Protein 7C23 (pdb70)

Sequence (388 aa):
DAVMPTGPAIDVLAFGDSLFAGYRLDRDESYPARLQAALRERGLNVNVTNAGVSGDTTAAGLQRIDFVLDSMAGEPDLVLLELGANDMLRGLPAEEARRNLDTILQRLDQRDIPVMVYGMRAAPNLGGDYGRSFDSIFPDLADKYDAELVPFFIEPLIFDRSLVQQDQLHPTAQGVDAMVEQTVEQVEDRIDDLDAVMPTGPAIDVLAFGDSLFAGYRLDRDESYPARLQAALRERGLNVNVTNAGVSGDTTAAGLQRIDFVLDSMAGEPDLVLLELGANDMLRGLPAEEARRNLDTILQRLDQRDIPVMVYGMRAAPNLGGDYGRSFDSIFPDLADKYDAELVPFFIEPLIFDRSLVQQDQLHPTAQGVDAMVEQTVEQVEDRIDDL

Organism: NCBI:txid450378

Radius of gyration: 24.41 Å; Cα contacts (8 Å, |Δi|>4): 716; chains: 2; bounding box: 60×37×78 Å

Foldseek 3Di:
DFAAADDDEAEEEEAEECQQVVVVHDPCVHPQNVVCVVVRSNHHRYDYDRNYYHLDALVNSLVCVVVVQVPDPHGGQEYEYYHDQNCQVVVHQLVVSLVSVLVVLVVCVVVVRAYEYEFDAHDPVNDDVRRVSNRVSRVVSCVVSVHHYDYDVCVVCVPDVVVPDDPDDDDDPVRVVVVCVVCVVVVVVVVVVD/DFAAADDDEAEEEEAEECQQCVVPHDNCPHPQNVVCVVVRSNHHRYDYDRNYHHLDALVNSLVCVVVVQVPDPHGGQEYEYYHHANCLVVVHQL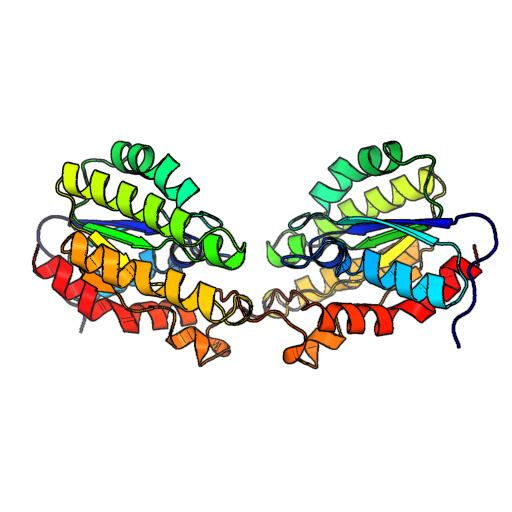VVSLVSVLVSLVVCVVVVHAYEYEFDAHDCVSDDVSRVSNRVSQVVSCVVSVHHYRDNPCVVCVVDVVVPDPPDDDDDPVRVVVVCVVCVVVVVVVVVVD

Secondary structure (DSSP, 8-state):
--B---SS-EEEEEEESHHHHTTTS-GGGSHHHHHHHHHHHBT--EEEEEEE-TT--HHHHHHHHHHHHHTSSS--SEEEEE--HHHHHTT--HHHHHHHHHHHHHHHHHTT--EEEE-----GGG-HHHHHHHHTHHHHHHHHHTPEEE--TTHHHHH-GGGB--S---B-HHHHHHHHHHHHHHHHHHHHT-/--EEEEEEEEEEEEEESHHHHTTTS-GGGSHHHHHHHHHHHEEEEEEEEEEE-TT--HHHHHHHHHHHHHTSSS--SEEEEE--HHHHHTT--HHHHHHHHHHHHHHHHHTT--EEEEP----GGG-HHHHHHHHTHHHHHHHHTT-EEE--S-HHHHH-GGGB--S---B-HHHHHHHHHHHHHHHHHHHHT-

Nearest PDB structures (foldseek):
  7c23-assembly1_B  TM=9.994E-01  e=8.644E-39  Croceicoccus marinus
  7c29-assembly1_A  TM=8.740E-01  e=2.187E-36  Croceicoccus marinus
  7c85-assembly1_A  TM=9.699E-01  e=1.965E-25  Altericroceibacterium indicum
  7c82-assembly1_A  TM=9.712E-01  e=8.633E-25  Altericroceibacterium indicum
  7c84-assembly1_A  TM=9.691E-01  e=4.599E-24  Altericroceibacterium indicum

InterPro domains:
  IPR013830 SGNH hydrolase-type esterase domain [PF13472] (25-187)
  IPR036514 SGNH hydrolase superfamily [G3DSA:3.40.50.1110] (22-204)
  IPR051532 Diverse Ester Hydrolysis Enzymes [PTHR30383] (22-201)

B-factor: mean 29.03, std 10.02, range [11.28, 86.32]

Structure (mmCIF, N/CA/C/O backbone):
data_7C23
#
_entry.id   7C23
#
_cell.length_a   116.655
_cell.length_b   37.019
_cell.length_c   99.747
_cell.angle_alpha   90.000
_cell.angle_beta   99.055
_cell.angle_gamma   90.000
#
_symmetry.space_group_name_H-M   'C 1 2 1'
#
loop_
_entity.id
_entity.type
_entity.pdbx_description
1 polymer Carboxylesterase
2 non-polymer 'CALCIUM ION'
3 non-polymer 'ACETATE ION'
4 non-polymer IMIDAZOLE
5 non-polymer 1,2-ETHANEDIOL
6 water water
#
loop_
_atom_site.group_PDB
_atom_site.id
_atom_site.type_symbol
_atom_site.label_atom_id
_atom_site.label_alt_id
_atom_site.label_comp_id
_atom_site.label_asym_id
_atom_site.label_entity_id
_atom_site.label_seq_id
_atom_site.pdbx_PDB_ins_code
_atom_site.Cartn_x
_atom_site.Cartn_y
_atom_site.Cartn_z
_atom_site.occupancy
_atom_site.B_iso_or_equiv
_atom_site.auth_seq_id
_atom_site.auth_comp_id
_atom_site.auth_asym_id
_atom_site.auth_atom_id
_atom_site.pdbx_PDB_model_num
ATOM 1 N N . ASP A 1 12 ? -6.99700 -21.18800 -11.95400 1.000 62.59574 12 ASP A N 1
ATOM 2 C CA . ASP A 1 12 ? -8.08200 -21.11400 -10.97600 1.000 48.12499 12 ASP A CA 1
ATOM 3 C C . ASP A 1 12 ? -8.53000 -19.65500 -10.75500 1.000 46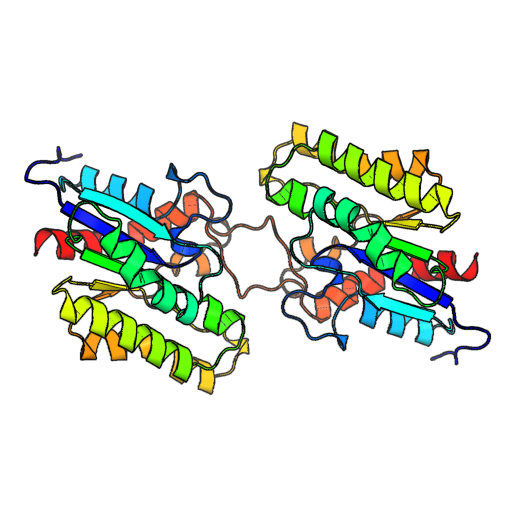.36605 12 ASP A C 1
ATOM 4 O O . ASP A 1 12 ? -9.72700 -19.37300 -10.62100 1.000 42.79657 12 ASP A O 1
ATOM 7 N N . ALA A 1 13 ? -7.58400 -18.72000 -10.74100 1.000 45.55579 13 ALA A N 1
ATOM 8 C CA . ALA A 1 13 ? -7.83400 -17.28300 -10.49100 1.000 40.31659 13 ALA A CA 1
ATOM 9 C C . ALA A 1 13 ? -8.66900 -16.67100 -11.61900 1.000 46.73578 13 ALA A C 1
ATOM 10 O O . ALA A 1 13 ? -8.53500 -17.12500 -12.74300 1.000 43.52432 13 ALA A O 1
ATOM 17 N N . VAL A 1 14 ? -9.53900 -15.71700 -11.32000 1.000 31.93406 14 VAL A N 1
ATOM 18 C CA . VAL A 1 14 ? -10.31700 -15.01600 -12.36800 1.000 33.87546 14 VAL A CA 1
ATOM 19 C C . VAL A 1 14 ? -9.80800 -13.57200 -12.37300 1.000 35.07658 14 VAL A C 1
ATOM 20 O O . VAL A 1 14 ? -9.77200 -12.99100 -11.30200 1.000 30.88459 14 VAL A O 1
ATOM 33 N N . MET A 1 15 ? -9.42000 -13.02800 -13.52300 1.000 26.79622 15 MET A N 1
ATOM 34 C CA . MET A 1 15 ? -8.90500 -11.65900 -13.65400 1.000 28.30659 15 MET A CA 1
ATOM 35 C C . MET A 1 15 ? -10.02300 -10.67300 -13.32000 1.000 29.29689 15 MET A C 1
ATOM 36 O O . MET A 1 15 ? -11.04800 -10.77900 -13.95000 1.000 30.33365 15 MET A O 1
ATOM 40 N N . PRO A 1 16 ? -9.87300 -9.72100 -12.37700 1.000 31.14537 16 PRO A N 1
ATOM 41 C CA . PRO A 1 16 ? -10.91100 -8.75000 -12.14300 1.000 34.22447 16 PRO A CA 1
ATOM 42 C C . PRO A 1 16 ? -11.14500 -7.85900 -13.37500 1.000 35.53726 16 PRO A C 1
ATOM 43 O O . PRO A 1 16 ? -10.20100 -7.54100 -14.02500 1.000 33.93536 16 PRO A O 1
ATOM 54 N N . THR A 1 17 ? -12.39100 -7.46000 -13.62400 1.000 32.58468 17 THR A N 1
ATOM 55 C CA . THR A 1 17 ? -12.80500 -6.62300 -14.74400 1.000 34.57401 17 THR A CA 1
ATOM 56 C C . THR A 1 17 ? -13.79400 -5.58000 -14.24400 1.000 43.80616 17 THR A C 1
ATOM 57 O O . THR A 1 17 ? -14.40700 -5.73700 -13.18300 1.000 36.72432 17 THR A O 1
ATOM 68 N N . GLY A 1 18 ? -13.94800 -4.50600 -15.02600 1.000 39.49711 18 GLY A N 1
ATOM 69 C CA . GLY A 1 18 ? -14.91900 -3.47700 -14.72300 1.000 44.65648 18 GLY A CA 1
ATOM 70 C C . GLY A 1 18 ? -14.41700 -2.42700 -13.75500 1.000 33.39628 18 GLY A C 1
ATOM 71 O O . GLY A 1 18 ? -13.25600 -2.44200 -13.34100 1.000 36.45695 18 GLY A O 1
ATOM 75 N N . PRO A 1 19 ? -15.29800 -1.50600 -13.34900 1.000 36.94558 19 PRO A N 1
ATOM 76 C CA . PRO A 1 19 ? -14.86100 -0.41100 -12.46900 1.000 40.13666 19 PRO A CA 1
ATOM 77 C C . PRO A 1 19 ? -14.55200 -0.90300 -11.06400 1.000 31.58601 19 PRO A C 1
ATOM 78 O O . PRO A 1 19 ? -15.07900 -1.91600 -10.60000 1.000 33.12536 19 PRO A O 1
ATOM 89 N N . ALA A 1 20 ? -13.68800 -0.16100 -10.38000 1.000 36.56539 20 ALA A N 1
ATOM 90 C CA . ALA A 1 20 ? -13.30000 -0.52400 -9.03100 1.000 34.78588 20 ALA A CA 1
ATOM 91 C C . ALA A 1 20 ? -14.49500 -0.39600 -8.08900 1.000 34.17347 20 ALA A C 1
ATOM 92 O O . ALA A 1 20 ? -15.34300 0.49100 -8.23900 1.000 28.08115 20 ALA A O 1
ATOM 99 N N . ILE A 1 21 ? -14.56900 -1.32200 -7.14100 1.000 27.45322 21 ILE A N 1
ATOM 100 C CA . ILE A 1 21 ? -15.55500 -1.31600 -6.06800 1.000 22.83360 21 ILE A CA 1
ATOM 101 C C . ILE A 1 21 ? -14.81000 -1.01600 -4.77300 1.000 29.19500 21 ILE A C 1
ATOM 102 O O . ILE A 1 21 ? -13.91700 -1.77600 -4.38300 1.000 24.50599 21 ILE A O 1
ATOM 118 N N . ASP A 1 22 ? -15.15600 0.09600 -4.12800 1.000 24.69211 22 ASP A N 1
ATOM 119 C CA . ASP A 1 22 ? -14.48400 0.56100 -2.93100 1.000 20.31466 22 ASP A CA 1
ATOM 120 C C . ASP A 1 22 ? -15.21600 -0.00300 -1.72300 1.000 26.98354 22 ASP A C 1
ATOM 121 O O . ASP A 1 22 ? -16.42000 0.23300 -1.55300 1.000 19.73596 22 ASP A O 1
ATOM 130 N N . VAL A 1 23 ? -14.50100 -0.75100 -0.89700 1.000 21.24887 23 VAL A N 1
ATOM 131 C CA . VAL A 1 23 ? -15.06800 -1.31000 0.32800 1.000 19.02475 23 VAL A CA 1
ATOM 132 C C . VAL A 1 23 ? -14.31000 -0.73900 1.51600 1.000 22.67479 23 VAL A C 1
ATOM 133 O O . VAL A 1 23 ? -13.07700 -0.82800 1.57300 1.000 21.11215 23 VAL A O 1
ATOM 146 N N . LEU A 1 24 ? -15.03500 -0.20700 2.49000 1.000 17.74614 24 LEU A N 1
ATOM 147 C CA . LEU A 1 24 ? -14.38900 0.34700 3.67900 1.000 18.91196 24 LEU A CA 1
ATOM 148 C C . LEU A 1 24 ? -14.49500 -0.63100 4.84200 1.000 20.81833 24 LEU A C 1
ATOM 149 O O . LEU A 1 24 ? -15.60500 -0.96200 5.27200 1.000 17.83110 24 LEU A O 1
ATOM 165 N N . ALA A 1 25 ? -13.34300 -1.05900 5.39200 1.000 18.68825 25 ALA A N 1
ATOM 166 C CA . ALA A 1 25 ? -13.34500 -1.95400 6.54800 1.000 18.39470 25 ALA A CA 1
ATOM 167 C C . ALA A 1 25 ? -13.16000 -1.09200 7.79300 1.000 19.03709 25 ALA A C 1
ATOM 168 O O . ALA A 1 25 ? -12.04600 -0.65100 8.11400 1.000 18.61486 25 ALA A O 1
ATOM 175 N N . PHE A 1 26 ? -14.26600 -0.81200 8.47400 1.000 16.65090 26 PHE A N 1
ATOM 176 C CA . PHE A 1 26 ? -14.31200 0.10300 9.60900 1.000 18.51156 26 PHE A CA 1
ATOM 177 C C . PHE A 1 26 ? -14.44000 -0.71500 10.88800 1.000 17.30068 26 PHE A C 1
ATOM 178 O O . PHE A 1 26 ? -15.50600 -1.26600 11.17400 1.000 15.57846 26 PHE A O 1
ATOM 195 N N . GLY A 1 27 ? -13.36200 -0.80400 11.65400 1.000 16.76329 27 GLY A N 1
ATOM 196 C CA . GLY A 1 27 ? -13.39400 -1.69200 12.78800 1.000 14.04910 27 GLY A CA 1
ATOM 197 C C . GLY A 1 27 ? -12.27800 -1.45700 13.78000 1.000 16.89842 27 GLY A C 1
ATOM 198 O O . GLY A 1 27 ? -11.69200 -0.37500 13.83700 1.000 20.37573 27 GLY A O 1
ATOM 202 N N . ASP A 1 28 ? -12.02000 -2.49200 14.58300 1.000 17.55815 28 ASP A N 1
ATOM 203 C CA . ASP A 1 28 ? -11.02200 -2.41000 15.65400 1.000 15.99368 28 ASP A CA 1
ATOM 204 C C . ASP A 1 28 ? -9.91700 -3.41000 15.34300 1.000 19.14954 28 ASP A C 1
ATOM 205 O O . ASP A 1 28 ? -9.66700 -3.70800 14.18100 1.000 22.82768 28 ASP A O 1
ATOM 214 N N . SER A 1 29 ? -9.19800 -3.89900 16.35500 1.000 16.11027 29 SER A N 1
ATOM 215 C CA . SER A 1 29 ? -7.96800 -4.62900 16.08300 1.000 20.16297 29 SER A CA 1
ATOM 216 C C . SER A 1 29 ? -8.19000 -5.81700 15.16400 1.000 20.82555 29 SER A C 1
ATOM 217 O O . SER A 1 29 ? -7.24300 -6.24200 14.51000 1.000 21.23372 29 SER A O 1
ATOM 225 N N . LEU A 1 30 ? -9.40500 -6.37800 15.11400 1.000 17.60793 30 LEU A N 1
ATOM 226 C CA . LEU A 1 30 ? -9.65100 -7.48900 14.20700 1.000 17.16369 30 LEU A CA 1
ATOM 227 C C . LEU A 1 30 ? -9.62600 -7.06500 12.74700 1.000 15.90417 30 LEU A C 1
ATOM 228 O O . LEU A 1 30 ? -9.49200 -7.92600 11.86700 1.000 18.20736 30 LEU A O 1
ATOM 244 N N . PHE A 1 31 ? -9.75100 -5.76800 12.45900 1.000 16.46413 31 PHE A N 1
ATOM 245 C CA . PHE A 1 31 ? -9.53000 -5.25500 11.10900 1.000 16.30421 31 PHE A CA 1
ATOM 246 C C . PHE A 1 31 ? -8.15300 -4.60400 10.94500 1.000 17.54959 31 PHE A C 1
ATOM 247 O O . PHE A 1 31 ? -7.54200 -4.66800 9.86200 1.000 19.10489 31 PHE A O 1
ATOM 264 N N . ALA A 1 32 ? -7.65600 -3.96000 11.99900 1.000 17.00582 32 ALA A N 1
ATOM 265 C CA . ALA A 1 32 ? -6.39700 -3.22100 11.90400 1.000 23.04416 32 ALA A CA 1
ATOM 266 C C . ALA A 1 32 ? -5.20500 -4.14700 11.69800 1.000 21.67436 32 ALA A C 1
ATOM 267 O O . ALA A 1 32 ? -4.19500 -3.74100 11.10400 1.000 24.78682 32 ALA A O 1
ATOM 274 N N . GLY A 1 33 ? -5.30100 -5.38200 12.16800 1.000 20.18647 33 GLY A N 1
ATOM 275 C CA . GLY A 1 33 ? -4.18100 -6.30000 12.05800 1.000 25.51535 33 GLY A CA 1
ATOM 276 C C . GLY A 1 33 ? -3.18300 -6.13500 13.19300 1.000 24.59626 33 GLY A C 1
ATOM 277 O O . GLY A 1 33 ? -1.99800 -5.87000 12.97200 1.000 26.69410 33 GLY A O 1
ATOM 281 N N . TYR A 1 34 ? -3.66200 -6.31300 14.41100 1.000 23.95399 34 TYR A N 1
ATOM 282 C CA . TYR A 1 34 ? -2.85800 -6.12300 15.60500 1.000 24.90350 34 TYR A CA 1
ATOM 283 C C . TYR A 1 34 ? -1.64600 -7.05300 15.57700 1.000 23.50388 34 TYR A C 1
ATOM 284 O O . TYR A 1 34 ? -1.79700 -8.27100 15.46200 1.000 20.50803 34 TYR A O 1
ATOM 302 N N . ARG A 1 35 ? -0.44800 -6.44300 15.62600 1.000 26.67532 35 ARG A N 1
ATOM 303 C CA . ARG A 1 35 ? 0.85300 -7.12400 15.65400 1.000 25.46475 35 ARG A CA 1
ATOM 304 C C . ARG A 1 35 ? 1.05500 -7.98700 14.42100 1.000 24.16158 35 ARG A C 1
ATOM 305 O O . ARG A 1 35 ? 1.79100 -8.96300 14.44800 1.000 24.47660 35 ARG A O 1
ATOM 326 N N . LEU A 1 36 ? 0.42300 -7.59500 13.32100 1.000 21.55575 36 LEU A N 1
ATOM 327 C CA . LEU A 1 36 ? 0.60100 -8.20800 12.01800 1.000 22.13507 36 LEU A CA 1
ATOM 328 C C . LEU A 1 36 ? 1.07800 -7.14700 11.02800 1.000 21.16449 36 LEU A C 1
ATOM 329 O O . LEU A 1 36 ? 0.86800 -5.95000 11.22700 1.000 26.23492 36 LEU A O 1
ATOM 345 N N . ASP A 1 37 ? 1.66700 -7.60300 9.93100 1.000 24.86397 37 ASP A N 1
ATOM 346 C CA . ASP A 1 37 ? 1.98300 -6.71400 8.82200 1.000 26.62428 37 ASP A CA 1
ATOM 347 C C . ASP A 1 37 ? 0.70700 -6.31700 8.06900 1.000 29.26605 37 ASP A C 1
ATOM 348 O O . ASP A 1 37 ? -0.31700 -7.01400 8.10700 1.000 23.41188 37 ASP A O 1
ATOM 357 N N . ARG A 1 38 ? 0.79600 -5.20400 7.33900 1.000 32.43411 38 ARG A N 1
ATOM 358 C CA . ARG A 1 38 ? -0.36400 -4.68300 6.61300 1.000 36.20517 38 ARG A CA 1
ATOM 359 C C . ARG A 1 38 ? -0.95900 -5.72800 5.67500 1.000 32.67581 38 ARG A C 1
ATOM 360 O O . ARG A 1 38 ? -2.18300 -5.92400 5.65500 1.000 32.18696 38 ARG A O 1
ATOM 364 N N . ASP A 1 39 ? -0.11500 -6.40200 4.87900 1.000 27.23136 39 ASP A N 1
ATOM 365 C CA . ASP A 1 39 ? -0.62900 -7.38900 3.93800 1.000 27.32598 39 ASP A CA 1
ATOM 366 C C . ASP A 1 39 ? -1.17700 -8.61800 4.63700 1.000 22.77371 39 ASP A C 1
ATOM 367 O O . ASP A 1 39 ? -1.84300 -9.43800 3.98500 1.000 23.87483 39 ASP A O 1
ATOM 376 N N . GLU A 1 40 ? -0.98600 -8.74700 5.95400 1.000 20.58515 40 GLU A N 1
ATOM 377 C CA . GLU A 1 40 ? -1.51800 -9.91600 6.62300 1.000 20.69539 40 GLU A CA 1
ATOM 378 C C . GLU A 1 40 ? -2.85100 -9.66800 7.31300 1.000 20.94517 40 GLU A C 1
ATOM 379 O O . GLU A 1 40 ? -3.44700 -10.63400 7.81800 1.000 22.04276 40 GLU A O 1
ATOM 391 N N . SER A 1 41 ? -3.32400 -8.42000 7.34300 1.000 22.80369 41 SER A N 1
ATOM 392 C CA . SER A 1 41 ? -4.54900 -8.08100 8.06600 1.000 19.86280 41 SER A CA 1
ATOM 393 C C . SER A 1 41 ? -5.78500 -8.58400 7.32500 1.000 19.64689 41 SER A C 1
ATOM 394 O O . SER A 1 41 ? -5.76100 -8.81800 6.12000 1.000 20.93646 41 SER A O 1
ATOM 402 N N . TYR A 1 42 ? -6.88200 -8.74000 8.06300 1.000 19.64143 42 TYR A N 1
ATOM 403 C CA . TYR A 1 42 ? -8.11800 -9.21700 7.44600 1.000 14.93274 42 TYR A CA 1
ATOM 404 C C . TYR A 1 42 ? -8.52900 -8.38200 6.23900 1.000 16.59358 42 TYR A C 1
ATOM 405 O O . TYR A 1 42 ? -8.84500 -8.97100 5.19000 1.000 16.88292 42 TYR A O 1
ATOM 423 N N . PRO A 1 43 ? -8.53400 -7.04500 6.29000 1.000 15.79136 43 PRO A N 1
ATOM 424 C CA . PRO A 1 43 ? -8.91800 -6.29800 5.07200 1.000 18.68285 43 PRO A CA 1
ATOM 425 C C . PRO A 1 43 ? -8.04800 -6.61800 3.86900 1.000 22.68399 43 PRO A C 1
ATOM 426 O O . PRO A 1 43 ? -8.57400 -6.78200 2.75800 1.000 18.04552 43 PRO A O 1
ATOM 437 N N . ALA A 1 44 ? -6.73200 -6.74000 4.05500 1.000 20.39411 44 ALA A N 1
ATOM 438 C CA . ALA A 1 44 ? -5.85800 -7.03800 2.92400 1.000 20.12567 44 ALA A CA 1
ATOM 439 C C . ALA A 1 44 ? -6.07000 -8.45200 2.39900 1.000 20.13266 44 ALA A C 1
ATOM 440 O O . ALA A 1 44 ? -6.11900 -8.67500 1.17900 1.000 19.78865 44 ALA A O 1
ATOM 447 N N . ARG A 1 45 ? -6.17600 -9.42600 3.29000 1.000 19.09336 45 ARG A N 1
ATOM 448 C CA . ARG A 1 45 ? -6.39700 -10.79300 2.85400 1.000 15.92563 45 ARG A CA 1
ATOM 449 C C . ARG A 1 45 ? -7.78500 -10.97300 2.25400 1.000 22.16476 45 ARG A C 1
ATOM 450 O O . ARG A 1 45 ? -7.95900 -11.77500 1.32700 1.000 18.63634 45 ARG A O 1
ATOM 471 N N . LEU A 1 46 ? -8.78400 -10.25600 2.77700 1.000 19.71176 46 LEU A N 1
ATOM 472 C CA . LEU A 1 46 ? -10.10500 -10.28800 2.15300 1.000 15.61051 46 LEU A CA 1
ATOM 473 C C . LEU A 1 46 ? -10.05000 -9.74100 0.74500 1.000 18.20436 46 LEU A C 1
ATOM 474 O O . LEU A 1 46 ? -10.63200 -10.32200 -0.17600 1.000 17.21636 46 LEU A O 1
ATOM 490 N N . GLN A 1 47 ? -9.36600 -8.60400 0.55900 1.000 21.31719 47 GLN A N 1
ATOM 491 C CA . GLN A 1 47 ? -9.23800 -8.04600 -0.77900 1.000 16.34563 47 GLN A CA 1
ATOM 492 C C . GLN A 1 47 ? -8.62800 -9.06800 -1.74100 1.000 21.51208 47 GLN A C 1
ATOM 493 O O . GLN A 1 47 ? -9.15000 -9.29200 -2.84300 1.000 20.92695 47 GLN A O 1
ATOM 507 N N . ALA A 1 48 ? -7.52100 -9.70900 -1.32800 1.000 23.15711 48 ALA A N 1
ATOM 508 C CA . ALA A 1 48 ? -6.86700 -10.68800 -2.19600 1.000 23.62333 48 ALA A CA 1
ATOM 509 C C . ALA A 1 48 ? -7.80100 -11.83100 -2.55000 1.000 26.34562 48 ALA A C 1
ATOM 510 O O . ALA A 1 48 ? -7.81800 -12.30100 -3.70000 1.000 23.31749 48 ALA A O 1
ATOM 517 N N . ALA A 1 49 ? -8.57800 -12.30200 -1.57500 1.000 20.78352 49 ALA A N 1
ATOM 518 C CA . ALA A 1 49 ? -9.48100 -13.41700 -1.83500 1.000 20.47380 49 ALA A CA 1
ATOM 519 C C . ALA A 1 49 ? -10.58000 -13.01300 -2.80500 1.000 21.10486 49 ALA A C 1
ATOM 520 O O . ALA A 1 49 ? -10.98400 -13.82000 -3.65000 1.000 22.19556 49 ALA A O 1
ATOM 527 N N . LEU A 1 50 ? -11.10400 -11.78800 -2.67700 1.000 18.17355 50 LEU A N 1
ATOM 528 C CA . LEU A 1 50 ? -12.16700 -11.33200 -3.56800 1.000 22.31281 50 LEU A CA 1
ATOM 529 C C . LEU A 1 50 ? -11.65800 -11.11800 -4.99400 1.000 23.31539 50 LEU A C 1
ATOM 530 O O . LEU A 1 50 ? -12.36100 -11.42000 -5.97400 1.000 23.88087 50 LEU A O 1
ATOM 546 N N . ARG A 1 51 ? -10.45200 -10.57400 -5.13000 1.000 24.86418 51 ARG A N 1
ATOM 547 C CA . ARG A 1 51 ? -9.89100 -10.33700 -6.45500 1.000 24.92677 51 ARG A CA 1
ATOM 548 C C . ARG A 1 51 ? -9.56000 -11.65300 -7.15600 1.000 26.77542 51 ARG A C 1
ATOM 549 O O . ARG A 1 51 ? -9.75500 -11.77600 -8.37200 1.000 25.07535 51 ARG A O 1
ATOM 570 N N . GLU A 1 52 ? -9.08800 -12.65700 -6.40100 1.000 26.29348 52 GLU A N 1
ATOM 571 C CA . GLU A 1 52 ? -8.87000 -13.99700 -6.96300 1.000 27.45352 52 GLU A CA 1
ATOM 572 C C . GLU A 1 52 ? -10.15600 -14.57300 -7.54300 1.000 30.08473 52 GLU A C 1
ATOM 573 O O . GLU A 1 52 ? -10.12300 -15.39600 -8.47600 1.000 28.96452 52 GLU A O 1
ATOM 577 N N . ARG A 1 53 ? -11.30100 -14.17600 -7.00400 1.000 27.54344 53 ARG A N 1
ATOM 578 C CA . ARG A 1 53 ? -12.58200 -14.63200 -7.51700 1.000 25.95643 53 ARG A CA 1
ATOM 579 C C . ARG A 1 53 ? -13.12700 -13.73700 -8.61800 1.000 28.83669 53 ARG A C 1
ATOM 580 O O . ARG A 1 53 ? -14.23600 -13.98000 -9.11500 1.000 27.93382 53 ARG A O 1
ATOM 601 N N . GLY A 1 54 ? -12.38900 -12.70700 -9.01100 1.000 27.03366 54 GLY A N 1
ATOM 602 C CA . GLY A 1 54 ? -12.76600 -11.91500 -10.15600 1.000 26.99671 54 GLY A CA 1
ATOM 603 C C . GLY A 1 54 ? -13.43200 -10.60200 -9.84800 1.000 36.77630 54 GLY A C 1
ATOM 604 O O . GLY A 1 54 ? -13.87100 -9.92600 -10.77700 1.000 27.00643 54 GLY A O 1
ATOM 608 N N . LEU A 1 55 ? -13.52900 -10.21300 -8.58200 1.000 23.48603 55 LEU A N 1
ATOM 609 C CA . LEU A 1 55 ? -14.12300 -8.93200 -8.23900 1.000 25.43635 55 LEU A CA 1
ATOM 610 C C . LEU A 1 55 ? -13.04400 -7.85800 -8.19700 1.000 24.30505 55 LEU A C 1
ATOM 611 O O . LEU A 1 55 ? -11.96300 -8.06700 -7.64300 1.000 25.12230 55 LEU A O 1
ATOM 627 N N . ASN A 1 56 ? -13.34300 -6.70300 -8.78300 1.000 22.24484 56 ASN A N 1
ATOM 628 C CA . ASN A 1 56 ? -12.38400 -5.60600 -8.85300 1.000 23.76503 56 ASN A CA 1
ATOM 629 C C . ASN A 1 56 ? -12.56100 -4.70300 -7.62900 1.000 25.19305 56 ASN A C 1
ATOM 630 O O . ASN A 1 56 ? -13.03200 -3.56900 -7.70300 1.000 24.18348 56 ASN A O 1
ATOM 641 N N . VAL A 1 57 ? -12.14300 -5.22800 -6.48200 1.000 25.23558 57 VAL A N 1
ATOM 642 C CA . VAL A 1 57 ? -12.38800 -4.58100 -5.19500 1.000 23.37314 57 VAL A CA 1
ATOM 643 C C . VAL A 1 57 ? -11.11200 -3.95400 -4.64900 1.000 23.83555 57 VAL A C 1
ATOM 644 O O . VAL A 1 57 ? -10.02100 -4.54000 -4.73100 1.000 21.36997 57 VAL A O 1
ATOM 657 N N . ASN A 1 58 ? -11.28200 -2.79700 -4.01700 1.000 20.24033 58 ASN A N 1
ATOM 658 C CA . ASN A 1 58 ? -10.27200 -2.10500 -3.22100 1.000 25.48503 58 ASN A CA 1
ATOM 659 C C . ASN A 1 58 ? -10.81200 -2.04500 -1.80100 1.000 23.68401 58 ASN A C 1
ATOM 660 O O . ASN A 1 58 ? -11.79100 -1.33900 -1.55800 1.000 24.27270 58 ASN A O 1
ATOM 671 N N . VAL A 1 59 ? -10.18000 -2.73700 -0.85800 1.000 19.82440 59 VAL A N 1
ATOM 672 C CA . VAL A 1 59 ? -10.60200 -2.65400 0.54800 1.000 20.41409 59 VAL A CA 1
ATOM 673 C C . VAL A 1 59 ? -9.69400 -1.68900 1.27700 1.000 25.21643 59 VAL A C 1
ATOM 674 O O . VAL A 1 59 ? -8.48600 -1.93500 1.38700 1.000 25.86048 59 VAL A O 1
ATOM 687 N N . THR A 1 60 ? -10.27500 -0.61500 1.80700 1.000 19.00823 60 THR A N 1
ATOM 688 C CA . THR A 1 60 ? -9.56100 0.33200 2.64600 1.000 22.00019 60 THR A CA 1
ATOM 689 C C . THR A 1 60 ? -9.60300 -0.14700 4.09600 1.000 24.63022 60 THR A C 1
ATOM 690 O O . THR A 1 60 ? -10.68100 -0.37700 4.65200 1.000 20.67146 60 THR A O 1
ATOM 701 N N . ASN A 1 61 ? -8.42900 -0.31200 4.70400 1.000 22.02115 61 ASN A N 1
ATOM 702 C CA . ASN A 1 61 ? -8.34400 -0.73800 6.10400 1.000 19.12928 61 ASN A CA 1
ATOM 703 C C . ASN A 1 61 ? -8.46200 0.48200 7.00000 1.000 23.47475 61 ASN A C 1
ATOM 704 O O . ASN A 1 61 ? -7.48800 1.21500 7.21300 1.000 23.55130 61 ASN A O 1
ATOM 715 N N . ALA A 1 62 ? -9.66400 0.71400 7.52600 1.000 18.02996 62 ALA A N 1
ATOM 716 C CA . ALA A 1 62 ? -9.90100 1.70300 8.56400 1.000 19.75487 62 ALA A CA 1
ATOM 717 C C . ALA A 1 62 ? -10.05600 1.05600 9.93500 1.000 22.55514 62 ALA A C 1
ATOM 718 O O . ALA A 1 62 ? -10.83000 1.53600 10.76800 1.000 21.96884 62 ALA A O 1
ATOM 725 N N . GLY A 1 63 ? -9.36900 -0.05500 10.17300 1.000 21.07212 63 GLY A N 1
ATOM 726 C CA . GLY A 1 63 ? -9.34700 -0.61500 11.50300 1.000 20.21158 63 GLY A CA 1
ATOM 727 C C . GLY A 1 63 ? -8.38000 0.15300 12.39400 1.000 23.51662 63 GLY A C 1
ATOM 728 O O . GLY A 1 63 ? -7.32100 0.60500 11.95500 1.000 21.40088 63 GLY A O 1
ATOM 732 N N . VAL A 1 64 ? -8.77300 0.31700 13.65500 1.000 17.97282 64 VAL A N 1
ATOM 733 C CA . VAL A 1 64 ? -7.95200 0.98500 14.67900 1.000 22.34361 64 VAL A CA 1
ATOM 734 C C . VAL A 1 64 ? -7.99800 0.12500 15.93800 1.000 21.48536 64 VAL A C 1
ATOM 735 O O . VAL A 1 64 ? -9.05900 -0.04300 16.55300 1.000 21.57952 64 VAL A O 1
ATOM 748 N N . SER A 1 65 ? -6.86900 -0.45600 16.30200 1.000 22.58129 65 SER A N 1
ATOM 749 C CA . SER A 1 65 ? -6.83500 -1.28200 17.49900 1.000 18.13112 65 SER A CA 1
ATOM 750 C C . SER A 1 65 ? -7.24000 -0.44700 18.70700 1.000 23.92375 65 SER A C 1
ATOM 751 O O . SER A 1 65 ? -6.83500 0.71100 18.86200 1.000 26.45158 65 SER A O 1
ATOM 759 N N . GLY A 1 66 ? -8.05700 -1.02600 19.55400 1.000 23.53708 66 GLY A N 1
ATOM 760 C CA . GLY A 1 66 ? -8.51100 -0.32100 20.73500 1.000 26.93490 66 GLY A CA 1
ATOM 761 C C . GLY A 1 66 ? -9.81100 0.42900 20.56700 1.000 25.08515 66 GLY A C 1
ATOM 762 O O . GLY A 1 66 ? -10.40400 0.83800 21.56800 1.000 21.30011 66 GLY A O 1
ATOM 766 N N . ASP A 1 67 ? -10.29100 0.61700 19.33900 1.000 22.92655 67 ASP A N 1
ATOM 767 C CA . ASP A 1 67 ? -11.48600 1.41400 19.14100 1.000 21.56192 67 ASP A CA 1
ATOM 768 C C . ASP A 1 67 ? -12.69000 0.75600 19.79700 1.000 22.94657 67 ASP A C 1
ATOM 769 O O . ASP A 1 67 ? -12.99600 -0.40500 19.52300 1.000 20.79697 67 ASP A O 1
ATOM 778 N N . THR A 1 68 ? -13.39400 1.52600 20.62300 1.000 20.10884 68 THR A N 1
ATOM 779 C CA . THR A 1 68 ? -14.73000 1.21300 21.10800 1.000 18.98452 68 THR A CA 1
ATOM 780 C C . THR A 1 68 ? -15.78100 1.68200 20.09100 1.000 18.61441 68 THR A C 1
ATOM 781 O O . THR A 1 68 ? -15.47200 2.41300 19.14200 1.000 20.07445 68 THR A O 1
ATOM 792 N N . THR A 1 69 ? -17.05100 1.33200 20.34800 1.000 17.60279 69 THR A N 1
ATOM 793 C CA . THR A 1 69 ? -18.13900 1.85600 19.51200 1.000 21.03076 69 THR A CA 1
ATOM 794 C C . THR A 1 69 ? -18.18400 3.37800 19.58800 1.000 23.90466 69 THR A C 1
ATOM 795 O O . THR A 1 69 ? -18.46500 4.04900 18.58900 1.000 21.57546 69 THR A O 1
ATOM 806 N N . ALA A 1 70 ? -17.87900 3.94600 20.75900 1.000 20.07137 70 ALA A N 1
ATOM 807 C CA . ALA A 1 70 ? -17.89700 5.40100 20.89000 1.000 22.50557 70 ALA A CA 1
ATOM 808 C C . ALA A 1 70 ? -16.79400 6.02800 20.06500 1.000 24.07525 70 ALA A C 1
ATOM 809 O O . ALA A 1 70 ? -17.01200 7.04600 19.40300 1.000 23.68558 70 ALA A O 1
ATOM 816 N N . ALA A 1 71 ? -15.60400 5.42800 20.08500 1.000 23.76341 71 ALA A N 1
ATOM 817 C CA . ALA A 1 71 ? -14.49300 5.92100 19.27400 1.000 25.92510 71 ALA A CA 1
ATOM 818 C C . ALA A 1 71 ? -14.81600 5.82200 17.78500 1.000 26.16511 71 ALA A C 1
ATOM 819 O O . ALA A 1 71 ? -14.57100 6.76000 17.00900 1.000 25.37716 71 ALA A O 1
ATOM 826 N N . GLY A 1 72 ? -15.37400 4.69100 17.36100 1.000 24.10358 72 GLY A N 1
ATOM 827 C CA . GLY A 1 72 ? -15.77300 4.56500 15.97100 1.000 22.90274 72 GLY A CA 1
ATOM 828 C C . GLY A 1 72 ? -16.77600 5.62400 15.55500 1.000 22.19559 72 GLY A C 1
ATOM 829 O O . GLY A 1 72 ? -16.65900 6.22700 14.48400 1.000 25.61234 72 GLY A O 1
ATOM 833 N N . LEU A 1 73 ? -17.78500 5.85700 16.39200 1.000 22.39303 73 LEU A N 1
ATOM 834 C CA . LEU A 1 73 ? -18.78800 6.85900 16.05700 1.000 20.48436 73 LEU A CA 1
ATOM 835 C C . LEU A 1 73 ? -18.13800 8.22200 15.89300 1.000 26.78476 73 LEU A C 1
ATOM 836 O O . LEU A 1 73 ? -18.53800 9.02500 15.03500 1.000 31.33396 73 LEU A O 1
ATOM 852 N N . GLN A 1 74 ? -17.15400 8.50800 16.73600 1.000 25.43501 74 GLN A N 1
ATOM 853 C CA . GLN A 1 74 ? -16.47900 9.79600 16.69400 1.000 35.41650 74 GLN A CA 1
ATOM 854 C C . GLN A 1 74 ? -15.73700 10.01600 15.38600 1.000 35.70510 74 GLN A C 1
ATOM 855 O O . GLN A 1 74 ? -15.62600 11.16200 14.93500 1.000 42.87545 74 GLN A O 1
ATOM 869 N N . ARG A 1 75 ? -15.22500 8.95800 14.75200 1.000 24.75506 75 ARG A N 1
ATOM 870 C CA . ARG A 1 75 ? -14.39300 9.14800 13.56500 1.000 28.23346 75 ARG A CA 1
ATOM 871 C C . ARG A 1 75 ? -15.04100 8.70900 12.25200 1.000 30.22611 75 ARG A C 1
ATOM 872 O O . ARG A 1 75 ? -14.45100 8.92000 11.19000 1.000 28.06533 75 ARG A O 1
ATOM 893 N N . ILE A 1 76 ? -16.23600 8.12700 12.27600 1.000 25.06509 76 ILE A N 1
ATOM 894 C CA . ILE A 1 76 ? -16.80500 7.60200 11.03400 1.000 23.35437 76 ILE A CA 1
ATOM 895 C C . ILE A 1 76 ? -16.94300 8.71500 9.99600 1.000 29.84508 76 ILE A C 1
ATOM 896 O O . ILE A 1 76 ? -16.58000 8.53700 8.83300 1.000 28.63489 76 ILE A O 1
ATOM 912 N N . ASP A 1 77 ? -17.44800 9.88500 10.39400 1.000 33.34507 77 ASP A N 1
ATOM 913 C CA . ASP A 1 77 ? -17.65100 10.94800 9.40300 1.000 39.33691 77 ASP A CA 1
ATOM 914 C C . ASP A 1 77 ? -16.31300 11.41900 8.82800 1.000 32.93718 77 ASP A C 1
ATOM 915 O O . ASP A 1 77 ? -16.16300 11.56700 7.61000 1.000 37.64509 77 ASP A O 1
ATOM 924 N N . PHE A 1 78 ? -15.32300 11.64500 9.70200 1.000 35.63326 78 PHE A N 1
ATOM 925 C CA . PHE A 1 78 ? -13.98900 12.04200 9.25800 1.000 39.79491 78 PHE A CA 1
ATOM 926 C C . PHE A 1 78 ? -13.40900 11.01300 8.29400 1.000 38.81612 78 PHE A C 1
ATOM 927 O O . PHE A 1 78 ? -12.82700 11.37100 7.26300 1.000 37.66614 78 PHE A O 1
ATOM 944 N N . VAL A 1 79 ? -13.58100 9.72500 8.60100 1.000 31.23409 79 VAL A N 1
ATOM 945 C CA . VAL A 1 79 ? -13.01900 8.68100 7.74600 1.000 28.08484 79 VAL A CA 1
ATOM 946 C C . VAL A 1 79 ? -13.70900 8.68900 6.39100 1.000 34.91747 79 VAL A C 1
ATOM 947 O O . VAL A 1 79 ? -13.05400 8.64300 5.33900 1.000 33.06430 79 VAL A O 1
ATOM 960 N N . LEU A 1 80 ? -15.04300 8.75000 6.39200 1.000 34.39537 80 LEU A N 1
ATOM 961 C CA . LEU A 1 80 ? -15.77200 8.82000 5.13100 1.000 33.16386 80 LEU A CA 1
ATOM 962 C C . LEU A 1 80 ? -15.40300 10.07400 4.34400 1.000 35.01525 80 LEU A C 1
ATOM 963 O O . LEU A 1 80 ? -15.13000 10.00400 3.14200 1.000 36.00549 80 LEU A O 1
ATOM 979 N N . ASP A 1 81 ? -15.40800 11.23600 5.00400 1.000 39.12574 81 ASP A N 1
ATOM 980 C CA . ASP A 1 81 ? -15.11700 12.48900 4.31000 1.000 34.55468 81 ASP A CA 1
ATOM 981 C C . ASP A 1 81 ? -13.68400 12.55200 3.79000 1.000 47.76595 81 ASP A C 1
ATOM 982 O O . ASP A 1 81 ? -13.32700 13.51700 3.09500 1.000 40.32680 81 ASP A O 1
ATOM 991 N N . SER A 1 82 ? -12.83800 11.59500 4.16400 1.000 42.85468 82 SER A N 1
ATOM 992 C CA . SER A 1 82 ? -11.45400 11.55300 3.71400 1.000 40.63516 82 SER A CA 1
ATOM 993 C C . SER A 1 82 ? -11.24800 10.58900 2.55700 1.000 45.40815 82 SER A C 1
ATOM 994 O O . SER A 1 82 ? -10.14100 10.51700 2.01600 1.000 46.15479 82 SER A O 1
ATOM 1002 N N . MET A 1 83 ? -12.27500 9.84300 2.16500 1.000 42.61513 83 MET A N 1
ATOM 1003 C CA . MET A 1 83 ? -12.17300 8.98000 0.99900 1.000 45.96655 83 MET A CA 1
ATOM 1004 C C . MET A 1 83 ? -12.42000 9.78600 -0.27700 1.000 45.59660 83 MET A C 1
ATOM 1005 O O . MET A 1 83 ? -13.07000 10.83800 -0.25900 1.000 47.30560 83 MET A O 1
ATOM 1019 N N . ALA A 1 84 ? -11.85900 9.29400 -1.38500 1.000 46.03574 84 ALA A N 1
ATOM 1020 C CA . ALA A 1 84 ? -12.11100 9.84200 -2.72200 1.000 40.53634 84 ALA A CA 1
ATOM 1021 C C . ALA A 1 84 ? -13.45600 9.30800 -3.19800 1.000 45.79586 84 ALA A C 1
ATOM 1022 O O . ALA A 1 84 ? -13.55700 8.31800 -3.93100 1.000 55.41633 84 ALA A O 1
ATOM 1029 N N . GLY A 1 85 ? -14.51300 9.97700 -2.76700 1.000 47.94377 85 GLY A N 1
ATOM 1030 C CA . GLY A 1 85 ? -15.84500 9.47200 -2.99500 1.000 42.49355 85 GLY A CA 1
ATOM 1031 C C . GLY A 1 85 ? -16.27100 8.46400 -1.93700 1.000 38.14539 85 GLY A C 1
ATOM 1032 O O . GLY A 1 85 ? -15.46300 7.83400 -1.25500 1.000 36.28450 85 GLY A O 1
ATOM 1036 N N . GLU A 1 86 ? -17.57700 8.30700 -1.81400 1.000 34.89456 86 GLU A N 1
ATOM 1037 C CA . GLU A 1 86 ? -18.11000 7.44800 -0.78400 1.000 32.91613 86 GLU A CA 1
ATOM 1038 C C . GLU A 1 86 ? -17.91300 5.98600 -1.15300 1.000 31.01496 86 GLU A C 1
ATOM 1039 O O . GLU A 1 86 ? -17.99400 5.61300 -2.32900 1.000 26.90558 86 GLU A O 1
ATOM 1051 N N . PRO A 1 87 ? -17.67800 5.13200 -0.16300 1.000 24.35377 87 PRO A N 1
ATOM 1052 C CA . PRO A 1 87 ? -17.50100 3.71800 -0.46600 1.000 24.03452 87 PRO A CA 1
ATOM 1053 C C . PRO A 1 87 ? -18.78600 3.10000 -0.98100 1.000 19.80563 87 PRO A C 1
ATOM 1054 O O . PRO A 1 87 ? -19.89800 3.57300 -0.72400 1.000 22.96111 87 PRO A O 1
ATOM 1065 N N . ASP A 1 88 ? -18.60700 2.02700 -1.73400 1.000 20.17936 88 ASP A N 1
ATOM 1066 C CA . ASP A 1 88 ? -19.73100 1.26300 -2.22700 1.000 21.61173 88 ASP A CA 1
ATOM 1067 C C . ASP A 1 88 ? -20.30700 0.32600 -1.18300 1.000 20.25715 88 ASP A C 1
ATOM 1068 O O . ASP A 1 88 ? -21.44800 -0.10600 -1.34300 1.000 18.74184 88 ASP A O 1
ATOM 1077 N N . LEU A 1 89 ? -19.53300 0.01400 -0.14000 1.000 22.16240 89 LEU A N 1
ATOM 1078 C CA . LEU A 1 89 ? -19.90200 -0.94000 0.89300 1.000 20.13376 89 LEU A CA 1
ATOM 1079 C C . LEU A 1 89 ? -19.04200 -0.65000 2.10300 1.000 19.67671 89 LEU A C 1
ATOM 1080 O O . LEU A 1 89 ? -17.84800 -0.35000 1.97100 1.000 16.57159 89 LEU A O 1
ATOM 1096 N N . VAL A 1 90 ? -19.64000 -0.76300 3.27100 1.000 17.66101 90 VAL A N 1
ATOM 1097 C CA . VAL A 1 90 ? -18.91300 -0.65700 4.52200 1.000 16.56392 90 VAL A CA 1
ATOM 1098 C C . VAL A 1 90 ? -19.02300 -1.98900 5.26300 1.000 17.74528 90 VAL A C 1
ATOM 1099 O O . VAL A 1 90 ? -20.11000 -2.57600 5.35600 1.000 16.20078 90 VAL A O 1
ATOM 1112 N N . LEU A 1 91 ? -17.89800 -2.45900 5.77700 1.000 15.21814 91 LEU A N 1
ATOM 1113 C CA . LEU A 1 91 ? -17.86600 -3.56600 6.72600 1.000 14.86030 91 LEU A CA 1
ATOM 1114 C C . LEU A 1 91 ? -17.71700 -2.96200 8.11500 1.000 18.05394 91 LEU A C 1
ATOM 1115 O O . LEU A 1 91 ? -16.70300 -2.31900 8.39200 1.000 17.68375 91 LEU A O 1
ATOM 1131 N N . LEU A 1 92 ? -18.73500 -3.12200 8.96900 1.000 15.87565 92 LEU A N 1
ATOM 1132 C CA . LEU A 1 92 ? -18.76700 -2.50300 10.29600 1.000 14.81046 92 LEU A CA 1
ATOM 1133 C C . LEU A 1 92 ? -18.47700 -3.54600 11.37200 1.000 20.84724 92 LEU A C 1
ATOM 1134 O O . LEU A 1 92 ? -19.25200 -4.49100 11.54700 1.000 17.05643 92 LEU A O 1
ATOM 1150 N N . GLU A 1 93 ? -17.36500 -3.35000 12.13100 1.000 15.87359 93 GLU A N 1
ATOM 1151 C CA . GLU A 1 93 ? -16.87800 -4.35500 13.08300 1.000 14.58865 93 GLU A CA 1
ATOM 1152 C C . GLU A 1 93 ? -16.40200 -3.68400 14.37700 1.000 18.68792 93 GLU A C 1
ATOM 1153 O O . GLU A 1 93 ? -15.21000 -3.40800 14.57800 1.000 17.30814 93 GLU A O 1
ATOM 1165 N N . LEU A 1 94 ? -17.34700 -3.42200 15.27800 1.000 15.26908 94 LEU A N 1
ATOM 1166 C CA . LEU A 1 94 ? -17.03300 -2.78900 16.54600 1.000 16.18664 94 LEU A CA 1
ATOM 1167 C C . LEU A 1 94 ? -17.86000 -3.41000 17.65800 1.000 16.79960 94 LEU A C 1
ATOM 1168 O O . LEU A 1 94 ? -18.87800 -4.05300 17.40900 1.000 19.48047 94 LEU A O 1
ATOM 1184 N N . GLY A 1 95 ? -17.41300 -3.18700 18.90000 1.000 18.42378 95 GLY A N 1
ATOM 1185 C CA . GLY A 1 95 ? -18.09100 -3.72600 20.05900 1.000 16.60234 95 GLY A CA 1
ATOM 1186 C C . GLY A 1 95 ? -17.20500 -4.55000 20.97000 1.000 16.68729 95 GLY A C 1
ATOM 1187 O O . GLY A 1 95 ? -17.40600 -4.56500 22.18700 1.000 15.70228 95 GLY A O 1
ATOM 1191 N N . ALA A 1 96 ? -16.22100 -5.24200 20.39800 1.000 17.06611 96 ALA A N 1
ATOM 1192 C CA . ALA A 1 96 ? -15.34200 -6.08000 21.20400 1.000 20.42477 96 ALA A CA 1
ATOM 1193 C C . ALA A 1 96 ? -14.66700 -5.29300 22.33100 1.000 17.98549 96 ALA A C 1
ATOM 1194 O O . ALA A 1 96 ? -14.48400 -5.81500 23.44100 1.000 18.49785 96 ALA A O 1
ATOM 1201 N N . ASN A 1 97 ? -14.19700 -4.07700 22.05600 1.000 16.60058 97 ASN A N 1
ATOM 1202 C CA . ASN A 1 97 ? -13.47900 -3.35500 23.11200 1.000 18.63266 97 ASN A CA 1
ATOM 1203 C C . ASN A 1 97 ? -14.41600 -2.83600 24.20100 1.000 18.44503 97 ASN A C 1
ATOM 1204 O O . ASN A 1 97 ? -14.02900 -2.77900 25.38600 1.000 21.56511 97 ASN A O 1
ATOM 1215 N N . ASP A 1 98 ? -15.63400 -2.43900 23.83500 1.000 18.01270 98 ASP A N 1
ATOM 1216 C CA . ASP A 1 98 ? -16.64100 -2.09600 24.83600 1.000 19.14338 98 ASP A CA 1
ATOM 1217 C C . ASP A 1 98 ? -16.81000 -3.25100 25.81800 1.000 21.07463 98 ASP A C 1
ATOM 1218 O O . ASP A 1 98 ? -16.80500 -3.07900 27.04500 1.000 21.19918 98 ASP A O 1
ATOM 1227 N N . MET A 1 99 ? -17.00600 -4.43900 25.25100 1.000 20.56488 99 MET A N 1
ATOM 1228 C CA . MET A 1 99 ? -17.22500 -5.67200 25.99700 1.000 23.06436 99 MET A CA 1
ATOM 1229 C C . MET A 1 99 ? -16.03000 -5.99500 26.86600 1.000 24.99665 99 MET A C 1
ATOM 1230 O O . MET A 1 99 ? -16.17000 -6.25400 28.08200 1.000 22.90953 99 MET A O 1
ATOM 1244 N N . LEU A 1 100 ? -14.83800 -5.97800 26.26800 1.000 19.19869 100 LEU A N 1
ATOM 1245 C CA . LEU A 1 100 ? -13.64000 -6.34700 27.01400 1.000 22.95627 100 LEU A CA 1
ATOM 1246 C C . LEU A 1 100 ? -13.38300 -5.42100 28.20100 1.000 28.92427 100 LEU A C 1
ATOM 1247 O O . LEU A 1 100 ? -12.70600 -5.81900 29.16500 1.000 25.37436 100 LEU A O 1
ATOM 1263 N N . ARG A 1 101 ? -13.85300 -4.17700 28.11900 1.000 24.69449 101 ARG A N 1
ATOM 1264 C CA . ARG A 1 101 ? -13.69200 -3.16200 29.15400 1.000 27.72427 101 ARG A CA 1
ATOM 1265 C C . ARG A 1 101 ? -14.90300 -3.06900 30.06200 1.000 25.94330 101 ARG A C 1
ATOM 1266 O O . ARG A 1 101 ? -14.94700 -2.22200 30.95900 1.000 25.98868 101 ARG A O 1
ATOM 1287 N N . GLY A 1 102 ? -15.87500 -3.94200 29.87500 1.000 19.91199 102 GLY A N 1
ATOM 1288 C CA . GLY A 1 102 ? -17.06600 -3.92000 30.70700 1.000 27.39618 102 GLY A CA 1
ATOM 1289 C C . GLY A 1 102 ? -17.87800 -2.65300 30.57500 1.000 28.73526 102 GLY A C 1
ATOM 1290 O O . GLY A 1 102 ? -18.56500 -2.26200 31.51900 1.000 25.19323 102 GLY A O 1
ATOM 1294 N N . LEU A 1 103 ? -17.80800 -1.98900 29.43500 1.000 23.71371 103 LEU A N 1
ATOM 1295 C CA . LEU A 1 103 ? -18.62600 -0.81200 29.18500 1.000 25.25461 103 LEU A CA 1
ATOM 1296 C C . LEU A 1 103 ? -20.06400 -1.24400 28.93600 1.000 23.94342 103 LEU A C 1
ATOM 1297 O O . LEU A 1 103 ? -20.31900 -2.40500 28.62800 1.000 24.26337 103 LEU A O 1
ATOM 1313 N N . PRO A 1 104 ? -21.03400 -0.35300 29.15100 1.000 25.23282 104 PRO A N 1
ATOM 1314 C CA . PRO A 1 104 ? -22.44700 -0.77200 29.09100 1.000 25.96479 104 PRO A CA 1
ATOM 1315 C C . PRO A 1 104 ? -22.84900 -1.26700 27.70300 1.000 23.83360 104 PRO A C 1
ATOM 1316 O O . PRO A 1 104 ? -22.55900 -0.62900 26.68800 1.000 24.32340 104 PRO A O 1
ATOM 1327 N N . ALA A 1 105 ? -23.54200 -2.41000 27.67100 1.000 22.94355 105 ALA A N 1
ATOM 1328 C CA . ALA A 1 105 ? -24.00400 -2.95800 26.40200 1.000 27.23541 105 ALA A CA 1
ATOM 1329 C C . ALA A 1 105 ? -24.98400 -2.00300 25.72600 1.000 28.39595 105 ALA A C 1
ATOM 1330 O O . ALA A 1 105 ? -24.99100 -1.87400 24.49300 1.000 26.95177 105 ALA A O 1
ATOM 1337 N N . GLU A 1 106 ? -25.83100 -1.33200 26.52300 1.000 24.52558 106 GLU A N 1
ATOM 1338 C CA . GLU A 1 106 ? -26.79900 -0.41100 25.94800 1.000 23.63390 106 GLU A CA 1
ATOM 1339 C C . GLU A 1 106 ? -26.11000 0.75600 25.26000 1.000 20.63402 106 GLU A C 1
ATOM 1340 O O . GLU A 1 106 ? -26.62300 1.27500 24.25800 1.000 24.86314 106 GLU A O 1
ATOM 1344 N N . GLU A 1 107 ? -24.94800 1.18100 25.76300 1.000 22.13199 107 GLU A N 1
ATOM 1345 C CA . GLU A 1 107 ? -24.23400 2.27400 25.11200 1.000 25.59676 107 GLU A CA 1
ATOM 1346 C C . GLU A 1 107 ? -23.57500 1.79400 23.81000 1.000 27.21623 107 GLU A C 1
ATOM 1347 O O . GLU A 1 107 ? -23.52000 2.53600 22.82100 1.000 23.09923 107 GLU A O 1
ATOM 1359 N N . ALA A 1 108 ? -23.06100 0.56100 23.79300 1.000 27.17249 108 ALA A N 1
ATOM 1360 C CA . ALA A 1 108 ? -22.55300 -0.00200 22.54200 1.000 22.60610 108 ALA A CA 1
ATOM 1361 C C . ALA A 1 108 ? -23.65800 -0.08800 21.49500 1.000 16.78456 108 ALA A C 1
ATOM 1362 O O . ALA A 1 108 ? -23.45200 0.27600 20.32900 1.000 18.65598 108 ALA A O 1
ATOM 1369 N N . ARG A 1 109 ? -24.84600 -0.52600 21.91300 1.000 20.71962 109 ARG A N 1
ATOM 1370 C CA . ARG A 1 109 ? -26.00700 -0.60000 21.03500 1.000 21.49827 109 ARG A CA 1
ATOM 1371 C C . ARG A 1 109 ? -26.36200 0.77300 20.48000 1.000 22.49395 109 ARG A C 1
ATOM 1372 O O . ARG A 1 109 ? -26.60100 0.92200 19.27200 1.000 21.12649 109 ARG A O 1
ATOM 1393 N N . ARG A 1 110 ? -26.40200 1.78900 21.35200 1.000 21.89225 110 ARG A N 1
ATOM 1394 C CA . ARG A 1 110 ? -26.76700 3.13600 20.92900 1.000 22.49506 110 ARG A CA 1
ATOM 1395 C C . ARG A 1 110 ? -25.75200 3.69300 19.94200 1.000 24.60426 110 ARG A C 1
ATOM 1396 O O . ARG A 1 110 ? -26.12400 4.30600 18.93700 1.000 22.66688 110 ARG A O 1
ATOM 1400 N N . ASN A 1 111 ? -24.46600 3.49100 20.20500 1.000 21.90244 111 ASN A N 1
ATOM 1401 C CA . ASN A 1 111 ? -23.45000 4.00900 19.30000 1.000 18.48678 111 ASN A CA 1
ATOM 1402 C C . ASN A 1 111 ? -23.47700 3.29600 17.95500 1.000 16.80165 111 ASN A C 1
ATOM 1403 O O . ASN A 1 111 ? -23.31100 3.93800 16.92100 1.000 19.35622 111 ASN A O 1
ATOM 1414 N N . LEU A 1 112 ? -23.64000 1.97000 17.94600 1.000 18.71786 112 LEU A N 1
ATOM 1415 C CA . LEU A 1 112 ? -23.73700 1.26700 16.66900 1.000 19.49223 112 LEU A CA 1
ATOM 1416 C C . LEU A 1 112 ? -24.98200 1.70600 15.90900 1.000 18.86557 112 LEU A C 1
ATOM 1417 O O . LEU A 1 112 ? -24.94800 1.88000 14.69000 1.000 20.14522 112 LEU A O 1
ATOM 1433 N N . ASP A 1 113 ? -26.09200 1.88500 16.61700 1.000 21.64196 113 ASP A N 1
ATOM 1434 C CA . ASP A 1 113 ? -27.30100 2.39900 15.98200 1.000 20.14170 113 ASP A CA 1
ATOM 1435 C C . ASP A 1 113 ? -27.02800 3.73000 15.28000 1.000 19.78253 113 ASP A C 1
ATOM 1436 O O . ASP A 1 113 ? -27.41100 3.92600 14.11600 1.000 21.13582 113 ASP A O 1
ATOM 1445 N N . THR A 1 114 ? -26.34500 4.64400 15.95500 1.000 18.72244 114 THR A N 1
ATOM 1446 C CA . THR A 1 114 ? -26.10200 5.95300 15.37600 1.000 23.81448 114 THR A CA 1
ATOM 1447 C C . THR A 1 114 ? -25.20700 5.84600 14.15500 1.000 23.46405 114 THR A C 1
ATOM 1448 O O . THR A 1 114 ? -25.43300 6.52600 13.14700 1.000 22.56562 114 THR A O 1
ATOM 1459 N N . ILE A 1 115 ? -24.18300 4.99700 14.22300 1.000 21.12882 115 ILE A N 1
ATOM 1460 C CA . ILE A 1 115 ? -23.34600 4.75200 13.04800 1.000 18.35698 115 ILE A CA 1
ATOM 1461 C C . ILE A 1 115 ? -24.19800 4.27000 11.87700 1.000 16.45214 115 ILE A C 1
ATOM 1462 O O . ILE A 1 115 ? -24.05500 4.74500 10.74600 1.000 19.57896 115 ILE A O 1
ATOM 1478 N N . LEU A 1 116 ? -25.05800 3.27400 12.11900 1.000 17.47773 116 LEU A N 1
ATOM 1479 C CA . LEU A 1 116 ? -25.84800 2.72100 11.02700 1.000 18.01674 116 LEU A CA 1
ATOM 1480 C C . LEU A 1 116 ? -26.80400 3.76500 10.48200 1.000 21.79562 116 LEU A C 1
ATOM 1481 O O . LEU A 1 116 ? -27.09700 3.77700 9.27700 1.000 19.81404 116 LEU A O 1
ATOM 1497 N N . GLN A 1 117 ? -27.29800 4.64200 11.35500 1.000 21.33154 117 GLN A N 1
ATOM 1498 C CA . GLN A 1 117 ? -28.16700 5.74500 10.94500 1.000 21.27432 117 GLN A CA 1
ATOM 1499 C C . GLN A 1 117 ? -27.44400 6.70300 10.00400 1.000 22.23378 117 GLN A C 1
ATOM 1500 O O . GLN A 1 117 ? -27.99500 7.10700 8.96400 1.000 20.60755 117 GLN A O 1
ATOM 1514 N N . ARG A 1 118 ? -26.20300 7.06000 10.33100 1.000 22.20711 118 ARG A N 1
ATOM 1515 C CA . ARG A 1 118 ? -25.43500 7.94300 9.45400 1.000 25.28779 118 ARG A CA 1
ATOM 1516 C C . ARG A 1 118 ? -25.11700 7.27600 8.11500 1.000 24.81412 118 ARG A C 1
ATOM 1517 O O . ARG A 1 118 ? -25.12200 7.94900 7.07400 1.000 23.52105 118 ARG A O 1
ATOM 1538 N N . LEU A 1 119 ? -24.86800 5.96200 8.12100 1.000 21.47407 119 LEU A N 1
ATOM 1539 C CA . LEU A 1 119 ? -24.64100 5.24200 6.87400 1.000 20.34498 119 LEU A CA 1
ATOM 1540 C C . LEU A 1 119 ? -25.92800 5.11600 6.06000 1.000 23.43581 119 LEU A C 1
ATOM 1541 O O . LEU A 1 119 ? -25.89900 5.20500 4.82400 1.000 20.87385 119 LEU A O 1
ATOM 1557 N N . ASP A 1 120 ? -27.06300 4.90900 6.73100 1.000 20.88172 120 ASP A N 1
ATOM 1558 C CA . ASP A 1 120 ? -28.35800 4.93100 6.05900 1.000 21.77575 120 ASP A CA 1
ATOM 1559 C C . ASP A 1 120 ? -28.58100 6.27800 5.36600 1.000 19.91388 120 ASP A C 1
ATOM 1560 O O . ASP A 1 120 ? -28.96800 6.34800 4.19100 1.000 21.23475 120 ASP A O 1
ATOM 1569 N N . GLN A 1 121 ? -28.29100 7.35800 6.07800 1.000 21.19441 121 GLN A N 1
ATOM 1570 C CA . GLN A 1 121 ? -28.48200 8.69400 5.53100 1.000 24.22312 121 GLN A CA 1
ATOM 1571 C C . GLN A 1 121 ? -27.61500 8.96800 4.30800 1.000 33.65709 121 GLN A C 1
ATOM 1572 O O . GLN A 1 121 ? -28.02600 9.73000 3.41000 1.000 28.84285 121 GLN A O 1
ATOM 1586 N N . ARG A 1 122 ? -26.44300 8.35300 4.22800 1.000 20.94837 122 ARG A N 1
ATOM 1587 C CA . ARG A 1 122 ? -25.58300 8.48900 3.06200 1.000 24.49752 122 ARG A CA 1
ATOM 1588 C C . ARG A 1 122 ? -25.84500 7.42700 2.01000 1.000 25.06546 122 ARG A C 1
ATOM 1589 O O . ARG A 1 122 ? -25.12400 7.37900 1.00500 1.000 26.08408 122 ARG A O 1
ATOM 1610 N N . ASP A 1 123 ? -26.84000 6.57100 2.23700 1.000 19.76844 123 ASP A N 1
ATOM 1611 C CA . ASP A 1 123 ? -27.19200 5.46300 1.35700 1.000 20.36447 123 ASP A CA 1
ATOM 1612 C C . ASP A 1 123 ? -25.99700 4.55500 1.07100 1.000 28.29521 123 ASP A C 1
ATOM 1613 O O . ASP A 1 123 ? -25.80800 4.09900 -0.05300 1.000 23.23459 123 ASP A O 1
ATOM 1622 N N . ILE A 1 124 ? -25.18700 4.26800 2.08000 1.000 19.11122 124 ILE A N 1
ATOM 1623 C CA . ILE A 1 124 ? -24.05200 3.35900 1.93000 1.000 20.53607 124 ILE A CA 1
ATOM 1624 C C . ILE A 1 124 ? -24.44000 2.00200 2.51300 1.000 22.77456 124 ILE A C 1
ATOM 1625 O O . ILE A 1 124 ? -24.69300 1.91500 3.72800 1.000 22.31451 124 ILE A O 1
ATOM 1641 N N . PRO A 1 125 ? -24.49900 0.94000 1.71100 1.000 21.82327 125 PRO A N 1
ATOM 1642 C CA . PRO A 1 125 ? -24.79000 -0.39000 2.27400 1.000 21.51295 125 PRO A CA 1
ATOM 1643 C C . PRO A 1 125 ? -23.74900 -0.81400 3.30200 1.000 17.87624 125 PRO A C 1
ATOM 1644 O O . PRO A 1 125 ? -22.56900 -0.44900 3.20900 1.000 17.27245 125 PRO A O 1
ATOM 1655 N N . VAL A 1 126 ? -24.18300 -1.67100 4.22500 1.000 16.42274 126 VAL A N 1
ATOM 1656 C CA . VAL A 1 126 ? -23.35400 -2.07800 5.36500 1.000 21.08340 126 VAL A CA 1
ATOM 1657 C C . VAL A 1 126 ? -23.51800 -3.56500 5.63200 1.000 21.55823 126 VAL A C 1
ATOM 1658 O O . VAL A 1 126 ? -24.62100 -4.11400 5.52500 1.000 18.40742 126 VAL A O 1
ATOM 1671 N N . MET A 1 127 ? -22.42400 -4.21100 6.01200 1.000 16.00167 127 MET A N 1
ATOM 1672 C CA . MET A 1 127 ? -22.44600 -5.53900 6.60800 1.000 17.37209 127 MET A CA 1
ATOM 1673 C C . MET A 1 127 ? -22.02600 -5.39800 8.06000 1.000 16.57836 127 MET A C 1
ATOM 1674 O O . MET A 1 127 ? -20.95600 -4.85500 8.34400 1.000 15.95893 127 MET A O 1
ATOM 1688 N N . VAL A 1 128 ? -22.86500 -5.87300 8.96700 1.000 15.50174 128 VAL A N 1
ATOM 1689 C CA . VAL A 1 128 ? -22.59000 -5.79100 10.40200 1.000 13.97831 128 VAL A CA 1
ATOM 1690 C C . VAL A 1 128 ? -21.88100 -7.07000 10.83800 1.000 16.86317 128 VAL A C 1
ATOM 1691 O O . VAL A 1 128 ? -22.44200 -8.16500 10.73400 1.000 17.19071 128 VAL A O 1
ATOM 1704 N N . TYR A 1 129 ? -20.63200 -6.94300 11.29400 1.000 17.81094 129 TYR A N 1
ATOM 1705 C CA . TYR A 1 129 ? -19.86300 -8.08400 11.80300 1.000 16.17162 129 TYR A CA 1
ATOM 1706 C C . TYR A 1 129 ? -20.26400 -8.29700 13.25800 1.000 19.72492 129 TYR A C 1
ATOM 1707 O O . TYR A 1 129 ? -20.00700 -7.43400 14.11900 1.000 17.36751 129 TYR A O 1
ATOM 1725 N N . GLY A 1 130 ? -20.91800 -9.42100 13.53500 1.000 16.12042 130 GLY A N 1
ATOM 1726 C CA . GLY A 1 130 ? -21.36300 -9.69100 14.89800 1.000 21.76619 130 GLY A CA 1
ATOM 1727 C C . GLY A 1 130 ? -20.20600 -10.03100 15.82500 1.000 22.33339 130 GLY A C 1
ATOM 1728 O O . GLY A 1 130 ? -19.15800 -10.49900 15.40700 1.000 17.58673 130 GLY A O 1
ATOM 1732 N N . MET A 1 131 ? -20.39300 -9.76500 17.11300 1.000 20.18700 131 MET A N 1
ATOM 1733 C CA . MET A 1 131 ? -19.39000 -10.03000 18.13300 1.000 19.83336 131 MET A CA 1
ATOM 1734 C C . MET A 1 131 ? -20.11600 -10.69200 19.29400 1.000 20.77692 131 MET A C 1
ATOM 1735 O O . MET A 1 131 ? -21.33200 -10.54100 19.45300 1.000 20.98544 131 MET A O 1
ATOM 1749 N N . ARG A 1 132 ? -19.38100 -11.49200 20.04800 1.000 20.41028 132 ARG A N 1
ATOM 1750 C CA . ARG A 1 132 ? -19.96800 -12.22800 21.16600 1.000 19.99313 132 ARG A CA 1
ATOM 1751 C C . ARG A 1 132 ? -19.21900 -11.85100 22.42800 1.000 21.81492 132 ARG A C 1
ATOM 1752 O O . ARG A 1 132 ? -17.99800 -11.68300 22.39700 1.000 18.59216 132 ARG A O 1
ATOM 1773 N N . ALA A 1 133 ? -19.95500 -11.73600 23.53900 1.000 18.09676 133 ALA A N 1
ATOM 1774 C CA . ALA A 1 133 ? -19.34500 -11.35300 24.80400 1.000 18.93935 133 ALA A CA 1
ATOM 1775 C C . ALA A 1 133 ? -18.53800 -12.51300 25.36800 1.000 23.40517 133 ALA A C 1
ATOM 1776 O O . ALA A 1 133 ? -18.94600 -13.67100 25.27600 1.000 23.39061 133 ALA A O 1
ATOM 1783 N N . ALA A 1 134 ? -17.37900 -12.18700 25.94300 1.000 20.73183 134 ALA A N 1
ATOM 1784 C CA . ALA A 1 134 ? -16.54500 -13.18700 26.58200 1.000 26.97432 134 ALA A CA 1
ATOM 1785 C C . ALA A 1 134 ? -17.24400 -13.74500 27.82000 1.000 25.86435 134 ALA A C 1
ATOM 1786 O O . ALA A 1 134 ? -18.08900 -13.07200 28.42400 1.000 23.90411 134 ALA A O 1
ATOM 1793 N N . PRO A 1 135 ? -16.92400 -14.98700 28.19900 1.000 31.22464 135 PRO A N 1
ATOM 1794 C CA . PRO A 1 135 ? -17.55200 -15.57000 29.40500 1.000 41.33649 135 PRO A CA 1
ATOM 1795 C C . PRO A 1 135 ? -17.29000 -14.79100 30.70000 1.000 28.66463 135 PRO A C 1
ATOM 1796 O O . PRO A 1 135 ? -18.18300 -14.75100 31.55600 1.000 33.35577 135 PRO A O 1
ATOM 1807 N N . ASN A 1 136 ? -16.11500 -14.16000 30.85300 1.000 29.53520 136 ASN A N 1
ATOM 1808 C CA . ASN A 1 136 ? -15.81400 -13.30300 32.01100 1.000 34.07542 136 ASN A CA 1
ATOM 1809 C C . ASN A 1 136 ? -16.89700 -12.25700 32.26500 1.000 36.68579 136 ASN A C 1
ATOM 1810 O O . ASN A 1 136 ? -16.95400 -11.70200 33.36000 1.000 29.06482 136 ASN A O 1
ATOM 1821 N N . LEU A 1 137 ? -17.78400 -11.99200 31.29800 1.000 29.24462 137 LEU A N 1
ATOM 1822 C CA . LEU A 1 137 ? -18.75800 -10.91800 31.45500 1.000 30.45549 137 LEU A CA 1
ATOM 1823 C C . LEU A 1 137 ? -20.06600 -11.35800 32.09500 1.000 27.57545 137 LEU A C 1
ATOM 1824 O O . LEU A 1 137 ? -20.84900 -10.49500 32.53800 1.000 31.56491 137 LEU A O 1
ATOM 1840 N N . GLY A 1 138 ? -20.35100 -12.65500 32.12700 1.000 26.90575 138 GLY A N 1
ATOM 1841 C CA . GLY A 1 138 ? -21.56300 -13.11600 32.76100 1.000 31.23504 138 GLY A CA 1
ATOM 1842 C C . GLY A 1 138 ? -22.73600 -13.19200 31.80200 1.000 41.53559 138 GLY A C 1
ATOM 1843 O O . GLY A 1 138 ? -22.76600 -12.55400 30.75000 1.000 31.57453 138 GLY A O 1
ATOM 1847 N N . GLY A 1 139 ? -23.73700 -13.97800 32.20800 1.000 35.68465 139 GLY A N 1
ATOM 1848 C CA . GLY A 1 139 ? -24.81000 -14.33800 31.29300 1.000 37.12550 139 GLY A CA 1
ATOM 1849 C C . GLY A 1 139 ? -25.69900 -13.17400 30.90800 1.000 38.59495 139 GLY A C 1
ATOM 1850 O O . GLY A 1 139 ? -26.11400 -13.06000 29.74800 1.000 38.38602 139 GLY A O 1
ATOM 1854 N N . ASP A 1 140 ? -26.02100 -12.30700 31.87100 1.000 31.56377 140 ASP A N 1
ATOM 1855 C CA . ASP A 1 140 ? -26.91500 -11.18700 31.59700 1.000 34.27479 140 ASP A CA 1
ATOM 1856 C C . ASP A 1 140 ? -26.29800 -10.23000 30.58300 1.000 32.18759 140 ASP A C 1
ATOM 1857 O O . ASP A 1 140 ? -26.95200 -9.82400 29.61100 1.000 31.80511 140 ASP A O 1
ATOM 1866 N N . TYR A 1 141 ? -25.03800 -9.84600 30.80400 1.000 32.65492 141 TYR A N 1
ATOM 1867 C CA . TYR A 1 141 ? -24.35400 -8.97000 29.86000 1.000 33.04519 141 TYR A CA 1
ATOM 1868 C C . TYR A 1 141 ? -24.31500 -9.60900 28.48600 1.000 30.19433 141 TYR A C 1
ATOM 1869 O O . TYR A 1 141 ? -24.64500 -8.97000 27.47800 1.000 27.01468 141 TYR A O 1
ATOM 1887 N N . GLY A 1 142 ? -23.93100 -10.88400 28.43200 1.000 27.57251 142 GLY A N 1
ATOM 1888 C CA . GLY A 1 142 ? -23.84100 -11.56500 27.15300 1.000 35.01755 142 GLY A CA 1
ATOM 1889 C C . GLY A 1 142 ? -25.12800 -11.51200 26.36600 1.000 34.57575 142 GLY A C 1
ATOM 1890 O O . GLY A 1 142 ? -25.11800 -11.29200 25.15300 1.000 27.27407 142 GLY A O 1
ATOM 1894 N N . ARG A 1 143 ? -26.25700 -11.70900 27.03400 1.000 26.80273 143 ARG A N 1
ATOM 1895 C CA . ARG A 1 143 ? -27.51700 -11.72300 26.29500 1.000 27.99650 143 ARG A CA 1
ATOM 1896 C C . ARG A 1 143 ? -27.86400 -10.33500 25.77600 1.000 27.38482 143 ARG A C 1
ATOM 1897 O O . ARG A 1 143 ? -28.38100 -10.19600 24.66300 1.000 27.26682 143 ARG A O 1
ATOM 1918 N N . SER A 1 144 ? -27.54900 -9.29600 26.55100 1.000 27.72464 144 SER A N 1
ATOM 1919 C CA . SER A 1 144 ? -27.81000 -7.93500 26.10300 1.000 27.85452 144 SER A CA 1
ATOM 1920 C C . SER A 1 144 ? -26.82500 -7.47300 25.03000 1.000 30.12344 144 SER A C 1
ATOM 1921 O O . SER A 1 144 ? -27.18600 -6.66100 24.17200 1.000 26.89215 144 SER A O 1
ATOM 1929 N N . PHE A 1 145 ? -25.57900 -7.93900 25.09000 1.000 24.79545 145 PHE A N 1
ATOM 1930 C CA . PHE A 1 145 ? -24.56600 -7.54100 24.12300 1.000 23.60515 145 PHE A CA 1
ATOM 1931 C C . PHE A 1 145 ? -24.71500 -8.33100 22.82500 1.000 22.07610 145 PHE A C 1
ATOM 1932 O O . PHE A 1 145 ? -24.69600 -7.75400 21.73300 1.000 22.24608 145 PHE A O 1
ATOM 1949 N N . ASP A 1 146 ? -24.85900 -9.65600 22.93300 1.000 23.43431 146 ASP A N 1
ATOM 1950 C CA . ASP A 1 146 ? -24.81200 -10.50400 21.74500 1.000 24.70400 146 ASP A CA 1
ATOM 1951 C C . ASP A 1 146 ? -25.97800 -10.20500 20.80700 1.000 25.47637 146 ASP A C 1
ATOM 1952 O O . ASP A 1 146 ? -25.87200 -10.42100 19.59000 1.000 24.54795 146 ASP A O 1
ATOM 1961 N N . SER A 1 147 ? -27.11100 -9.75200 21.35900 1.000 24.59330 147 SER A N 1
ATOM 1962 C CA . SER A 1 147 ? -28.27500 -9.47200 20.52600 1.000 27.33399 147 SER A CA 1
ATOM 1963 C C . SER A 1 147 ? -28.17400 -8.14500 19.78600 1.000 24.17486 147 SER A C 1
ATOM 1964 O O . SER A 1 147 ? -28.93200 -7.95300 18.83500 1.000 21.55127 147 SER A O 1
ATOM 1972 N N . ILE A 1 148 ? -27.22500 -7.27400 20.15800 1.000 22.34258 148 ILE A N 1
ATOM 1973 C CA . ILE A 1 148 ? -27.07800 -5.97300 19.50500 1.000 19.61128 148 ILE A CA 1
ATOM 1974 C C . ILE A 1 148 ? -27.00600 -6.15300 17.99200 1.000 18.29771 148 ILE A C 1
ATOM 1975 O O . ILE A 1 148 ? -27.68900 -5.46600 17.21900 1.000 21.29830 148 ILE A O 1
ATOM 1991 N N . PHE A 1 149 ? -26.16900 -7.09000 17.56000 1.000 17.86081 149 PHE A N 1
ATOM 1992 C CA . PHE A 1 149 ? -25.81900 -7.19400 16.14300 1.000 20.42326 149 PHE A CA 1
ATOM 1993 C C . PHE A 1 149 ? -26.95500 -7.72500 15.29100 1.000 19.95513 149 PHE A C 1
ATOM 1994 O O . PHE A 1 149 ? -27.31400 -7.05400 14.30200 1.000 20.27572 149 PHE A O 1
ATOM 2011 N N . PRO A 1 150 ? -27.58400 -8.86600 15.59500 1.000 23.50410 150 PRO A N 1
ATOM 2012 C CA . PRO A 1 150 ? -28.77300 -9.24200 14.79500 1.000 20.63426 150 PRO A CA 1
ATOM 2013 C C . PRO A 1 150 ? -29.91800 -8.24400 14.91500 1.000 20.70434 150 PRO A C 1
ATOM 2014 O O . PRO A 1 150 ? -30.64500 -8.00900 13.92200 1.000 22.41041 150 PRO A O 1
ATOM 2025 N N . ASP A 1 151 ? -30.11400 -7.65100 16.10800 1.000 23.45256 151 ASP A N 1
ATOM 2026 C CA . ASP A 1 151 ? -31.17100 -6.66100 16.25200 1.000 22.80757 151 ASP A CA 1
ATOM 2027 C C . ASP A 1 151 ? -30.93200 -5.47700 15.32100 1.000 23.03467 151 ASP A C 1
ATOM 2028 O O . ASP A 1 151 ? -31.84700 -5.03000 14.62100 1.000 20.49446 151 ASP A O 1
ATOM 2037 N N . LEU A 1 152 ? -29.71600 -4.91400 15.33400 1.000 19.91879 152 LEU A N 1
ATOM 2038 C CA . LEU A 1 152 ? -29.43700 -3.73700 14.51800 1.000 21.37620 152 LEU A CA 1
ATOM 2039 C C . LEU A 1 152 ? -29.36700 -4.09200 13.03300 1.000 20.10422 152 LEU A C 1
ATOM 2040 O O . LEU A 1 152 ? -29.85000 -3.33300 12.18000 1.000 21.96505 152 LEU A O 1
ATOM 2056 N N . ALA A 1 153 ? -28.81000 -5.25800 12.69600 1.000 20.12723 153 ALA A N 1
ATOM 2057 C CA . ALA A 1 153 ? -28.84900 -5.68800 11.29900 1.000 19.66403 153 ALA A CA 1
ATOM 2058 C C . ALA A 1 153 ? -30.28800 -5.77100 10.78500 1.000 26.54575 153 ALA A C 1
ATOM 2059 O O . ALA A 1 153 ? -30.58800 -5.34000 9.65600 1.000 23.46827 153 ALA A O 1
ATOM 2066 N N . ASP A 1 154 ? -31.19500 -6.35000 11.57200 1.000 22.07011 154 ASP A N 1
ATOM 2067 C CA . ASP A 1 154 ? -32.59400 -6.40900 11.12600 1.000 24.89368 154 ASP A CA 1
ATOM 2068 C C . ASP A 1 154 ? -33.21900 -5.01500 11.03400 1.000 22.67560 154 ASP A C 1
ATOM 2069 O O . ASP A 1 154 ? -33.88100 -4.67400 10.03700 1.000 25.13398 154 ASP A O 1
ATOM 2078 N N . LYS A 1 155 ? -32.99600 -4.17900 12.03700 1.000 20.64668 155 LYS A N 1
ATOM 2079 C CA . LYS A 1 155 ? -33.58000 -2.84200 12.03100 1.000 24.50520 155 LYS A CA 1
ATOM 2080 C C . LYS A 1 155 ? -33.16000 -2.06600 10.78700 1.000 33.55702 155 LYS A C 1
ATOM 2081 O O . LYS A 1 155 ? -33.98600 -1.38200 10.17000 1.000 24.78301 155 LYS A O 1
ATOM 2100 N N . TYR A 1 156 ? -31.88500 -2.14800 10.40300 1.000 19.20353 156 TYR A N 1
ATOM 2101 C CA . TYR A 1 156 ? -31.37700 -1.33500 9.30800 1.000 21.58282 156 TYR A CA 1
ATOM 2102 C C . TYR A 1 156 ? -31.31600 -2.08300 7.98100 1.000 23.58817 156 TYR A C 1
ATOM 2103 O O . TYR A 1 156 ? -30.76900 -1.55400 7.00400 1.000 23.27036 156 TYR A O 1
ATOM 2121 N N . ASP A 1 157 ? -31.87100 -3.28900 7.92900 1.000 22.18580 157 ASP A N 1
ATOM 2122 C CA . ASP A 1 157 ? -31.87900 -4.11300 6.72700 1.000 23.99382 157 ASP A CA 1
ATOM 2123 C C . ASP A 1 157 ? -30.46700 -4.31400 6.19000 1.000 26.99624 157 ASP A C 1
ATOM 2124 O O . ASP A 1 157 ? -30.23900 -4.32000 4.98100 1.000 26.29162 157 ASP A O 1
ATOM 2133 N N . ALA A 1 158 ? -29.51900 -4.51000 7.10500 1.000 22.96389 158 ALA A N 1
ATOM 2134 C CA . ALA A 1 158 ? -28.12600 -4.80400 6.79900 1.000 21.89374 158 ALA A CA 1
ATOM 2135 C C . ALA A 1 158 ? -27.88300 -6.29500 6.95700 1.000 22.90474 158 ALA A C 1
ATOM 2136 O O . ALA A 1 158 ? -28.57800 -6.97500 7.70600 1.000 21.67833 158 ALA A O 1
ATOM 2143 N N . GLU A 1 159 ? -26.87600 -6.81200 6.27000 1.000 19.11264 159 GLU A N 1
ATOM 2144 C CA . GLU A 1 159 ? -26.51000 -8.20000 6.49200 1.000 19.88568 159 GLU A CA 1
ATOM 2145 C C . GLU A 1 159 ? -25.76500 -8.35100 7.81200 1.000 19.09228 159 GLU A C 1
ATOM 2146 O O . GLU A 1 159 ? -25.01100 -7.46400 8.23000 1.000 18.46522 159 GLU A O 1
ATOM 2158 N N . LEU A 1 160 ? -25.98500 -9.49200 8.46100 1.000 19.54619 160 LEU A N 1
ATOM 2159 C CA . LEU A 1 160 ? -25.20800 -9.89600 9.62700 1.000 20.72015 160 LEU A CA 1
ATOM 2160 C C . LEU A 1 160 ? -24.15400 -10.91700 9.19600 1.000 19.56603 160 LEU A C 1
ATOM 2161 O O . LEU A 1 160 ? -24.48500 -11.94700 8.59000 1.000 18.22269 160 LEU A O 1
ATOM 2177 N N . VAL A 1 161 ? -22.89300 -10.63300 9.50100 1.000 16.21888 161 VAL A N 1
ATOM 2178 C CA . VAL A 1 161 ? -21.81300 -11.60300 9.33800 1.000 18.10368 161 VAL A CA 1
ATOM 2179 C C . VAL A 1 161 ? -21.61700 -12.27800 10.68500 1.000 22.35602 161 VAL A C 1
ATOM 2180 O O . VAL A 1 161 ? -21.08000 -11.64600 11.61200 1.000 20.43811 161 VAL A O 1
ATOM 2193 N N . PRO A 1 162 ? -22.04700 -13.53400 10.85700 1.000 23.29267 162 PRO A N 1
ATOM 2194 C CA . PRO A 1 162 ? -21.89900 -14.12900 12.11000 1.000 34.24557 162 PRO A CA 1
ATOM 2195 C C . PRO A 1 162 ? -20.48300 -14.40300 12.59100 1.000 36.17443 162 PRO A C 1
ATOM 2196 O O . PRO A 1 162 ? -19.71000 -15.13800 11.95200 1.000 46.33772 162 PRO A O 1
ATOM 2207 N N . PHE A 1 163 ? -20.15700 -13.76400 13.70100 1.000 28.32219 163 PHE A N 1
ATOM 2208 C CA . PHE A 1 163 ? -19.07000 -14.05400 14.48700 1.000 26.12621 163 PHE A CA 1
ATOM 2209 C C . PHE A 1 163 ? -17.78900 -14.55700 13.87800 1.000 21.20519 163 PHE A C 1
ATOM 2210 O O . PHE A 1 163 ? -17.24700 -15.61100 14.22200 1.000 31.52366 163 PHE A O 1
ATOM 2227 N N . PHE A 1 164 ? -17.25600 -13.73400 12.98300 1.000 18.69792 164 PHE A N 1
ATOM 2228 C CA . PHE A 1 164 ? -16.24300 -14.24500 12.08500 1.000 24.38468 164 PHE A CA 1
ATOM 2229 C C . PHE A 1 164 ? -14.88300 -14.76000 12.74400 1.000 21.80720 164 PHE A C 1
ATOM 2230 O O . PHE A 1 164 ? -14.09700 -15.35200 11.98800 1.000 23.54247 164 PHE A O 1
ATOM 2247 N N . ILE A 1 165 ? -14.67900 -14.62900 14.06500 1.000 21.29332 165 ILE A N 1
ATOM 2248 C CA . ILE A 1 165 ? -13.49800 -15.19400 14.73200 1.000 25.21568 165 ILE A CA 1
ATOM 2249 C C . ILE A 1 165 ? -13.81300 -16.55900 15.35000 1.000 25.76552 165 ILE A C 1
ATOM 2250 O O . ILE A 1 165 ? -12.97200 -17.15700 16.03800 1.000 27.58322 165 ILE A O 1
ATOM 2266 N N . GLU A 1 166 ? -14.99000 -17.09800 15.05500 1.000 26.23373 166 GLU A N 1
ATOM 2267 C CA . GLU A 1 166 ? -15.32400 -18.46900 15.46500 1.000 29.75531 166 GLU A CA 1
ATOM 2268 C C . GLU A 1 166 ? -14.18400 -19.46300 15.27000 1.000 26.36602 166 GLU A C 1
ATOM 2269 O O . GLU A 1 166 ? -13.89300 -20.22200 16.20700 1.000 30.75193 166 GLU A O 1
ATOM 2281 N N . PRO A 1 167 ? -13.49500 -19.51200 14.12800 1.000 28.52662 167 PRO A N 1
ATOM 2282 C CA . PRO A 1 167 ? -12.36800 -20.45200 14.00200 1.000 25.88681 167 PRO A CA 1
ATOM 2283 C C . PRO A 1 167 ? -11.26800 -20.21100 15.01900 1.000 26.65484 167 PRO A C 1
ATOM 2284 O O . PRO A 1 167 ? -10.50100 -21.13700 15.30500 1.000 37.11414 167 PRO A O 1
ATOM 2295 N N . LEU A 1 168 ? -11.13600 -18.99300 15.55000 1.000 24.15778 168 LEU A N 1
ATOM 2296 C CA . LEU A 1 168 ? -10.08100 -18.74400 16.53600 1.000 25.08369 168 LEU A CA 1
ATOM 2297 C C . LEU A 1 168 ? -10.41900 -19.36500 17.88300 1.000 34.73595 168 LEU A C 1
ATOM 2298 O O . LEU A 1 168 ? -9.51100 -19.73200 18.64100 1.000 32.90409 168 LEU A O 1
ATOM 2314 N N . ILE A 1 169 ? -11.70900 -19.44100 18.22200 1.000 31.05637 169 ILE A N 1
ATOM 2315 C CA . ILE A 1 169 ? -12.10900 -19.95800 19.52800 1.000 34.72299 169 ILE A CA 1
ATOM 2316 C C . ILE A 1 169 ? -11.64600 -21.39800 19.68200 1.000 40.06678 169 ILE A C 1
ATOM 2317 O O . ILE A 1 169 ? -11.29500 -21.83500 20.77900 1.000 44.43567 169 ILE A O 1
ATOM 2333 N N . PHE A 1 170 ? -11.60600 -22.14300 18.58400 1.000 42.69489 170 PHE A N 1
ATOM 2334 C CA . PHE A 1 170 ? -11.47900 -23.59300 18.61900 1.000 49.31557 170 PHE A CA 1
ATOM 2335 C C . PHE A 1 170 ? -10.09000 -24.09300 18.26200 1.000 49.28703 170 PHE A C 1
ATOM 2336 O O . PHE A 1 170 ? -9.83800 -25.29900 18.35100 1.000 52.69595 170 PHE A O 1
ATOM 2353 N N . ASP A 1 171 ? -9.17700 -23.21000 17.87500 1.000 40.49585 171 ASP A N 1
ATOM 2354 C CA . ASP A 1 171 ? -7.86100 -23.64700 17.41800 1.000 43.33676 171 ASP A CA 1
ATOM 2355 C C . ASP A 1 171 ? -6.84200 -22.59800 17.86200 1.000 43.40663 171 ASP A C 1
ATOM 2356 O O . ASP A 1 171 ? -6.65600 -21.58200 17.18100 1.000 34.22400 171 ASP A O 1
ATOM 2365 N N . ARG A 1 172 ? -6.18400 -22.87000 18.99700 1.000 46.43595 172 ARG A N 1
ATOM 2366 C CA . ARG A 1 172 ? -5.18500 -21.97700 19.57200 1.000 39.35486 172 ARG A CA 1
ATOM 2367 C C . ARG A 1 172 ? -4.04200 -21.69200 18.61500 1.000 36.36650 172 ARG A C 1
ATOM 2368 O O . ARG A 1 172 ? -3.39100 -20.64500 18.73300 1.000 37.24483 172 ARG A O 1
ATOM 2372 N N . SER A 1 173 ? -3.79300 -22.57500 17.65400 1.000 34.18490 173 SER A N 1
ATOM 2373 C CA . SER A 1 173 ? -2.73100 -22.31000 16.69900 1.000 33.35631 173 SER A CA 1
ATOM 2374 C C . SER A 1 173 ? -3.02900 -21.10300 15.81800 1.000 36.36490 173 SER A C 1
ATOM 2375 O O . SER A 1 173 ? -2.11800 -20.60400 15.14900 1.000 39.20547 173 SER A O 1
ATOM 2383 N N . LEU A 1 174 ? -4.27600 -20.63000 15.78500 1.000 31.68595 174 LEU A N 1
ATOM 2384 C CA . LEU A 1 174 ? -4.65500 -19.47900 14.96800 1.000 29.12511 174 LEU A CA 1
ATOM 2385 C C . LEU A 1 174 ? -4.64800 -18.16800 15.74700 1.000 29.07423 174 LEU A C 1
ATOM 2386 O O . LEU A 1 174 ? -5.05400 -17.13000 15.21200 1.000 26.58592 174 LEU A O 1
ATOM 2402 N N . VAL A 1 175 ? -4.22400 -18.20700 17.00100 1.000 25.05558 175 VAL A N 1
ATOM 2403 C CA . VAL A 1 175 ? -4.34600 -17.10500 17.94100 1.000 24.86431 175 VAL A CA 1
ATOM 2404 C C . VAL A 1 175 ? -2.95800 -16.78800 18.47000 1.000 27.56496 175 VAL A C 1
ATOM 2405 O O . VAL A 1 175 ? -2.16000 -17.70500 18.69200 1.000 24.35100 175 VAL A O 1
ATOM 2418 N N . GLN A 1 176 ? -2.66000 -15.49500 18.61500 1.000 26.89588 176 GLN A N 1
ATOM 2419 C CA . GLN A 1 176 ? -1.36400 -15.06600 19.12300 1.000 24.67461 176 GLN A CA 1
ATOM 2420 C C . GLN A 1 176 ? -1.23700 -15.47100 20.58500 1.000 28.64673 176 GLN A C 1
ATOM 2421 O O . GLN A 1 176 ? -2.11500 -15.16500 21.40000 1.000 26.88415 176 GLN A O 1
ATOM 2435 N N . GLN A 1 177 ? -0.13600 -16.15200 20.91700 1.000 29.65521 177 GLN A N 1
ATOM 2436 C CA . GLN A 1 177 ? 0.08100 -16.68400 22.26300 1.000 30.36527 177 GLN A CA 1
ATOM 2437 C C . GLN A 1 177 ? 1.22700 -15.99900 23.01000 1.000 38.59585 177 GLN A C 1
ATOM 2438 O O . GLN A 1 177 ? 1.58500 -16.44200 24.11400 1.000 32.01636 177 GLN A O 1
ATOM 2452 N N . ASP A 1 178 ? 1.81100 -14.93900 22.44200 1.000 33.59483 178 ASP A N 1
ATOM 2453 C CA . ASP A 1 178 ? 3.03000 -14.34300 22.98700 1.000 38.59540 178 ASP A CA 1
ATOM 2454 C C . ASP A 1 178 ? 2.76700 -13.41300 24.15900 1.000 36.80567 178 ASP A C 1
ATOM 2455 O O . ASP A 1 178 ? 3.70100 -13.05100 24.88400 1.000 35.99437 178 ASP A O 1
ATOM 2464 N N . GLN A 1 179 ? 1.53200 -12.97100 24.32800 1.000 33.83397 179 GLN A N 1
ATOM 2465 C CA . GLN A 1 179 ? 1.17700 -11.94400 25.30100 1.000 31.22474 179 GLN A CA 1
ATOM 2466 C C . GLN A 1 179 ? 0.25700 -12.58100 26.32700 1.000 34.02547 179 GLN A C 1
ATOM 2467 O O . GLN A 1 179 ? -0.87500 -12.94900 26.00500 1.000 32.83676 179 GLN A O 1
ATOM 2481 N N . LEU A 1 180 ? 0.74800 -12.74200 27.54800 1.000 26.73707 180 LEU A N 1
ATOM 2482 C CA . LEU A 1 180 ? 0.01500 -13.43700 28.60000 1.000 24.19423 180 LEU A CA 1
ATOM 2483 C C . LEU A 1 180 ? -0.40300 -12.43000 29.66800 1.000 28.28481 180 LEU A C 1
ATOM 2484 O O . LEU A 1 180 ? 0.44200 -11.71500 30.21200 1.000 30.24549 180 LEU A O 1
ATOM 2500 N N . HIS A 1 181 ? -1.70400 -12.36000 29.95700 1.000 21.49226 181 HIS A N 1
ATOM 2501 C CA . HIS A 1 181 ? -2.17500 -11.52000 31.04700 1.000 18.74168 181 HIS A CA 1
ATOM 2502 C C . HIS A 1 181 ? -2.80800 -12.41000 32.09600 1.000 18.74345 181 HIS A C 1
ATOM 2503 O O . HIS A 1 181 ? -3.70100 -13.21500 31.76700 1.000 19.67279 181 HIS A O 1
ATOM 2517 N N . PRO A 1 182 ? -2.40800 -12.28600 33.36300 1.000 17.26321 182 PRO A N 1
ATOM 2518 C CA . PRO A 1 182 ? -2.98800 -13.15600 34.39600 1.000 18.62443 182 PRO A CA 1
ATOM 2519 C C . PRO A 1 182 ? -4.45000 -12.85200 34.70800 1.000 16.75693 182 PRO A C 1
ATOM 2520 O O . PRO A 1 182 ? -4.88100 -11.70200 34.74500 1.000 16.51623 182 PRO A O 1
ATOM 2531 N N . THR A 1 183 ? -5.20100 -13.90400 35.00000 1.000 16.91709 183 THR A N 1
ATOM 2532 C CA . THR A 1 183 ? -6.43800 -13.77500 35.76200 1.000 18.50495 183 THR A CA 1
ATOM 2533 C C . THR A 1 183 ? -6.11100 -13.39900 37.21400 1.000 18.76340 183 THR A C 1
ATOM 2534 O O . THR A 1 183 ? -4.94800 -13.36400 37.63000 1.000 20.00845 183 THR A O 1
ATOM 2545 N N . ALA A 1 184 ? -7.15500 -13.13900 38.00500 1.000 19.94989 184 ALA A N 1
ATOM 2546 C CA . ALA A 1 184 ? -6.93600 -12.89300 39.42300 1.000 20.39620 184 ALA A CA 1
ATOM 2547 C C . ALA A 1 184 ? -6.23600 -14.07900 40.06300 1.000 23.51307 184 ALA A C 1
ATOM 2548 O O . ALA A 1 184 ? -5.33400 -13.90700 40.89300 1.000 19.36810 184 ALA A O 1
ATOM 2555 N N . GLN A 1 185 ? -6.63500 -15.28300 39.68200 1.000 20.00408 185 GLN A N 1
ATOM 2556 C CA . GLN A 1 185 ? -6.00300 -16.52000 40.18700 1.000 23.61653 185 GLN A CA 1
ATOM 2557 C C . GLN A 1 185 ? -4.55200 -16.53300 39.72000 1.000 19.17536 185 GLN A C 1
ATOM 2558 O O . GLN A 1 185 ? -3.69300 -16.95700 40.46900 1.000 20.61616 185 GLN A O 1
ATOM 2566 N N . GLY A 1 186 ? -4.24300 -16.18100 38.45100 1.000 16.49105 186 GLY A N 1
ATOM 2567 C CA . GLY A 1 186 ? -2.87000 -16.10000 37.95800 1.000 15.21319 186 GLY A CA 1
ATOM 2568 C C . GLY A 1 186 ? -2.01500 -15.13700 38.76200 1.000 19.55415 186 GLY A C 1
ATOM 2569 O O . GLY A 1 186 ? -0.81500 -15.37000 38.96900 1.000 17.31614 186 GLY A O 1
ATOM 2573 N N . VAL A 1 187 ? -2.60600 -14.03700 39.21200 1.000 18.77121 187 VAL A N 1
ATOM 2574 C CA . VAL A 1 187 ? -1.86000 -13.11400 40.06200 1.000 18.80610 187 VAL A CA 1
ATOM 2575 C C . VAL A 1 187 ? -1.49000 -13.79200 41.37900 1.000 16.82600 187 VAL A C 1
ATOM 2576 O O . VAL A 1 187 ? -0.35400 -13.67600 41.85600 1.000 17.60040 187 VAL A O 1
ATOM 2589 N N . ASP A 1 188 ? -2.43600 -14.50600 41.99000 1.000 19.31982 188 ASP A N 1
ATOM 2590 C CA . ASP A 1 188 ? -2.13000 -15.23200 43.22200 1.000 21.45348 188 ASP A CA 1
ATOM 2591 C C . ASP A 1 188 ? -0.93900 -16.16900 43.01400 1.000 20.33590 188 ASP A C 1
ATOM 2592 O O . ASP A 1 188 ? -0.04500 -16.24900 43.85800 1.000 18.05076 188 ASP A O 1
ATOM 2601 N N . ALA A 1 189 ? -0.87900 -16.82800 41.85900 1.000 20.32973 189 ALA A N 1
ATOM 2602 C CA . ALA A 1 189 ? 0.22400 -17.74000 41.56700 1.000 20.22262 189 ALA A CA 1
ATOM 2603 C C . ALA A 1 189 ? 1.54900 -16.98700 41.43700 1.000 17.52970 189 ALA A C 1
ATOM 2604 O O . ALA A 1 189 ? 2.60700 -17.48800 41.84100 1.000 21.16473 189 ALA A O 1
ATOM 2611 N N . MET A 1 190 ? 1.51500 -15.79900 40.82300 1.000 17.28361 190 MET A N 1
ATOM 2612 C CA . MET A 1 190 ? 2.70300 -14.95800 40.71400 1.000 16.85225 190 MET A CA 1
ATOM 2613 C C . MET A 1 190 ? 3.18200 -14.48900 42.09500 1.000 14.61398 190 MET A C 1
ATOM 2614 O O . MET A 1 190 ? 4.39300 -14.40600 42.34400 1.000 17.76857 190 MET A O 1
ATOM 2628 N N . VAL A 1 191 ? 2.24700 -14.15900 42.99000 1.000 15.00879 191 VAL A N 1
ATOM 2629 C CA . VAL A 1 191 ? 2.64000 -13.80700 44.35000 1.000 18.15174 191 VAL A CA 1
ATOM 2630 C C . VAL A 1 191 ? 3.27400 -15.01000 45.04800 1.000 17.53133 191 VAL A C 1
ATOM 2631 O O . VAL A 1 191 ? 4.31600 -14.89000 45.71100 1.000 17.49529 191 VAL A O 1
ATOM 2644 N N . GLU A 1 192 ? 2.64600 -16.18400 44.93800 1.000 15.75068 192 GLU A N 1
ATOM 2645 C CA . GLU A 1 192 ? 3.20600 -17.35800 45.61400 1.000 24.62499 192 GLU A CA 1
ATOM 2646 C C . GLU A 1 192 ? 4.59600 -17.68300 45.08500 1.000 21.77214 192 GLU A C 1
ATOM 2647 O O . GLU A 1 192 ? 5.45200 -18.17300 45.84300 1.000 26.27405 192 GLU A O 1
ATOM 2655 N N . GLN A 1 193 ? 4.85900 -17.38200 43.81300 1.000 19.28413 193 GLN A N 1
ATOM 2656 C CA . GLN A 1 193 ? 6.16100 -17.61900 43.20200 1.000 26.06303 193 GLN A CA 1
ATOM 2657 C C . GLN A 1 193 ? 7.23800 -16.62800 43.65500 1.000 24.06629 193 GLN A C 1
ATOM 2658 O O . GLN A 1 193 ? 8.42600 -16.95100 43.56300 1.000 24.33196 193 GLN A O 1
ATOM 2672 N N . THR A 1 194 ? 6.86800 -15.44100 44.13600 1.000 21.64404 194 THR A N 1
ATOM 2673 C CA . THR A 1 194 ? 7.84700 -14.39300 44.43100 1.000 18.86085 194 THR A CA 1
ATOM 2674 C C . THR A 1 194 ? 7.86800 -13.93000 45.89900 1.000 16.23482 194 THR A C 1
ATOM 2675 O O . THR A 1 194 ? 8.82100 -13.24800 46.28900 1.000 15.34164 194 THR A O 1
ATOM 2686 N N . VAL A 1 195 ? 6.87600 -14.27800 46.72200 1.000 16.09039 195 VAL A N 1
ATOM 2687 C CA . VAL A 1 195 ? 6.73500 -13.63600 48.03100 1.000 18.43651 195 VAL A CA 1
ATOM 2688 C C . VAL A 1 195 ? 7.92500 -13.96300 48.93400 1.000 19.83676 195 VAL A C 1
ATOM 2689 O O . VAL A 1 195 ? 8.39600 -13.12000 49.69900 1.000 16.42537 195 VAL A O 1
ATOM 2702 N N . GLU A 1 196 ? 8.43200 -15.18700 48.87600 1.000 18.80776 196 GLU A N 1
ATOM 2703 C CA . GLU A 1 196 ? 9.53400 -15.51700 49.78800 1.000 17.81456 196 GLU A CA 1
ATOM 2704 C C . GLU A 1 196 ? 10.75100 -14.66400 49.49700 1.000 19.70531 196 GLU A C 1
ATOM 2705 O O . GLU A 1 196 ? 11.41100 -14.17600 50.42100 1.000 18.64158 196 GLU A O 1
ATOM 2717 N N . GLN A 1 197 ? 11.04900 -14.44500 48.20900 1.000 17.89581 197 GLN A N 1
ATOM 2718 C CA . GLN A 1 197 ? 12.19800 -13.62400 47.84200 1.000 17.50547 197 GLN A CA 1
ATOM 2719 C C . GLN A 1 197 ? 11.96400 -12.17100 48.21300 1.000 20.60311 197 GLN A C 1
ATOM 2720 O O . GLN A 1 197 ? 12.86900 -11.49600 48.71700 1.000 17.41542 197 GLN A O 1
ATOM 2734 N N . VAL A 1 198 ? 10.75700 -11.65300 47.95100 1.000 18.78452 198 VAL A N 1
ATOM 2735 C CA . VAL A 1 198 ? 10.49500 -10.26700 48.31900 1.000 16.48768 198 VAL A CA 1
ATOM 2736 C C . VAL A 1 198 ? 10.52900 -10.10700 49.83100 1.000 15.84451 198 VAL A C 1
ATOM 2737 O O . VAL A 1 198 ? 11.05400 -9.10900 50.34200 1.000 16.50572 198 VAL A O 1
ATOM 2750 N N . GLU A 1 199 ? 9.94100 -11.06500 50.56800 1.000 17.58968 199 GLU A N 1
ATOM 2751 C CA . GLU A 1 199 ? 9.96400 -11.01300 52.02600 1.000 18.83409 199 GLU A CA 1
ATOM 2752 C C . GLU A 1 199 ? 11.39000 -10.95300 52.54200 1.000 14.29886 199 GLU A C 1
ATOM 2753 O O . GLU A 1 199 ? 11.71500 -10.11500 53.39000 1.000 15.57086 199 GLU A O 1
ATOM 2765 N N . ASP A 1 200 ? 12.26700 -11.81200 52.01300 1.000 17.07547 200 ASP A N 1
ATOM 2766 C CA . ASP A 1 200 ? 13.65900 -11.81200 52.44500 1.000 18.97177 200 ASP A CA 1
ATOM 2767 C C . ASP A 1 200 ? 14.30500 -10.46100 52.16800 1.000 17.75919 200 ASP A C 1
ATOM 2768 O O . ASP A 1 200 ? 14.99100 -9.90300 53.02900 1.000 17.92886 200 ASP A O 1
ATOM 2777 N N . ARG A 1 201 ? 14.02500 -9.87300 51.00100 1.000 16.89566 201 ARG A N 1
ATOM 2778 C CA . ARG A 1 201 ? 14.69100 -8.62900 50.64600 1.000 14.36041 201 ARG A CA 1
ATOM 2779 C C . ARG A 1 201 ? 14.23600 -7.50100 51.55000 1.000 16.73900 201 ARG A C 1
ATOM 2780 O O . ARG A 1 201 ? 15.05900 -6.69000 52.00500 1.000 19.29963 201 ARG A O 1
ATOM 2801 N N . ILE A 1 202 ? 12.94100 -7.45500 51.86300 1.000 15.87208 202 ILE A N 1
ATOM 2802 C CA . ILE A 1 202 ? 12.42400 -6.42700 52.77100 1.000 18.38695 202 ILE A CA 1
ATOM 2803 C C . ILE A 1 202 ? 12.92300 -6.64600 54.20200 1.000 18.82329 202 ILE A C 1
ATOM 2804 O O . ILE A 1 202 ? 13.35600 -5.69300 54.87600 1.000 17.92940 202 ILE A O 1
ATOM 2820 N N . ASP A 1 203 ? 12.85700 -7.88500 54.69100 1.000 20.05752 203 ASP A N 1
ATOM 2821 C CA . ASP A 1 203 ? 13.41600 -8.19300 56.00900 1.000 19.79555 203 ASP A CA 1
ATOM 2822 C C . ASP A 1 203 ? 14.86400 -7.75200 56.11900 1.000 23.36527 203 ASP A C 1
ATOM 2823 O O . ASP A 1 203 ? 15.29900 -7.30200 57.18800 1.000 22.20934 203 ASP A O 1
ATOM 2832 N N . ASP A 1 204 ? 15.63100 -7.86300 55.04500 1.000 16.76722 204 ASP A N 1
ATOM 2833 C CA . ASP A 1 204 ? 17.05700 -7.54900 55.08800 1.000 18.35092 204 ASP A CA 1
ATOM 2834 C C . ASP A 1 204 ? 17.37700 -6.07400 54.88600 1.000 24.59567 204 ASP A C 1
ATOM 2835 O O . ASP A 1 204 ? 18.55100 -5.70900 54.88100 1.000 24.29333 204 ASP A O 1
ATOM 2844 N N . LEU A 1 205 ? 16.38300 -5.21600 54.71800 1.000 24.69725 205 LEU A N 1
ATOM 2845 C CA . LEU A 1 205 ? 16.65100 -3.78900 54.57100 1.000 24.13775 205 LEU A CA 1
ATOM 2846 C C . LEU A 1 205 ? 17.24900 -3.16000 55.85500 1.000 35.24496 205 LEU A C 1
ATOM 2847 O O . LEU A 1 205 ? 16.85300 -3.48900 56.96900 1.000 32.39799 205 LEU A O 1
ATOM 2863 N N . ASP B 1 12 ? -1.80200 -18.47000 62.10300 1.000 56.45582 12 ASP B N 1
ATOM 2864 C CA . ASP B 1 12 ? -0.77400 -18.51500 61.06300 1.000 54.10374 12 ASP B CA 1
ATOM 2865 C C . ASP B 1 12 ? -0.31400 -17.09800 60.67700 1.000 42.66189 12 ASP B C 1
ATOM 2866 O O . ASP B 1 12 ? 0.87800 -16.85300 60.50100 1.000 46.22570 12 ASP B O 1
ATOM 2869 N N . ALA B 1 13 ? -1.25600 -16.16400 60.57200 1.000 42.01445 13 ALA B N 1
ATOM 2870 C CA . ALA B 1 13 ? -0.92200 -14.78800 60.22100 1.000 37.40438 13 ALA B CA 1
ATOM 2871 C C . ALA B 1 13 ? -0.15300 -14.09100 61.35000 1.000 36.34772 13 ALA B C 1
ATOM 2872 O O . ALA B 1 13 ? -0.34800 -14.37800 62.53400 1.000 31.51484 13 ALA B O 1
ATOM 2879 N N . VAL B 1 14 ? 0.73800 -13.16900 60.96600 1.000 29.43410 14 VAL B N 1
ATOM 2880 C CA . VAL B 1 14 ? 1.53500 -12.37300 61.90400 1.000 23.57375 14 VAL B CA 1
ATOM 2881 C C . VAL B 1 14 ? 1.12300 -10.91400 61.76100 1.000 33.31552 14 VAL B C 1
ATOM 2882 O O . VAL B 1 14 ? 1.13000 -10.35600 60.65000 1.000 23.15389 14 VAL B O 1
ATOM 2895 N N . MET B 1 15 ? 0.73400 -10.30800 62.87000 1.000 24.96573 15 MET B N 1
ATOM 2896 C CA . MET B 1 15 ? 0.37100 -8.90200 62.87100 1.000 26.09354 15 MET B CA 1
ATOM 2897 C C . MET B 1 15 ? 1.53500 -8.05600 62.40200 1.000 25.54577 15 MET B C 1
ATOM 2898 O O . MET B 1 15 ? 2.63600 -8.14200 62.98700 1.000 23.94216 15 MET B O 1
ATOM 2912 N N . PRO B 1 16 ? 1.33400 -7.17500 61.42000 1.000 26.62186 16 PRO B N 1
ATOM 2913 C CA . PRO B 1 16 ? 2.41200 -6.26400 61.03500 1.000 24.63479 16 PRO B CA 1
ATOM 2914 C C . PRO B 1 16 ? 2.77800 -5.32200 62.18500 1.000 26.54613 16 PRO B C 1
ATOM 2915 O O . PRO B 1 16 ? 1.91400 -4.70900 62.83100 1.000 28.64450 16 PRO B O 1
ATOM 2926 N N . THR B 1 17 ? 4.07400 -5.21200 62.43300 1.000 22.37628 17 THR B N 1
ATOM 2927 C CA . THR B 1 17 ? 4.62600 -4.27300 63.39700 1.000 25.28576 17 THR B CA 1
ATOM 2928 C C . THR B 1 17 ? 5.81700 -3.58000 62.75700 1.000 34.53620 17 THR B C 1
ATOM 2929 O O . THR B 1 17 ? 6.33600 -4.01500 61.72800 1.000 30.95465 17 THR B O 1
ATOM 2940 N N . GLY B 1 18 ? 6.28900 -2.53500 63.41200 1.000 31.00286 18 GLY B N 1
ATOM 2941 C CA . GLY B 1 18 ? 7.47700 -1.84800 62.97400 1.000 37.24627 18 GLY B CA 1
ATOM 2942 C C . GLY B 1 18 ? 7.10700 -0.65600 62.12100 1.000 27.08362 18 GLY B C 1
ATOM 2943 O O . GLY B 1 18 ? 5.94100 -0.44500 61.78100 1.000 29.77343 18 GLY B O 1
ATOM 2947 N N . PRO B 1 19 ? 8.08900 0.16100 61.76300 1.000 35.11547 19 PRO B N 1
ATOM 2948 C CA . PRO B 1 19 ? 7.78000 1.32900 60.93000 1.000 32.95566 19 PRO B CA 1
ATOM 2949 C C . PRO B 1 19 ? 7.35000 0.90100 59.52600 1.000 27.20360 19 PRO B C 1
ATOM 2950 O O . PRO B 1 19 ? 7.67000 -0.19600 59.06400 1.000 28.96186 19 PRO B O 1
ATOM 2961 N N . ALA B 1 20 ? 6.56600 1.75800 58.88300 1.000 23.80352 20 ALA B N 1
ATOM 2962 C CA . ALA B 1 20 ? 6.04900 1.47900 57.55100 1.000 28.10509 20 ALA B CA 1
ATOM 2963 C C . ALA B 1 20 ? 7.19000 1.38700 56.54100 1.000 25.52438 20 ALA B C 1
ATOM 2964 O O . ALA B 1 20 ? 8.15600 2.14500 56.60000 1.000 24.72098 20 ALA B O 1
ATOM 2971 N N . ILE B 1 21 ? 7.09400 0.41200 55.65100 1.000 20.00456 21 ILE B N 1
ATOM 2972 C CA . ILE B 1 21 ? 8.06800 0.16700 54.59300 1.000 20.11472 21 ILE B CA 1
ATOM 2973 C C . ILE B 1 21 ? 7.37200 0.45800 53.27200 1.000 22.19584 21 ILE B C 1
ATOM 2974 O O . ILE B 1 21 ? 6.38100 -0.19700 52.92200 1.000 20.05698 21 ILE B O 1
ATOM 2990 N N . ASP B 1 22 ? 7.87300 1.43200 52.53300 1.000 16.72926 22 ASP B N 1
ATOM 2991 C CA . ASP B 1 22 ? 7.23100 1.82800 51.29400 1.000 17.06870 22 ASP B CA 1
ATOM 2992 C C . ASP B 1 22 ? 7.91100 1.12900 50.11400 1.000 19.06656 22 ASP B C 1
ATOM 2993 O O . ASP B 1 22 ? 9.11000 1.32200 49.87200 1.000 17.61452 22 ASP B O 1
ATOM 3002 N N . VAL B 1 23 ? 7.13400 0.34300 49.37500 1.000 17.90183 23 VAL B N 1
ATOM 3003 C CA . VAL B 1 23 ? 7.61000 -0.38100 48.19900 1.000 15.58394 23 VAL B CA 1
ATOM 3004 C C . VAL B 1 23 ? 6.93500 0.20200 46.97400 1.000 15.15436 23 VAL B C 1
ATOM 3005 O O . VAL B 1 23 ? 5.70300 0.30200 46.91800 1.000 20.10942 23 VAL B O 1
ATOM 3018 N N . LEU B 1 24 ? 7.72900 0.54700 45.97800 1.000 15.30292 24 LEU B N 1
ATOM 3019 C CA . LEU B 1 24 ? 7.19300 1.05400 44.72100 1.000 14.76534 24 LEU B CA 1
ATOM 3020 C C . LEU B 1 24 ? 7.21700 -0.04900 43.67400 1.000 14.32647 24 LEU B C 1
ATOM 3021 O O . LEU B 1 24 ? 8.29700 -0.56200 43.33700 1.000 17.22099 24 LEU B O 1
ATOM 3037 N N . ALA B 1 25 ? 6.05200 -0.36200 43.11400 1.000 15.56284 25 ALA B N 1
ATOM 3038 C CA . ALA B 1 25 ? 5.93900 -1.36300 42.04600 1.000 14.14395 25 ALA B CA 1
ATOM 3039 C C . ALA B 1 25 ? 5.88300 -0.62700 40.71000 1.000 14.99646 25 ALA B C 1
ATOM 3040 O O . ALA B 1 25 ? 4.83800 -0.09600 40.31200 1.000 16.86010 25 ALA B O 1
ATOM 3047 N N . PHE B 1 26 ? 7.00500 -0.62000 40.00700 1.000 14.65528 26 PHE B N 1
ATOM 3048 C CA . PHE B 1 26 ? 7.18800 0.17900 38.80200 1.000 14.37053 26 PHE B CA 1
ATOM 3049 C C . PHE B 1 26 ? 7.27900 -0.76000 37.59800 1.000 16.78841 26 PHE B C 1
ATOM 3050 O O . PHE B 1 26 ? 8.31300 -1.38200 37.35900 1.000 17.36961 26 PHE B O 1
ATOM 3067 N N . GLY B 1 27 ? 6.22000 -0.84800 36.82000 1.000 14.90262 27 GLY B N 1
ATOM 3068 C CA . GLY B 1 27 ? 6.18500 -1.81600 35.74600 1.000 16.19263 27 GLY B CA 1
ATOM 3069 C C . GLY B 1 27 ? 5.09000 -1.52400 34.73800 1.000 16.34578 27 GLY B C 1
ATOM 3070 O O . GLY B 1 27 ? 4.57900 -0.40700 34.65400 1.000 17.64561 27 GLY B O 1
ATOM 3074 N N . ASP B 1 28 ? 4.72300 -2.56100 33.98800 1.000 15.00770 28 ASP B N 1
ATOM 3075 C CA . ASP B 1 28 ? 3.76500 -2.48100 32.88500 1.000 16.97086 28 ASP B CA 1
ATOM 3076 C C . ASP B 1 28 ? 2.54800 -3.32000 33.28900 1.000 15.45435 28 ASP B C 1
ATOM 3077 O O . ASP B 1 28 ? 2.26400 -3.46100 34.48900 1.000 17.56441 28 ASP B O 1
ATOM 3086 N N . SER B 1 29 ? 1.77000 -3.75700 32.29500 1.000 14.05001 29 SER B N 1
ATOM 3087 C CA . SER B 1 29 ? 0.52000 -4.46600 32.53900 1.000 17.88363 29 SER B CA 1
ATOM 3088 C C . SER B 1 29 ? 0.58700 -5.52000 33.63100 1.000 17.73636 29 SER B C 1
ATOM 3089 O O . SER B 1 29 ? -0.41800 -5.78000 34.31200 1.000 19.50465 29 SER B O 1
ATOM 3097 N N . LEU B 1 30 ? 1.74100 -6.16200 33.80100 1.000 16.71800 30 LEU B N 1
ATOM 3098 C CA . LEU B 1 30 ? 1.85900 -7.21500 34.80900 1.000 18.40699 30 LEU B CA 1
ATOM 3099 C C . LEU B 1 30 ? 1.88500 -6.66200 36.23300 1.000 18.21999 30 LEU B C 1
ATOM 3100 O O . LEU B 1 30 ? 1.63100 -7.41900 37.17800 1.000 15.08720 30 LEU B O 1
ATOM 3116 N N . PHE B 1 31 ? 2.15700 -5.36400 36.41300 1.000 15.63426 31 PHE B N 1
ATOM 3117 C CA . PHE B 1 31 ? 1.90500 -4.68600 37.68300 1.000 12.97993 31 PHE B CA 1
ATOM 3118 C C . PHE B 1 31 ? 0.58000 -3.92100 37.70800 1.000 14.96271 31 PHE B C 1
ATOM 3119 O O . PHE B 1 31 ? -0.07900 -3.84500 38.76600 1.000 17.06512 31 PHE B O 1
ATOM 3136 N N . ALA B 1 32 ? 0.14700 -3.37700 36.56000 1.000 16.93368 32 ALA B N 1
ATOM 3137 C CA . ALA B 1 32 ? -1.03900 -2.53500 36.55000 1.000 15.78459 32 ALA B CA 1
ATOM 3138 C C . ALA B 1 32 ? -2.31500 -3.30900 36.86100 1.000 17.46955 32 ALA B C 1
ATOM 3139 O O . ALA B 1 32 ? -3.25700 -2.73100 37.39900 1.000 21.25818 32 ALA B O 1
ATOM 3146 N N . GLY B 1 33 ? -2.38600 -4.58100 36.48100 1.000 20.22070 33 GLY B N 1
ATOM 3147 C CA . GLY B 1 33 ? -3.58600 -5.37600 36.68200 1.000 18.44342 33 GLY B CA 1
ATOM 3148 C C . GLY B 1 33 ? -4.54700 -5.24700 35.51900 1.000 20.44809 33 GLY B C 1
ATOM 3149 O O . GLY B 1 33 ? -5.72000 -4.90500 35.68700 1.000 24.58292 33 GLY B O 1
ATOM 3153 N N . TYR B 1 34 ? -4.03400 -5.49900 34.32900 1.000 20.99445 34 TYR B N 1
ATOM 3154 C CA . TYR B 1 34 ? -4.80900 -5.37300 33.10900 1.000 19.74370 34 TYR B CA 1
ATOM 3155 C C . TYR B 1 34 ? -6.09100 -6.18000 33.20300 1.000 19.41712 34 TYR B C 1
ATOM 3156 O O . TYR B 1 34 ? -6.06500 -7.38900 33.45900 1.000 21.23064 34 TYR B O 1
ATOM 3174 N N . ARG B 1 35 ? -7.21500 -5.47900 33.04300 1.000 19.77203 35 ARG B N 1
ATOM 3175 C CA . ARG B 1 35 ? -8.57100 -6.03800 33.08300 1.000 22.74492 35 ARG B CA 1
ATOM 3176 C C . ARG B 1 35 ? -8.92000 -6.68200 34.41100 1.000 23.47466 35 ARG B C 1
ATOM 3177 O O . ARG B 1 35 ? -9.88000 -7.46400 34.49100 1.000 21.64106 35 ARG B O 1
ATOM 3198 N N . LEU B 1 36 ? -8.22300 -6.30500 35.47400 1.000 19.22174 36 LEU B N 1
ATOM 3199 C CA . LEU B 1 36 ? -8.57000 -6.73000 36.82400 1.000 19.27625 36 LEU B CA 1
ATOM 3200 C C . LEU B 1 36 ? -8.94000 -5.52700 37.69600 1.000 27.36386 36 LEU B C 1
ATOM 3201 O O . LEU B 1 36 ? -8.52300 -4.39700 37.42300 1.000 26.59217 36 LEU B O 1
ATOM 3217 N N . ASP B 1 37 ? -9.63700 -5.77600 38.81600 1.000 28.05450 37 ASP B N 1
ATOM 3218 C CA . ASP B 1 37 ? -9.76300 -4.72600 39.83000 1.000 26.39540 37 ASP B CA 1
ATOM 3219 C C . ASP B 1 37 ? -8.37900 -4.38400 40.39200 1.000 32.57663 37 ASP B C 1
ATOM 3220 O O . ASP B 1 37 ? -7.51000 -5.24600 40.51800 1.000 23.80648 37 ASP B O 1
ATOM 3229 N N . ARG B 1 38 ? -8.17900 -3.11100 40.75400 1.000 33.07758 38 ARG B N 1
ATOM 3230 C CA . ARG B 1 38 ? -6.88300 -2.69400 41.28200 1.000 32.84579 38 ARG B CA 1
ATOM 3231 C C . ARG B 1 38 ? -6.45500 -3.55700 42.46300 1.000 33.77645 38 ARG B C 1
ATOM 3232 O O . ARG B 1 38 ? -5.26600 -3.87600 42.59400 1.000 28.33125 38 ARG B O 1
ATOM 3236 N N . ASP B 1 39 ? -7.40600 -3.96400 43.32200 1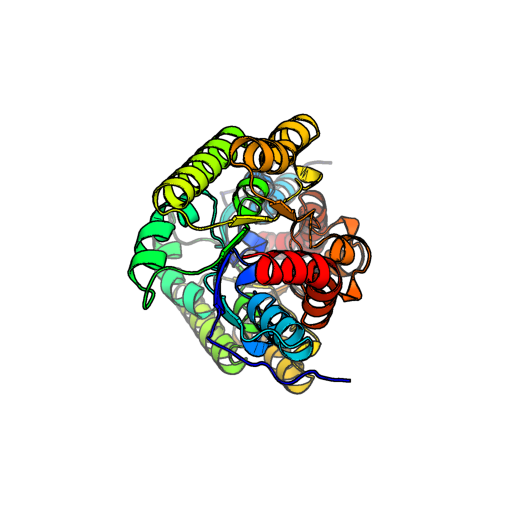.000 25.53562 39 ASP B N 1
ATOM 3237 C CA . ASP B 1 39 ? -7.07000 -4.76000 44.49900 1.000 26.22379 39 ASP B CA 1
ATOM 3238 C C . ASP B 1 39 ? -6.76000 -6.20400 44.15200 1.000 24.48529 39 ASP B C 1
ATOM 3239 O O . ASP B 1 39 ? -6.31300 -6.95100 45.02200 1.000 25.77177 39 ASP B O 1
ATOM 3248 N N . GLU B 1 40 ? -6.97000 -6.60300 42.90400 1.000 21.52253 40 GLU B N 1
ATOM 3249 C CA . GLU B 1 40 ? -6.57800 -7.91800 42.42600 1.000 19.99502 40 GLU B CA 1
ATOM 3250 C C . GLU B 1 40 ? -5.22700 -7.93300 41.69300 1.000 19.65549 40 GLU B C 1
ATOM 3251 O O . GLU B 1 40 ? -4.79100 -9.00200 41.25300 1.000 17.44715 40 GLU B O 1
ATOM 3263 N N . SER B 1 41 ? -4.57800 -6.78600 41.52700 1.000 18.07133 41 SER B N 1
ATOM 3264 C CA . SER B 1 41 ? -3.33700 -6.71700 40.77300 1.000 17.83241 41 SER B CA 1
ATOM 3265 C C . SER B 1 41 ? -2.19000 -7.25800 41.60900 1.000 15.32500 41 SER B C 1
ATOM 3266 O O . SER B 1 41 ? -2.27300 -7.33300 42.83800 1.000 17.26237 41 SER B O 1
ATOM 3274 N N . TYR B 1 42 ? -1.08800 -7.56100 40.93700 1.000 16.61539 42 TYR B N 1
ATOM 3275 C CA . TYR B 1 42 ? 0.05200 -8.16100 41.62600 1.000 15.49304 42 TYR B CA 1
ATOM 3276 C C . TYR B 1 42 ? 0.53600 -7.29500 42.78700 1.000 15.25698 42 TYR B C 1
ATOM 3277 O O . TYR B 1 42 ? 0.76400 -7.82300 43.89400 1.000 17.08616 42 TYR B O 1
ATOM 3295 N N . PRO B 1 43 ? 0.70100 -5.98700 42.62600 1.000 14.70926 43 PRO B N 1
ATOM 3296 C CA . PRO B 1 43 ? 1.16500 -5.17700 43.77700 1.000 18.58992 43 PRO B CA 1
ATOM 3297 C C . PRO B 1 43 ? 0.25300 -5.24800 44.99300 1.000 15.75547 43 PRO B C 1
ATOM 3298 O O . PRO B 1 43 ? 0.72600 -5.34500 46.13700 1.000 16.08866 43 PRO B O 1
ATOM 3309 N N . ALA B 1 44 ? -1.06600 -5.20700 44.78600 1.000 16.44674 44 ALA B N 1
ATOM 3310 C CA . ALA B 1 44 ? -1.98300 -5.25500 45.91500 1.000 17.67556 44 ALA B CA 1
ATOM 3311 C C . ALA B 1 44 ? -1.97200 -6.62700 46.58300 1.000 16.41429 44 ALA B C 1
ATOM 3312 O O . ALA B 1 44 ? -1.99300 -6.73000 47.82100 1.000 14.36149 44 ALA B O 1
ATOM 3319 N N . ARG B 1 45 ? -1.94700 -7.69500 45.78000 1.000 15.95152 45 ARG B N 1
ATOM 3320 C CA . ARG B 1 45 ? -1.95700 -9.03200 46.35900 1.000 16.67807 45 ARG B CA 1
ATOM 3321 C C . ARG B 1 45 ? -0.62700 -9.34300 47.00800 1.000 19.89463 45 ARG B C 1
ATOM 3322 O O . ARG B 1 45 ? -0.59400 -10.01500 48.03700 1.000 15.57057 45 ARG B O 1
ATOM 3343 N N . LEU B 1 46 ? 0.46600 -8.82900 46.44600 1.000 15.01239 46 LEU B N 1
ATOM 3344 C CA . LEU B 1 46 ? 1.77000 -8.97300 47.09200 1.000 14.90000 46 LEU B CA 1
ATOM 3345 C C . LEU B 1 46 ? 1.81400 -8.24200 48.43400 1.000 16.51501 46 LEU B C 1
ATOM 3346 O O . LEU B 1 46 ? 2.30700 -8.78600 49.42300 1.000 15.58685 46 LEU B O 1
ATOM 3362 N N . GLN B 1 47 ? 1.32200 -6.99900 48.48300 1.000 14.30107 47 GLN B N 1
ATOM 3363 C CA . GLN B 1 47 ? 1.18400 -6.29300 49.75000 1.000 16.62833 47 GLN B CA 1
ATOM 3364 C C . GLN B 1 47 ? 0.48300 -7.15300 50.79500 1.000 17.88367 47 GLN B C 1
ATOM 3365 O O . GLN B 1 47 ? 0.98100 -7.32100 51.92200 1.000 15.07446 47 GLN B O 1
ATOM 3379 N N . ALA B 1 48 ? -0.68400 -7.69400 50.43600 1.000 18.24988 48 ALA B N 1
ATOM 3380 C CA . ALA B 1 48 ? -1.45100 -8.50400 51.36800 1.000 16.35344 48 ALA B CA 1
ATOM 3381 C C . ALA B 1 48 ? -0.64400 -9.70800 51.84200 1.000 17.77730 48 ALA B C 1
ATOM 3382 O O . ALA B 1 48 ? -0.68000 -10.06900 53.03200 1.000 18.75725 48 ALA B O 1
ATOM 3389 N N . ALA B 1 49 ? 0.06700 -10.36600 50.91600 1.000 18.90218 49 ALA B N 1
ATOM 3390 C CA . ALA B 1 49 ? 0.83300 -11.53300 51.32700 1.000 18.81721 49 ALA B CA 1
ATOM 3391 C C . ALA B 1 49 ? 2.01200 -11.15800 52.22700 1.000 20.28725 49 ALA B C 1
ATOM 3392 O O . ALA B 1 49 ? 2.37500 -11.93300 53.12900 1.000 21.24793 49 ALA B O 1
ATOM 3399 N N . LEU B 1 50 ? 2.65000 -10.00700 51.99400 1.000 15.96636 50 LEU B N 1
ATOM 3400 C CA . LEU B 1 50 ? 3.75200 -9.58100 52.85800 1.000 16.78693 50 LEU B CA 1
ATOM 3401 C C . LEU B 1 50 ? 3.26400 -9.21300 54.26700 1.000 17.30398 50 LEU B C 1
ATOM 3402 O O . LEU B 1 50 ? 3.91600 -9.54900 55.27000 1.000 17.31127 50 LEU B O 1
ATOM 3418 N N . ARG B 1 51 ? 2.10700 -8.54200 54.35100 1.000 16.60606 51 ARG B N 1
ATOM 3419 C CA . ARG B 1 51 ? 1.55600 -8.10100 55.62600 1.000 18.88546 51 ARG B CA 1
ATOM 3420 C C . ARG B 1 51 ? 1.09000 -9.28700 56.44500 1.000 20.28533 51 ARG B C 1
ATOM 3421 O O . ARG B 1 51 ? 1.25100 -9.29100 57.68200 1.000 21.92887 51 ARG B O 1
ATOM 3442 N N . GLU B 1 52 ? 0.56000 -10.31600 55.76800 1.000 20.24440 52 GLU B N 1
ATOM 3443 C CA . GLU B 1 52 ? 0.19500 -11.55900 56.44100 1.000 18.30321 52 GLU B CA 1
ATOM 3444 C C . GLU B 1 52 ? 1.39300 -12.23400 57.08700 1.000 20.24549 52 GLU B C 1
ATOM 3445 O O . GLU B 1 52 ? 1.22700 -13.02200 58.03700 1.000 23.93310 52 GLU B O 1
ATOM 3457 N N . ARG B 1 53 ? 2.59000 -11.97000 56.57100 1.000 21.21640 53 ARG B N 1
ATOM 3458 C CA . ARG B 1 53 ? 3.84100 -12.44700 57.15100 1.000 26.34462 53 ARG B CA 1
ATOM 3459 C C . ARG B 1 53 ? 4.46900 -11.47800 58.16000 1.000 26.62346 53 ARG B C 1
ATOM 3460 O O . ARG B 1 53 ? 5.59000 -11.71600 58.63200 1.000 22.99575 53 ARG B O 1
ATOM 3481 N N . GLY B 1 54 ? 3.79600 -10.39100 58.48100 1.000 21.84610 54 GLY B N 1
ATOM 3482 C CA . GLY B 1 54 ? 4.19900 -9.55800 59.58200 1.000 20.48374 54 GLY B CA 1
ATOM 3483 C C . GLY B 1 54 ? 4.97100 -8.33800 59.17800 1.000 27.74310 54 GLY B C 1
ATOM 3484 O O . GLY B 1 54 ? 5.45000 -7.62600 60.05400 1.000 20.47710 54 GLY B O 1
ATOM 3488 N N . LEU B 1 55 ? 5.13200 -8.08800 57.88300 1.000 20.06471 55 LEU B N 1
ATOM 3489 C CA . LEU B 1 55 ? 5.82900 -6.90400 57.40900 1.000 18.68190 55 LEU B CA 1
ATOM 3490 C C . LEU B 1 55 ? 4.85600 -5.74600 57.22900 1.000 20.29562 55 LEU B C 1
ATOM 3491 O O . LEU B 1 55 ? 3.82000 -5.88100 56.56200 1.000 18.78363 55 LEU B O 1
ATOM 3507 N N . ASN B 1 56 ? 5.21100 -4.59400 57.79400 1.000 17.89004 56 ASN B N 1
ATOM 3508 C CA . ASN B 1 56 ? 4.36700 -3.40300 57.69400 1.000 20.55496 56 ASN B CA 1
ATOM 3509 C C . ASN B 1 56 ? 4.67300 -2.66100 56.39300 1.000 19.29476 56 ASN B C 1
ATOM 3510 O O . ASN B 1 56 ? 5.27300 -1.58600 56.37300 1.000 23.75024 56 ASN B O 1
ATOM 3521 N N . VAL B 1 57 ? 4.22000 -3.26000 55.28600 1.000 17.48643 57 VAL B N 1
ATOM 3522 C CA . VAL B 1 57 ? 4.51300 -2.81200 53.92700 1.000 16.12579 57 VAL B CA 1
ATOM 3523 C C . VAL B 1 57 ? 3.30700 -2.13300 53.28900 1.000 20.91702 57 VAL B C 1
ATOM 3524 O O . VAL B 1 57 ? 2.16600 -2.58900 53.43500 1.000 18.62927 57 VAL B O 1
ATOM 3537 N N . ASN B 1 58 ? 3.58300 -1.04100 52.57200 1.000 17.08246 58 ASN B N 1
ATOM 3538 C CA . ASN B 1 58 ? 2.65400 -0.38600 51.65700 1.000 21.57490 58 ASN B CA 1
ATOM 3539 C C . ASN B 1 58 ? 3.26000 -0.43100 50.26600 1.000 19.28506 58 ASN B C 1
ATOM 3540 O O . ASN B 1 58 ? 4.31900 0.17400 50.03100 1.000 16.58394 58 ASN B O 1
ATOM 3551 N N . VAL B 1 59 ? 2.58300 -1.10500 49.34300 1.000 15.81107 59 VAL B N 1
ATOM 3552 C CA . VAL B 1 59 ? 3.03600 -1.19800 47.96100 1.000 20.51284 59 VAL B CA 1
ATOM 3553 C C . VAL B 1 59 ? 2.24000 -0.20100 47.14100 1.000 20.53099 59 VAL B C 1
ATOM 3554 O O . VAL B 1 59 ? 1.00400 -0.30300 47.06000 1.000 20.14932 59 VAL B O 1
ATOM 3567 N N . THR B 1 60 ? 2.94700 0.73800 46.51800 1.000 18.14982 60 THR B N 1
ATOM 3568 C CA . THR B 1 60 ? 2.34400 1.68500 45.58200 1.000 18.70444 60 THR B CA 1
ATOM 3569 C C . THR B 1 60 ? 2.36700 1.06800 44.18300 1.000 18.88514 60 THR B C 1
ATOM 3570 O O . THR B 1 60 ? 3.41500 0.64600 43.68700 1.000 19.58123 60 THR B O 1
ATOM 3581 N N . ASN B 1 61 ? 1.21300 0.97900 43.55700 1.000 17.32544 61 ASN B N 1
ATOM 3582 C CA . ASN B 1 61 ? 1.14400 0.42800 42.21700 1.000 14.34278 61 ASN B CA 1
ATOM 3583 C C . ASN B 1 61 ? 1.43200 1.53700 41.21100 1.000 20.34825 61 ASN B C 1
ATOM 3584 O O . ASN B 1 61 ? 0.57400 2.39100 40.95200 1.000 19.99019 61 ASN B O 1
ATOM 3595 N N . ALA B 1 62 ? 2.63100 1.51600 40.63400 1.000 16.20389 62 ALA B N 1
ATOM 3596 C CA . ALA B 1 62 ? 2.94800 2.37700 39.50600 1.000 19.75282 62 ALA B CA 1
ATOM 3597 C C . ALA B 1 62 ? 3.07300 1.58000 38.21400 1.000 19.96704 62 ALA B C 1
ATOM 3598 O O . ALA B 1 62 ? 3.88500 1.90600 37.34300 1.000 22.01354 62 ALA B O 1
ATOM 3605 N N . GLY B 1 63 ? 2.25300 0.54000 38.04900 1.000 18.53681 63 GLY B N 1
ATOM 3606 C CA . GLY B 1 63 ? 2.22600 -0.15800 36.77500 1.000 21.41560 63 GLY B CA 1
ATOM 3607 C C . GLY B 1 63 ? 1.40100 0.62700 35.76300 1.000 21.49762 63 GLY B C 1
ATOM 3608 O O . GLY B 1 63 ? 0.35300 1.18600 36.08600 1.000 19.01962 63 GLY B O 1
ATOM 3612 N N . VAL B 1 64 ? 1.87900 0.65200 34.53100 1.000 17.31002 64 VAL B N 1
ATOM 3613 C CA . VAL B 1 64 ? 1.15400 1.26600 33.42600 1.000 16.99751 64 VAL B CA 1
ATOM 3614 C C . VAL B 1 64 ? 1.09800 0.27300 32.26900 1.000 17.76305 64 VAL B C 1
ATOM 3615 O O . VAL B 1 64 ? 2.13200 -0.07500 31.68600 1.000 17.94342 64 VAL B O 1
ATOM 3628 N N . SER B 1 65 ? -0.11000 -0.17800 31.92500 1.000 19.50753 65 SER B N 1
ATOM 3629 C CA . SER B 1 65 ? -0.25200 -1.10000 30.80800 1.000 20.12496 65 SER B CA 1
ATOM 3630 C C . SER B 1 65 ? 0.28700 -0.44000 29.54000 1.000 22.90313 65 SER B C 1
ATOM 3631 O O . SER B 1 65 ? 0.03500 0.73700 29.27400 1.000 23.22226 65 SER B O 1
ATOM 3639 N N . GLY B 1 66 ? 1.09200 -1.17700 28.79900 1.000 23.30343 66 GLY B N 1
ATOM 3640 C CA . GLY B 1 66 ? 1.68200 -0.65700 27.57700 1.000 22.59471 66 GLY B CA 1
ATOM 3641 C C . GLY B 1 66 ? 3.03400 0.02300 27.72200 1.000 24.43681 66 GLY B C 1
ATOM 3642 O O . GLY B 1 66 ? 3.66900 0.34000 26.70000 1.000 24.45976 66 GLY B O 1
ATOM 3646 N N . ASP B 1 67 ? 3.51600 0.24200 28.94300 1.000 22.08169 67 ASP B N 1
ATOM 3647 C CA . ASP B 1 67 ? 4.78000 0.94400 29.11200 1.000 21.75008 67 ASP B CA 1
ATOM 3648 C C . ASP B 1 67 ? 5.94400 0.13300 28.57000 1.000 20.32447 67 ASP B C 1
ATOM 3649 O O . ASP B 1 67 ? 6.11900 -1.04000 28.92800 1.000 21.60665 67 ASP B O 1
ATOM 3658 N N . THR B 1 68 ? 6.75600 0.77700 27.73300 1.000 17.92227 68 THR B N 1
ATOM 3659 C CA . THR B 1 68 ? 8.04000 0.27100 27.28300 1.000 19.08155 68 THR B CA 1
ATOM 3660 C C . THR B 1 68 ? 9.10900 0.71400 28.27500 1.000 20.27682 68 THR B C 1
ATOM 3661 O O . THR B 1 68 ? 8.85800 1.52700 29.17200 1.000 19.20139 68 THR B O 1
ATOM 3672 N N . THR B 1 69 ? 10.32700 0.19600 28.11100 1.000 17.03163 69 THR B N 1
ATOM 3673 C CA . THR B 1 69 ? 11.40200 0.72300 28.95500 1.000 17.25796 69 THR B CA 1
ATOM 3674 C C . THR B 1 69 ? 11.61900 2.21900 28.70800 1.000 17.61830 69 THR B C 1
ATOM 3675 O O . THR B 1 69 ? 11.96900 2.96500 29.62500 1.000 20.21437 69 THR B O 1
ATOM 3686 N N . ALA B 1 70 ? 11.41300 2.68800 27.48100 1.000 21.55956 70 ALA B N 1
ATOM 3687 C CA . ALA B 1 70 ? 11.54000 4.12000 27.21900 1.000 24.99602 70 ALA B CA 1
ATOM 3688 C C . ALA B 1 70 ? 10.49800 4.92100 27.99100 1.000 20.17376 70 ALA B C 1
ATOM 3689 O O . ALA B 1 70 ? 10.81000 5.96900 28.57500 1.000 22.02523 70 ALA B O 1
ATOM 3696 N N . ALA B 1 71 ? 9.25400 4.45700 27.99000 1.000 21.97911 71 ALA B N 1
ATOM 3697 C CA . ALA B 1 71 ? 8.19700 5.16400 28.69600 1.000 22.13519 71 ALA B CA 1
ATOM 3698 C C . ALA B 1 71 ? 8.46600 5.15600 30.19800 1.000 22.56318 71 ALA B C 1
ATOM 3699 O O . ALA B 1 71 ? 8.20900 6.14100 30.90000 1.000 23.66211 71 ALA B O 1
ATOM 3706 N N . GLY B 1 72 ? 8.96100 4.03300 30.71100 1.000 19.88085 72 GLY B N 1
ATOM 3707 C CA . GLY B 1 72 ? 9.30600 3.98100 32.11700 1.000 17.67553 72 GLY B CA 1
ATOM 3708 C C . GLY B 1 72 ? 10.37300 4.99200 32.46700 1.000 19.50277 72 GLY B C 1
ATOM 3709 O O . GLY B 1 72 ? 10.26100 5.70700 33.46300 1.000 23.91472 72 GLY B O 1
ATOM 3713 N N . LEU B 1 73 ? 11.43400 5.06500 31.65200 1.000 20.87502 73 LEU B N 1
ATOM 3714 C CA . LEU B 1 73 ? 12.51400 6.00900 31.94300 1.000 21.12566 73 LEU B CA 1
ATOM 3715 C C . LEU B 1 73 ? 11.99400 7.44400 31.95700 1.000 20.91549 73 LEU B C 1
ATOM 3716 O O . LEU B 1 73 ? 12.41800 8.27600 32.78000 1.000 22.14501 73 LEU B O 1
ATOM 3732 N N . GLN B 1 74 ? 11.08600 7.74700 31.03700 1.000 23.27436 74 GLN B N 1
ATOM 3733 C CA . GLN B 1 74 ? 10.53400 9.08800 30.92400 1.000 26.79440 74 GLN B CA 1
ATOM 3734 C C . GLN B 1 74 ? 9.81900 9.50000 32.19500 1.000 28.56648 74 GLN B C 1
ATOM 3735 O O . GLN B 1 74 ? 9.88000 10.66900 32.58700 1.000 26.16181 74 GLN B O 1
ATOM 3749 N N . ARG B 1 75 ? 9.16300 8.55900 32.88100 1.000 25.52529 75 ARG B N 1
ATOM 3750 C CA . ARG B 1 75 ? 8.38200 8.94400 34.06000 1.000 23.94436 75 ARG B CA 1
ATOM 3751 C C . ARG B 1 75 ? 8.96800 8.54200 35.41600 1.000 23.93409 75 ARG B C 1
ATOM 3752 O O . ARG B 1 75 ? 8.41200 8.95600 36.45000 1.000 21.93552 75 ARG B O 1
ATOM 3773 N N . ILE B 1 76 ? 10.07800 7.80100 35.46500 1.000 23.24356 76 ILE B N 1
ATOM 3774 C CA . ILE B 1 76 ? 10.53200 7.28100 36.75400 1.000 20.78482 76 ILE B CA 1
ATOM 3775 C C . ILE B 1 76 ? 10.83300 8.40900 37.74200 1.000 25.71584 76 ILE B C 1
ATOM 3776 O O . ILE B 1 76 ? 10.46200 8.33500 38.91200 1.000 21.21590 76 ILE B O 1
ATOM 3792 N N . ASP B 1 77 ? 11.49900 9.46600 37.31200 1.000 27.21287 77 ASP B N 1
ATOM 3793 C CA . ASP B 1 77 ? 11.80700 10.50400 38.28900 1.000 24.35574 77 ASP B CA 1
ATOM 3794 C C . ASP B 1 77 ? 10.54000 11.17900 38.79300 1.000 29.64368 77 ASP B C 1
ATOM 3795 O O . ASP B 1 77 ? 10.43200 11.48800 39.98600 1.000 27.92401 77 ASP B O 1
ATOM 3804 N N . PHE B 1 78 ? 9.55700 11.37400 37.92600 1.000 24.86617 78 PHE B N 1
ATOM 3805 C CA . PHE B 1 78 ? 8.33000 12.00200 38.38900 1.000 27.72303 78 PHE B CA 1
ATOM 3806 C C . PHE B 1 78 ? 7.56700 11.09200 39.34700 1.000 29.76591 78 PHE B C 1
ATOM 3807 O O . PHE B 1 78 ? 6.96000 11.56000 40.32100 1.000 25.61547 78 PHE B O 1
ATOM 3824 N N . VAL B 1 79 ? 7.52500 9.79800 39.04800 1.000 23.40167 79 VAL B N 1
ATOM 3825 C CA . VAL B 1 79 ? 6.79400 8.88000 39.91500 1.000 25.12466 79 VAL B CA 1
ATOM 3826 C C . VAL B 1 79 ? 7.44100 8.85300 41.28900 1.000 21.29699 79 VAL B C 1
ATOM 3827 O O . VAL B 1 79 ? 6.75400 8.90200 42.32200 1.000 21.93671 79 VAL B O 1
ATOM 3840 N N . LEU B 1 80 ? 8.77400 8.82600 41.32600 1.000 23.01408 80 LEU B N 1
ATOM 3841 C CA . LEU B 1 80 ? 9.46500 8.81600 42.61300 1.000 22.17615 80 LEU B CA 1
ATOM 3842 C C . LEU B 1 80 ? 9.21400 10.10100 43.37500 1.000 27.30449 80 LEU B C 1
ATOM 3843 O O . LEU B 1 80 ? 8.98000 10.07600 44.59500 1.000 25.47450 80 LEU B O 1
ATOM 3859 N N . ASP B 1 81 ? 9.32700 11.24200 42.68100 1.000 25.18233 81 ASP B N 1
ATOM 3860 C CA . ASP B 1 81 ? 9.11000 12.53700 43.32900 1.000 29.11336 81 ASP B CA 1
ATOM 3861 C C . ASP B 1 81 ? 7.70400 12.63700 43.88700 1.000 24.92502 81 ASP B C 1
ATOM 3862 O O . ASP B 1 81 ? 7.48100 13.29500 44.91200 1.000 29.35373 81 ASP B O 1
ATOM 3871 N N . SER B 1 82 ? 6.74600 11.97700 43.25100 1.000 25.56138 82 SER B N 1
ATOM 3872 C CA . SER B 1 82 ? 5.36200 12.12800 43.66600 1.000 23.59481 82 SER B CA 1
ATOM 3873 C C . SER B 1 82 ? 5.01300 11.29700 44.89200 1.000 27.88552 82 SER B C 1
ATOM 3874 O O . SER B 1 82 ? 3.91300 11.45400 45.42000 1.000 27.17258 82 SER B O 1
ATOM 3882 N N . MET B 1 83 ? 5.91200 10.44300 45.37100 1.000 29.79463 83 MET B N 1
ATOM 3883 C CA . MET B 1 83 ? 5.66500 9.71200 46.60300 1.000 28.87568 83 MET B CA 1
ATOM 3884 C C . MET B 1 83 ? 5.94200 10.60100 47.81400 1.000 32.26483 83 MET B C 1
ATOM 3885 O O . MET B 1 83 ? 6.61200 11.63300 47.72200 1.000 32.99478 83 MET B O 1
ATOM 3899 N N . ALA B 1 84 ? 5.40200 10.18300 48.96100 1.000 34.75457 84 ALA B N 1
ATOM 3900 C CA . ALA B 1 84 ? 5.62300 10.88200 50.23300 1.000 38.28455 84 ALA B CA 1
ATOM 3901 C C . ALA B 1 84 ? 6.94800 10.41200 50.83400 1.000 38.71499 84 ALA B C 1
ATOM 3902 O O . ALA B 1 84 ? 7.01100 9.56500 51.73200 1.000 43.09446 84 ALA B O 1
ATOM 3909 N N . GLY B 1 85 ? 8.03000 10.98700 50.33100 1.000 35.87567 85 GLY B N 1
ATOM 3910 C CA . GLY B 1 85 ? 9.36400 10.50600 50.63300 1.000 40.28521 85 GLY B CA 1
ATOM 3911 C C . GLY B 1 85 ? 9.79700 9.37600 49.70900 1.000 32.79619 85 GLY B C 1
ATOM 3912 O O . GLY B 1 85 ? 8.98500 8.68300 49.10300 1.000 32.50416 85 GLY B O 1
ATOM 3916 N N . GLU B 1 86 ? 11.11100 9.20700 49.60000 1.000 28.82480 86 GLU B N 1
ATOM 3917 C CA . GLU B 1 86 ? 11.66100 8.15500 48.75400 1.000 37.37530 86 GLU B CA 1
ATOM 3918 C C . GLU B 1 86 ? 11.13800 6.79700 49.20900 1.000 31.21702 86 GLU B C 1
ATOM 3919 O O . GLU B 1 86 ? 11.01600 6.55500 50.41900 1.000 28.58690 86 GLU B O 1
ATOM 3931 N N . PRO B 1 87 ? 10.85500 5.88200 48.28800 1.000 24.35418 87 PRO B N 1
ATOM 3932 C CA . PRO B 1 87 ? 10.48100 4.53400 48.71600 1.000 22.02388 87 PRO B CA 1
ATOM 3933 C C . PRO B 1 87 ? 11.67700 3.78900 49.28600 1.000 23.84471 87 PRO B C 1
ATOM 3934 O O . PRO B 1 87 ? 12.84600 4.10200 49.02300 1.000 21.09052 87 PRO B O 1
ATOM 3945 N N . ASP B 1 88 ? 11.36500 2.75100 50.04600 1.000 16.99281 88 ASP B N 1
ATOM 3946 C CA . ASP B 1 88 ? 12.41000 1.92100 50.62700 1.000 16.59393 88 ASP B CA 1
ATOM 3947 C C . ASP B 1 88 ? 12.92200 0.85800 49.67300 1.000 19.31327 88 ASP B C 1
ATOM 3948 O O . ASP B 1 88 ? 14.03000 0.35100 49.87200 1.000 18.32399 88 ASP B O 1
ATOM 3957 N N . LEU B 1 89 ? 12.15000 0.53500 48.63900 1.000 17.29838 89 LEU B N 1
ATOM 3958 C CA . LEU B 1 89 ? 12.47500 -0.54400 47.71800 1.000 15.79507 89 LEU B CA 1
ATOM 3959 C C . LEU B 1 89 ? 11.67800 -0.29800 46.45700 1.000 16.16576 89 LEU B C 1
ATOM 3960 O O . LEU B 1 89 ? 10.50400 0.09400 46.52800 1.000 16.34545 89 LEU B O 1
ATOM 3976 N N . VAL B 1 90 ? 12.30900 -0.53100 45.31500 1.000 16.77335 90 VAL B N 1
ATOM 3977 C CA . VAL B 1 90 ? 11.62300 -0.47700 44.03200 1.000 16.29964 90 VAL B CA 1
ATOM 3978 C C . VAL B 1 90 ? 11.59100 -1.87500 43.43800 1.000 17.15687 90 VAL B C 1
ATOM 3979 O O . VAL B 1 90 ? 12.59900 -2.59500 43.45200 1.000 16.92560 90 VAL B O 1
ATOM 3992 N N . LEU B 1 91 ? 10.42100 -2.26800 42.94000 1.000 15.77212 91 LEU B N 1
ATOM 3993 C CA . LEU B 1 91 ? 10.28400 -3.44200 42.08400 1.000 13.11623 91 LEU B CA 1
ATOM 3994 C C . LEU B 1 91 ? 10.21300 -2.95900 40.63800 1.000 13.65788 91 LEU B C 1
ATOM 3995 O O . LEU B 1 91 ? 9.27600 -2.23200 40.27800 1.000 16.02841 91 LEU B O 1
ATOM 4011 N N . LEU B 1 92 ? 11.19100 -3.35300 39.81400 1.000 14.93343 92 LEU B N 1
ATOM 4012 C CA . LEU B 1 92 ? 11.32000 -2.82600 38.44300 1.000 15.56663 92 LEU B CA 1
ATOM 4013 C C . LEU B 1 92 ? 10.99900 -3.92900 37.44100 1.000 14.97873 92 LEU B C 1
ATOM 4014 O O . LEU B 1 92 ? 11.71400 -4.93100 37.36900 1.000 17.45561 92 LEU B O 1
ATOM 4030 N N . GLU B 1 93 ? 9.91900 -3.75100 36.69200 1.000 14.62817 93 GLU B N 1
ATOM 4031 C CA . GLU B 1 93 ? 9.37900 -4.78800 35.80900 1.000 13.36178 93 GLU B CA 1
ATOM 4032 C C . GLU B 1 93 ? 8.97500 -4.15200 34.48100 1.000 17.46627 93 GLU B C 1
ATOM 4033 O O . GLU 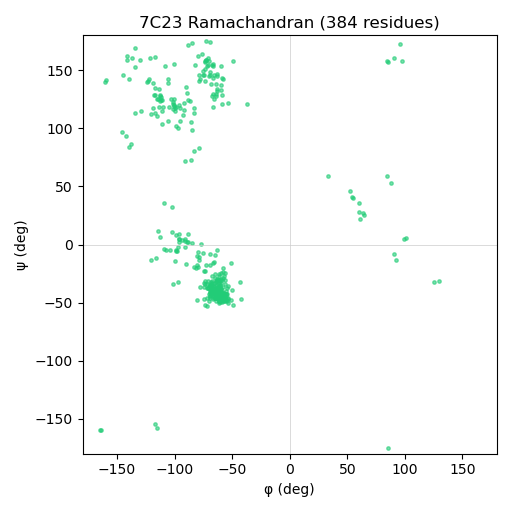B 1 93 ? 7.80200 -3.79500 34.28600 1.000 16.69352 93 GLU B O 1
ATOM 4045 N N . LEU B 1 94 ? 9.95000 -4.05200 33.56900 1.000 16.37925 94 LEU B N 1
ATOM 4046 C CA . LEU B 1 94 ? 9.74700 -3.49600 32.24200 1.000 18.99302 94 LEU B CA 1
ATOM 4047 C C . LEU B 1 94 ? 10.55100 -4.30100 31.23600 1.000 18.35059 94 LEU B C 1
ATOM 4048 O O . LEU B 1 94 ? 11.52100 -4.97700 31.58000 1.000 19.72513 94 LEU B O 1
ATOM 4064 N N . GLY B 1 95 ? 10.13500 -4.20400 29.97900 1.000 20.15820 95 GLY B N 1
ATOM 4065 C CA . GLY B 1 95 ? 10.82400 -4.88500 28.89800 1.000 21.97305 95 GLY B CA 1
ATOM 4066 C C . GLY B 1 95 ? 9.88600 -5.68600 28.01200 1.000 20.98905 95 GLY B C 1
ATOM 4067 O O . GLY B 1 95 ? 10.13800 -5.82800 26.80900 1.000 20.61270 95 GLY B O 1
ATOM 4071 N N . ALA B 1 96 ? 8.80300 -6.22100 28.59300 1.000 18.31581 96 ALA B N 1
ATOM 4072 C CA . ALA B 1 96 ? 7.89500 -7.05900 27.82500 1.000 18.85416 96 ALA B CA 1
ATOM 4073 C C . ALA B 1 96 ? 7.34700 -6.32100 26.60700 1.000 22.77495 96 ALA B C 1
ATOM 4074 O O . ALA B 1 96 ? 7.22000 -6.90500 25.52600 1.000 19.79972 96 ALA B O 1
ATOM 4081 N N . ASN B 1 97 ? 6.94100 -5.05700 26.77400 1.000 19.62312 97 ASN B N 1
ATOM 4082 C CA . ASN B 1 97 ? 6.34200 -4.33500 25.64900 1.000 20.88386 97 ASN B CA 1
ATOM 4083 C C . ASN B 1 97 ? 7.37800 -3.99200 24.57700 1.000 23.55704 97 ASN B C 1
ATOM 4084 O O . ASN B 1 97 ? 7.04500 -3.97300 23.38100 1.000 23.35073 97 ASN B O 1
ATOM 4095 N N . ASP B 1 98 ? 8.63400 -3.76100 24.96200 1.000 19.10324 98 ASP B N 1
ATOM 4096 C CA . ASP B 1 98 ? 9.68000 -3.56700 23.95900 1.000 21.54471 98 ASP B CA 1
ATOM 4097 C C . ASP B 1 98 ? 9.77800 -4.79100 23.05100 1.000 22.62452 98 ASP B C 1
ATOM 4098 O O . ASP B 1 98 ? 9.77700 -4.69200 21.81300 1.000 24.52269 98 ASP B O 1
ATOM 4107 N N . MET B 1 99 ? 9.85700 -5.96000 23.67800 1.000 20.84575 99 MET B N 1
ATOM 4108 C CA . MET B 1 99 ? 9.95500 -7.24400 22.99700 1.000 19.46686 99 MET B CA 1
ATOM 4109 C C . MET B 1 99 ? 8.73700 -7.50500 22.12300 1.000 24.78514 99 MET B C 1
ATOM 4110 O O . MET B 1 99 ? 8.87900 -7.89000 20.94300 1.000 27.41456 99 MET B O 1
ATOM 4124 N N . LEU B 1 100 ? 7.53000 -7.30600 22.67400 1.000 21.01253 100 LEU B N 1
ATOM 4125 C CA . LEU B 1 100 ? 6.31800 -7.55400 21.89900 1.000 23.29596 100 LEU B CA 1
ATOM 4126 C C . LEU B 1 100 ? 6.17800 -6.60900 20.70900 1.000 26.52409 100 LEU B C 1
ATOM 4127 O O . LEU B 1 100 ? 5.48100 -6.95400 19.73800 1.000 23.05497 100 LEU B O 1
ATOM 4143 N N . ARG B 1 101 ? 6.78100 -5.42100 20.77800 1.000 21.64682 101 ARG B N 1
ATOM 4144 C CA . ARG B 1 101 ? 6.74500 -4.45500 19.68600 1.000 28.46592 101 ARG B CA 1
ATOM 4145 C C . ARG B 1 101 ? 7.94100 -4.57200 18.76000 1.000 30.33772 101 ARG B C 1
ATOM 4146 O O . ARG B 1 101 ? 8.04900 -3.80100 17.80200 1.000 29.70939 101 ARG B O 1
ATOM 4167 N N . GLY B 1 102 ? 8.80200 -5.55400 18.99100 1.000 24.28685 102 GLY B N 1
ATOM 4168 C CA . GLY B 1 102 ? 9.99600 -5.74900 18.21200 1.000 28.96691 102 GLY B CA 1
ATOM 4169 C C . GLY B 1 102 ? 11.02100 -4.65000 18.30400 1.000 33.70682 102 GLY B C 1
ATOM 4170 O O . GLY B 1 102 ? 11.82000 -4.50500 17.37500 1.000 30.28651 102 GLY B O 1
ATOM 4174 N N . LEU B 1 103 ? 11.05000 -3.87800 19.39500 1.000 28.10422 103 LEU B N 1
ATOM 4175 C CA . LEU B 1 103 ? 12.06900 -2.84600 19.53600 1.000 26.44482 103 LEU B CA 1
ATOM 4176 C C . LEU B 1 103 ? 13.41200 -3.51500 19.82300 1.000 24.76580 103 LEU B C 1
ATOM 4177 O O . LEU B 1 103 ? 13.47100 -4.67200 20.26100 1.000 33.48533 103 LEU B O 1
ATOM 4193 N N . PRO B 1 104 ? 14.51200 -2.82500 19.56500 1.000 27.06118 104 PRO B N 1
ATOM 4194 C CA . PRO B 1 104 ? 15.81500 -3.49200 19.69600 1.000 26.71648 104 PRO B CA 1
ATOM 4195 C C . PRO B 1 104 ? 16.11000 -3.81500 21.15600 1.000 24.82383 104 PRO B C 1
ATOM 4196 O O . PRO B 1 104 ? 15.80200 -3.03100 22.05600 1.000 25.82492 104 PRO B O 1
ATOM 4207 N N . ALA B 1 105 ? 16.65500 -5.01700 21.38400 1.000 26.15576 105 ALA B N 1
ATOM 4208 C CA . ALA B 1 105 ? 17.02000 -5.43800 22.73000 1.000 25.01338 105 ALA B CA 1
ATOM 4209 C C . ALA B 1 105 ? 18.02900 -4.48000 23.33700 1.000 29.36592 105 ALA B C 1
ATOM 4210 O O . ALA B 1 105 ? 18.04500 -4.26000 24.56400 1.000 26.41970 105 ALA B O 1
ATOM 4217 N N . GLU B 1 106 ? 18.86300 -3.87700 22.48700 1.000 30.83405 106 GLU B N 1
ATOM 4218 C CA . GLU B 1 106 ? 19.89000 -2.97000 22.96900 1.000 28.65484 106 GLU B CA 1
ATOM 4219 C C . GLU B 1 106 ? 19.28200 -1.69800 23.53500 1.000 26.39189 106 GLU B C 1
ATOM 4220 O O . GLU B 1 106 ? 19.81100 -1.14000 24.50100 1.000 25.38899 106 GLU B O 1
ATOM 4232 N N . GLU B 1 107 ? 18.19100 -1.21200 22.94000 1.000 26.13631 107 GLU B N 1
ATOM 4233 C CA . GLU B 1 107 ? 17.53100 -0.02900 23.48100 1.000 26.43565 107 GLU B CA 1
ATOM 4234 C C . GLU B 1 107 ? 16.90600 -0.31800 24.83700 1.000 28.36541 107 GLU B C 1
ATOM 4235 O O . GLU B 1 107 ? 16.97900 0.52100 25.74500 1.000 24.06554 107 GLU B O 1
ATOM 4239 N N . ALA B 1 108 ? 16.24100 -1.47300 24.98200 1.000 21.07168 108 ALA B N 1
ATOM 4240 C CA . ALA B 1 108 ? 15.70400 -1.85000 26.29000 1.000 23.81685 108 ALA B CA 1
ATOM 4241 C C . ALA B 1 108 ? 16.81100 -1.91100 27.33200 1.000 25.57490 108 ALA B C 1
ATOM 4242 O O . ALA B 1 108 ? 16.66000 -1.40300 28.44700 1.000 21.07907 108 ALA B O 1
ATOM 4249 N N . ARG B 1 109 ? 17.94200 -2.51900 26.97800 1.000 22.04574 109 ARG B N 1
ATOM 4250 C CA . ARG B 1 109 ? 19.05500 -2.63800 27.91400 1.000 22.12318 109 ARG B CA 1
ATOM 4251 C C . ARG B 1 109 ? 19.51500 -1.25900 28.35600 1.000 23.13465 109 ARG B C 1
ATOM 4252 O O . ARG B 1 109 ? 19.72200 -1.00100 29.54900 1.000 21.55395 109 ARG B O 1
ATOM 4273 N N . ARG B 1 110 ? 19.65600 -0.35100 27.39400 1.000 23.00523 110 ARG B N 1
ATOM 4274 C CA . ARG B 1 110 ? 20.13200 0.98600 27.69400 1.000 23.17148 110 ARG B CA 1
ATOM 4275 C C . ARG B 1 110 ? 19.14400 1.73500 28.57500 1.000 22.14358 110 ARG B C 1
ATOM 4276 O O . ARG B 1 110 ? 19.55200 2.42200 29.51300 1.000 22.94428 110 ARG B O 1
ATOM 4297 N N . ASN B 1 111 ? 17.84000 1.62000 28.30000 1.000 17.91504 111 ASN B N 1
ATOM 4298 C CA . ASN B 1 111 ? 16.85500 2.35900 29.09000 1.000 18.19541 111 ASN B CA 1
ATOM 4299 C C . ASN B 1 111 ? 16.76500 1.82500 30.52000 1.000 17.05591 111 ASN B C 1
ATOM 4300 O O . ASN B 1 111 ? 16.66500 2.61400 31.47400 1.000 18.68784 111 ASN B O 1
ATOM 4311 N N . LEU B 1 112 ? 16.80300 0.49200 30.68300 1.000 19.30565 112 LEU B N 1
ATOM 4312 C CA . LEU B 1 112 ? 16.82300 -0.10900 32.02200 1.000 19.85078 112 LEU B CA 1
ATOM 4313 C C . LEU B 1 112 ? 18.12100 0.22000 32.76000 1.000 20.80728 112 LEU B C 1
ATOM 4314 O O . LEU B 1 112 ? 18.11500 0.46200 33.98000 1.000 17.41041 112 LEU B O 1
ATOM 4330 N N . ASP B 1 113 ? 19.24400 0.23900 32.05000 1.000 18.94231 113 ASP B N 1
ATOM 4331 C CA . ASP B 1 113 ? 20.49200 0.67800 32.66500 1.000 19.73366 113 ASP B CA 1
ATOM 4332 C C . ASP B 1 113 ? 20.34900 2.08200 33.25400 1.000 23.38489 113 ASP B C 1
ATOM 4333 O O . ASP B 1 113 ? 20.72000 2.32200 34.41000 1.000 22.12289 113 ASP B O 1
ATOM 4342 N N . THR B 1 114 ? 19.79600 3.01500 32.48100 1.000 18.39349 114 THR B N 1
ATOM 4343 C CA . THR B 1 114 ? 19.61700 4.38000 32.95700 1.000 24.19329 114 THR B CA 1
ATOM 4344 C C . THR B 1 114 ? 18.69300 4.42500 34.15700 1.000 25.86695 114 THR B C 1
ATOM 4345 O O . THR B 1 114 ? 18.97100 5.13200 35.12900 1.000 20.20766 114 THR B O 1
ATOM 4356 N N . ILE B 1 115 ? 17.57800 3.69300 34.11000 1.000 18.72228 115 ILE B N 1
ATOM 4357 C CA . ILE B 1 115 ? 16.68000 3.66500 35.25900 1.000 18.01397 115 ILE B CA 1
ATOM 4358 C C . ILE B 1 115 ? 17.44700 3.23700 36.50600 1.000 17.80562 115 ILE B C 1
ATOM 4359 O O . ILE B 1 115 ? 17.32600 3.85200 37.56600 1.000 17.58429 115 ILE B O 1
ATOM 4375 N N . LEU B 1 116 ? 18.27600 2.19600 36.37400 1.000 18.14317 116 LEU B N 1
ATOM 4376 C CA . LEU B 1 116 ? 19.03000 1.68300 37.50800 1.000 18.29157 116 LEU B CA 1
ATOM 4377 C C . LEU B 1 116 ? 20.07400 2.68400 37.97300 1.000 19.73792 116 LEU B C 1
ATOM 4378 O O . LEU B 1 116 ? 20.33300 2.77900 39.18200 1.000 18.73851 116 LEU B O 1
ATOM 4394 N N . GLN B 1 117 ? 20.68100 3.43300 37.03900 1.000 22.63689 117 GLN B N 1
ATOM 4395 C CA . GLN B 1 117 ? 21.54400 4.55500 37.42000 1.000 24.03449 117 GLN B CA 1
ATOM 4396 C C . GLN B 1 117 ? 20.77600 5.57700 38.25500 1.000 21.14855 117 GLN B C 1
ATOM 4397 O O . GLN B 1 117 ? 21.27100 6.06400 39.28200 1.000 23.42550 117 GLN B O 1
ATOM 4411 N N . ARG B 1 118 ? 19.56200 5.93800 37.82000 1.000 18.27874 118 ARG B N 1
ATOM 4412 C CA . ARG B 1 118 ? 18.78300 6.90800 38.58400 1.000 18.43431 118 ARG B CA 1
ATOM 4413 C C . ARG B 1 118 ? 18.48400 6.41100 40.00000 1.000 21.72392 118 ARG B C 1
ATOM 4414 O O . ARG B 1 118 ? 18.43900 7.20600 40.95100 1.000 21.27544 118 ARG B O 1
ATOM 4435 N N . LEU B 1 119 ? 18.20200 5.12100 40.16000 1.000 22.83421 119 LEU B N 1
ATOM 4436 C CA . LEU B 1 119 ? 17.91600 4.60400 41.51100 1.000 17.00176 119 LEU B CA 1
ATOM 4437 C C . LEU B 1 119 ? 19.18700 4.57400 42.37400 1.000 21.50751 119 LEU B C 1
ATOM 4438 O O . LEU B 1 119 ? 19.13900 4.83900 43.58300 1.000 20.79112 119 LEU B O 1
ATOM 4454 N N . ASP B 1 120 ? 20.32300 4.23300 41.77100 1.000 21.83354 120 ASP B N 1
ATOM 4455 C CA . ASP B 1 120 ? 21.60700 4.34900 42.45300 1.000 20.26462 120 ASP B CA 1
ATOM 4456 C C . ASP B 1 120 ? 21.79700 5.76500 42.96300 1.000 19.17369 120 ASP B C 1
ATOM 4457 O O . ASP B 1 120 ? 22.16900 5.97800 44.12000 1.000 20.67074 120 ASP B O 1
ATOM 4466 N N . GLN B 1 121 ? 21.55500 6.75100 42.10100 1.000 17.93746 121 GLN B N 1
ATOM 4467 C CA . GLN B 1 121 ? 21.75900 8.13500 42.50300 1.000 27.19405 121 GLN B CA 1
ATOM 4468 C C . GLN B 1 121 ? 20.88700 8.50100 43.69400 1.000 28.45339 121 GLN B C 1
ATOM 4469 O O . GLN B 1 121 ? 21.28200 9.32800 44.52400 1.000 23.98370 121 GLN B O 1
ATOM 4483 N N . ARG B 1 122 ? 19.72500 7.88000 43.82800 1.000 21.58512 122 ARG B N 1
ATOM 4484 C CA . ARG B 1 122 ? 18.83500 8.16600 44.94600 1.000 23.17476 122 ARG B CA 1
ATOM 4485 C C . ARG B 1 122 ? 18.99500 7.17700 46.09800 1.000 19.06662 122 ARG B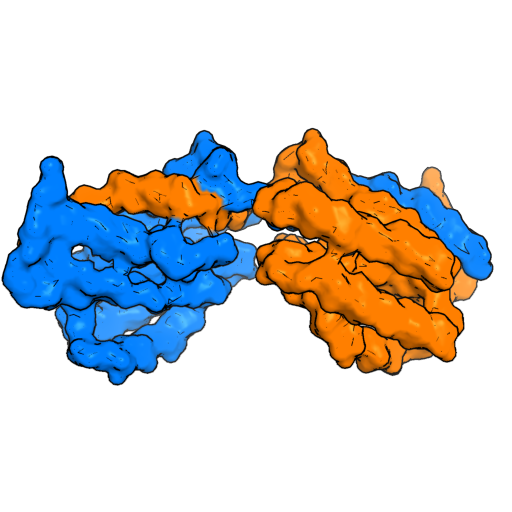 C 1
ATOM 4486 O O . ARG B 1 122 ? 18.27700 7.28800 47.09400 1.000 23.16214 122 ARG B O 1
ATOM 4507 N N . ASP B 1 123 ? 19.92500 6.23000 45.97400 1.000 20.10502 123 ASP B N 1
ATOM 4508 C CA . ASP B 1 123 ? 20.22100 5.22800 46.99000 1.000 21.63306 123 ASP B CA 1
ATOM 4509 C C . ASP B 1 123 ? 18.98300 4.37600 47.28400 1.000 23.53943 123 ASP B C 1
ATOM 4510 O O . ASP B 1 123 ? 18.73100 3.99900 48.42600 1.000 20.12353 123 ASP B O 1
ATOM 4519 N N . ILE B 1 124 ? 18.17500 4.09100 46.27200 1.000 19.25825 124 ILE B N 1
ATOM 4520 C CA . ILE B 1 124 ? 16.97300 3.27100 46.45600 1.000 18.05359 124 ILE B CA 1
ATOM 4521 C C . ILE B 1 124 ? 17.27400 1.86300 45.98300 1.000 18.09109 124 ILE B C 1
ATOM 4522 O O . ILE B 1 124 ? 17.55600 1.66500 44.79100 1.000 22.07630 124 ILE B O 1
ATOM 4538 N N . PRO B 1 125 ? 17.19500 0.85400 46.84000 1.000 16.91903 125 PRO B N 1
ATOM 4539 C CA . PRO B 1 125 ? 17.46600 -0.51800 46.39500 1.000 20.12372 125 PRO B CA 1
ATOM 4540 C C . PRO B 1 125 ? 16.35800 -0.99900 45.47900 1.000 16.68718 125 PRO B C 1
ATOM 4541 O O . PRO B 1 125 ? 15.23900 -0.48200 45.51400 1.000 17.07301 125 PRO B O 1
ATOM 4552 N N . VAL B 1 126 ? 16.68000 -2.00200 44.66200 1.000 15.88578 126 VAL B N 1
ATOM 4553 C CA . VAL B 1 126 ? 15.78000 -2.42900 43.59000 1.000 18.14326 126 VAL B CA 1
ATOM 4554 C C . VAL B 1 126 ? 15.86600 -3.93900 43.39400 1.000 19.16654 126 VAL B C 1
ATOM 4555 O O . VAL B 1 126 ? 16.89700 -4.57700 43.63000 1.000 19.51498 126 VAL B O 1
ATOM 4568 N N . MET B 1 127 ? 14.73400 -4.51400 43.04700 1.000 14.34114 127 MET B N 1
ATOM 4569 C CA . MET B 1 127 ? 14.64100 -5.87700 42.54400 1.000 15.37251 127 MET B CA 1
ATOM 4570 C C . MET B 1 127 ? 14.24000 -5.83100 41.07300 1.000 16.56622 127 MET B C 1
ATOM 4571 O O . MET B 1 127 ? 13.24300 -5.20200 40.74000 1.000 17.01645 127 MET B O 1
ATOM 4585 N N . VAL B 1 128 ? 15.01000 -6.49200 40.21900 1.000 14.21299 128 VAL B N 1
ATOM 4586 C CA . VAL B 1 128 ? 14.77800 -6.48700 38.77400 1.000 14.91964 128 VAL B CA 1
ATOM 4587 C C . VAL B 1 128 ? 13.97100 -7.72800 38.43700 1.000 16.74574 128 VAL B C 1
ATOM 4588 O O . VAL B 1 128 ? 14.44700 -8.85900 38.62900 1.000 20.31790 128 VAL B O 1
ATOM 4601 N N . TYR B 1 129 ? 12.75100 -7.52200 37.92100 1.000 17.55392 129 TYR B N 1
ATOM 4602 C CA . TYR B 1 129 ? 11.91300 -8.63000 37.47000 1.000 18.12473 129 TYR B CA 1
ATOM 4603 C C . TYR B 1 129 ? 12.32600 -9.00900 36.05600 1.000 21.21333 129 TYR B C 1
ATOM 4604 O O . TYR B 1 129 ? 12.24800 -8.18700 35.12200 1.000 18.93905 129 TYR B O 1
ATOM 4622 N N . GLY B 1 130 ? 12.81000 -10.23600 35.89900 1.000 19.86507 130 GLY B N 1
ATOM 4623 C CA . GLY B 1 130 ? 13.27900 -10.68000 34.59800 1.000 20.85461 130 GLY B CA 1
ATOM 4624 C C . GLY B 1 130 ? 12.12700 -10.94900 33.64600 1.000 20.09325 130 GLY B C 1
ATOM 4625 O O . GLY B 1 130 ? 11.02200 -11.29800 34.03800 1.000 22.49348 130 GLY B O 1
ATOM 4629 N N . MET B 1 131 ? 12.39900 -10.77700 32.36200 1.000 22.10822 131 MET B N 1
ATOM 4630 C CA . MET B 1 131 ? 11.41600 -11.03700 31.33200 1.000 17.14289 131 MET B CA 1
ATOM 4631 C C . MET B 1 131 ? 12.09200 -11.93600 30.29700 1.000 19.89326 131 MET B C 1
ATOM 4632 O O . MET B 1 131 ? 13.31800 -12.00900 30.22800 1.000 19.32699 131 MET B O 1
ATOM 4646 N N . ARG B 1 132 ? 11.27500 -12.64400 29.52500 1.000 20.27804 132 ARG B N 1
ATOM 4647 C CA . ARG B 1 132 ? 11.73400 -13.55800 28.48900 1.000 20.95416 132 ARG B CA 1
ATOM 4648 C C . ARG B 1 132 ? 11.11900 -13.14400 27.15600 1.000 23.60557 132 ARG B C 1
ATOM 4649 O O . ARG B 1 132 ? 9.93500 -12.76400 27.08700 1.000 23.03136 132 ARG B O 1
ATOM 4670 N N . ALA B 1 133 ? 11.92200 -13.23000 26.09200 1.000 20.73412 133 ALA B N 1
ATOM 4671 C CA . ALA B 1 133 ? 11.45900 -12.88700 24.75100 1.000 24.55396 133 ALA B CA 1
ATOM 4672 C C . ALA B 1 133 ? 10.63400 -14.01900 24.15700 1.000 24.12705 133 ALA B C 1
ATOM 4673 O O . ALA B 1 133 ? 10.90800 -15.20400 24.37300 1.000 28.31295 133 ALA B O 1
ATOM 4680 N N . ALA B 1 134 ? 9.63400 -13.64100 23.36500 1.000 24.41273 134 ALA B N 1
ATOM 4681 C CA . ALA B 1 134 ? 8.83300 -14.61800 22.63800 1.000 28.05471 134 ALA B CA 1
ATOM 4682 C C . ALA B 1 134 ? 9.73500 -15.44100 21.71700 1.000 33.42460 134 ALA B C 1
ATOM 4683 O O . ALA B 1 134 ? 10.67700 -14.90500 21.13200 1.000 24.89173 134 ALA B O 1
ATOM 4690 N N . PRO B 1 135 ? 9.46300 -16.73700 21.54500 1.000 32.68475 135 PRO B N 1
ATOM 4691 C CA . PRO B 1 135 ? 10.35400 -17.55600 20.69900 1.000 35.89592 135 PRO B CA 1
ATOM 4692 C C . PRO B 1 135 ? 10.39000 -17.11500 19.23500 1.000 31.40511 135 PRO B C 1
ATOM 4693 O O . PRO B 1 135 ? 11.42400 -17.26700 18.56700 1.000 32.47731 135 PRO B O 1
ATOM 4704 N N . ASN B 1 136 ? 9.31600 -16.54800 18.72600 1.000 30.40393 136 ASN B N 1
ATOM 4705 C CA . ASN B 1 136 ? 9.27500 -16.23000 17.30500 1.000 36.12487 136 ASN B CA 1
ATOM 4706 C C . ASN B 1 136 ? 10.07600 -14.98100 16.96000 1.000 36.60531 136 ASN B C 1
ATOM 4707 O O . ASN B 1 136 ? 10.14800 -14.60900 15.78300 1.000 35.04695 136 ASN B O 1
ATOM 4718 N N . LEU B 1 137 ? 10.71400 -14.33900 17.93700 1.000 29.09620 137 LEU B N 1
ATOM 4719 C CA . LEU B 1 137 ? 11.65600 -13.27900 17.60900 1.000 28.65572 137 LEU B CA 1
ATOM 4720 C C . LEU B 1 137 ? 13.01800 -13.81500 17.19900 1.000 27.84514 137 LEU B C 1
ATOM 4721 O O . LEU B 1 137 ? 13.85600 -13.04000 16.72400 1.000 30.48526 137 LEU B O 1
ATOM 4737 N N . GLY B 1 138 ? 13.25300 -15.10500 17.37100 1.000 32.41501 138 GLY B N 1
ATOM 4738 C CA . GLY B 1 138 ? 14.49200 -15.71800 16.95500 1.000 34.03489 138 GLY B CA 1
ATOM 4739 C C . GLY B 1 138 ? 15.47200 -15.86100 18.10400 1.000 39.07593 138 GLY B C 1
ATOM 4740 O O . GLY B 1 138 ? 15.42400 -15.14000 19.10800 1.000 29.87398 138 GLY B O 1
ATOM 4744 N N . GLY B 1 139 ? 16.40500 -16.79100 17.92200 1.000 32.44675 139 GLY B N 1
ATOM 4745 C CA . GLY B 1 139 ? 17.33700 -17.11500 18.97700 1.000 31.49631 139 GLY B CA 1
ATOM 4746 C C . GLY B 1 139 ? 18.25400 -15.97200 19.35300 1.000 38.33541 139 GLY B C 1
ATOM 4747 O O . GLY B 1 139 ? 18.60300 -15.82200 20.52300 1.000 37.22622 139 GLY B O 1
ATOM 4751 N N . ASP B 1 140 ? 18.65100 -15.15800 18.37600 1.000 39.03458 140 ASP B N 1
ATOM 4752 C CA . ASP B 1 140 ? 19.63500 -14.11600 18.64200 1.000 41.10689 140 ASP B CA 1
ATOM 4753 C C . ASP B 1 140 ? 19.02400 -13.00200 19.47800 1.000 34.43513 140 ASP B C 1
ATOM 4754 O O . ASP B 1 140 ? 19.64800 -12.50300 20.42800 1.000 34.29549 140 ASP B O 1
ATOM 4763 N N . TYR B 1 141 ? 17.82400 -12.56300 19.10200 1.000 30.41433 141 TYR B N 1
ATOM 4764 C CA . TYR B 1 141 ? 17.10100 -11.59500 19.91200 1.000 29.34434 141 TYR B CA 1
ATOM 4765 C C . TYR B 1 141 ? 16.86400 -12.15700 21.29900 1.000 33.16511 141 TYR B C 1
ATOM 4766 O O . TYR B 1 141 ? 17.05300 -11.45500 22.29900 1.000 31.05360 141 TYR B O 1
ATOM 4784 N N . GLY B 1 142 ? 16.48300 -13.43700 21.38400 1.000 28.98392 142 GLY B N 1
ATOM 4785 C CA . GLY B 1 142 ? 16.23100 -14.03900 22.68400 1.000 28.15632 142 GLY B CA 1
ATOM 4786 C C . GLY B 1 142 ? 17.42800 -13.96200 23.61200 1.000 34.09570 142 GLY B C 1
ATOM 4787 O O . GLY B 1 142 ? 17.29800 -13.62300 24.79300 1.000 23.12717 142 GLY B O 1
ATOM 4791 N N . ARG B 1 143 ? 18.60900 -14.30800 23.09700 1.000 28.20370 143 ARG B N 1
ATOM 4792 C CA . ARG B 1 143 ? 19.79600 -14.28200 23.93700 1.000 29.77583 143 ARG B CA 1
ATOM 4793 C C . ARG B 1 143 ? 20.14000 -12.85400 24.35100 1.000 27.05358 143 ARG B C 1
ATOM 4794 O O . ARG B 1 143 ? 20.53300 -12.62200 25.49500 1.000 27.76595 143 ARG B O 1
ATOM 4815 N N . SER B 1 144 ? 19.99100 -11.89400 23.43800 1.000 29.07477 144 SER B N 1
ATOM 4816 C CA . SER B 1 144 ? 20.30800 -10.49900 23.72400 1.000 27.85532 144 SER B CA 1
ATOM 4817 C C . SER B 1 144 ? 19.31000 -9.88600 24.70200 1.000 28.57568 144 SER B C 1
ATOM 4818 O O . SER B 1 144 ? 19.69800 -9.16000 25.61700 1.000 30.75380 144 SER B O 1
ATOM 4826 N N . PHE B 1 145 ? 18.02200 -10.15600 24.52700 1.000 22.96539 145 PHE B N 1
ATOM 4827 C CA . PHE B 1 145 ? 17.02500 -9.60500 25.44800 1.000 20.92394 145 PHE B CA 1
ATOM 4828 C C . PHE B 1 145 ? 17.02600 -10.31500 26.80500 1.000 19.73341 145 PHE B C 1
ATOM 4829 O O . PHE B 1 145 ? 17.02000 -9.66200 27.86200 1.000 24.57549 145 PHE B O 1
ATOM 4846 N N . ASP B 1 146 ? 17.03400 -11.65000 26.80100 1.000 21.27213 146 ASP B N 1
ATOM 4847 C CA . ASP B 1 146 ? 16.86000 -12.38200 28.04400 1.000 22.12718 146 ASP B CA 1
ATOM 4848 C C . ASP B 1 146 ? 18.00800 -12.09800 29.00800 1.000 23.14401 146 ASP B C 1
ATOM 4849 O O . ASP B 1 146 ? 17.82100 -12.10700 30.23600 1.000 21.59109 146 ASP B O 1
ATOM 4858 N N . SER B 1 147 ? 19.19600 -11.82700 28.47400 1.000 26.34695 147 SER B N 1
ATOM 4859 C CA . SER B 1 147 ? 20.34900 -11.58500 29.32000 1.000 24.29344 147 SER B CA 1
ATOM 4860 C C . SER B 1 147 ? 20.38000 -10.18100 29.90400 1.000 25.63433 147 SER B C 1
ATOM 4861 O O . SER B 1 147 ? 21.18300 -9.94200 30.81300 1.000 25.48549 147 SER B O 1
ATOM 4869 N N . ILE B 1 148 ? 19.52100 -9.26300 29.44600 1.000 24.23200 148 ILE B N 1
ATOM 4870 C CA . ILE B 1 148 ? 19.52300 -7.90200 29.99300 1.000 21.92528 148 ILE B CA 1
ATOM 4871 C C . ILE B 1 148 ? 19.39700 -7.94900 31.51900 1.000 19.91448 148 ILE B C 1
ATOM 4872 O O . ILE B 1 148 ? 20.09400 -7.24000 32.25900 1.000 22.38882 148 ILE B O 1
ATOM 4888 N N . PHE B 1 149 ? 18.45900 -8.77200 32.00700 1.000 22.17266 149 PHE B N 1
ATOM 4889 C CA . PHE B 1 149 ? 18.05300 -8.69200 33.40600 1.000 19.18780 149 PHE B CA 1
ATOM 4890 C C . PHE B 1 149 ? 19.10400 -9.25200 34.35200 1.000 19.83160 149 PHE B C 1
ATOM 4891 O O . PHE B 1 149 ? 19.52300 -8.52400 35.26900 1.000 18.47121 149 PHE B O 1
ATOM 4908 N N . PRO B 1 150 ? 19.61500 -10.47600 34.16900 1.000 19.08290 150 PRO B N 1
ATOM 4909 C CA . PRO B 1 150 ? 20.72500 -10.90300 35.04300 1.000 21.29473 150 PRO B CA 1
ATOM 4910 C C . PRO B 1 150 ? 21.95000 -10.01100 34.88800 1.000 21.50434 150 PRO B C 1
ATOM 4911 O O . PRO B 1 150 ? 22.64000 -9.73300 35.88100 1.000 22.01151 150 PRO B O 1
ATOM 4922 N N . ASP B 1 151 ? 22.25500 -9.57300 33.65400 1.000 24.19736 151 ASP B N 1
ATOM 4923 C CA . ASP B 1 151 ? 23.44400 -8.74800 33.43900 1.000 24.33396 151 ASP B CA 1
ATOM 4924 C C . ASP B 1 151 ? 23.34900 -7.44900 34.23400 1.000 25.87544 151 ASP B C 1
ATOM 4925 O O . ASP B 1 151 ? 24.31700 -7.03400 34.89100 1.000 24.25993 151 ASP B O 1
ATOM 4934 N N . LEU B 1 152 ? 22.18200 -6.80800 34.20100 1.000 21.93266 152 LEU B N 1
ATOM 4935 C CA . LEU B 1 152 ? 21.99800 -5.50700 34.82700 1.000 18.02080 152 LEU B CA 1
ATOM 4936 C C . LEU B 1 152 ? 21.84000 -5.62600 36.33500 1.000 19.33825 152 LEU B C 1
ATOM 4937 O O . LEU B 1 152 ? 22.32700 -4.76000 37.07600 1.000 23.19176 152 LEU B O 1
ATOM 4953 N N . ALA B 1 153 ? 21.16500 -6.68300 36.79600 1.000 21.23301 153 ALA B N 1
ATOM 4954 C CA . ALA B 1 153 ? 21.12100 -6.99600 38.22100 1.000 19.13737 153 ALA B CA 1
ATOM 4955 C C . ALA B 1 153 ? 22.52600 -7.16200 38.78200 1.000 22.71119 153 ALA B C 1
ATOM 4956 O O . ALA B 1 153 ? 22.82900 -6.69700 39.88300 1.000 22.21977 153 ALA B O 1
ATOM 4963 N N . ASP B 1 154 ? 23.37100 -7.90800 38.06600 1.000 23.78634 154 ASP B N 1
ATOM 4964 C CA . ASP B 1 154 ? 24.75800 -8.09600 38.49700 1.000 28.22421 154 ASP B CA 1
ATOM 4965 C C . ASP B 1 154 ? 25.50800 -6.76900 38.51700 1.000 26.74495 154 ASP B C 1
ATOM 4966 O O . ASP B 1 154 ? 26.21000 -6.44400 39.48800 1.000 22.36257 154 ASP B O 1
ATOM 4975 N N . LYS B 1 155 ? 25.35900 -5.98100 37.45100 1.000 21.94477 155 LYS B N 1
ATOM 4976 C CA . LYS B 1 155 ? 26.10000 -4.73000 37.33400 1.000 23.87411 155 LYS B CA 1
ATOM 4977 C C . LYS B 1 155 ? 25.71500 -3.75400 38.43800 1.000 30.35396 155 LYS B C 1
ATOM 4978 O O . LYS B 1 155 ? 26.57100 -3.06800 38.99600 1.000 25.05052 155 LYS B O 1
ATOM 4997 N N . TYR B 1 156 ? 24.44300 -3.69100 38.79600 1.000 23.96721 156 TYR B N 1
ATOM 4998 C CA . TYR B 1 156 ? 23.98600 -2.70800 39.76300 1.000 21.38294 156 TYR B CA 1
ATOM 4999 C C . TYR B 1 156 ? 23.76700 -3.28700 41.15400 1.000 20.28464 156 TYR B C 1
ATOM 5000 O O . TYR B 1 156 ? 23.20500 -2.59800 42.00900 1.000 22.04278 156 TYR B O 1
ATOM 5018 N N . ASP B 1 157 ? 24.21100 -4.52200 41.39600 1.000 21.75650 157 ASP B N 1
ATOM 5019 C CA . ASP B 1 157 ? 24.06100 -5.18400 42.67900 1.000 26.37478 157 ASP B CA 1
ATOM 5020 C C . ASP B 1 157 ? 22.61100 -5.16500 43.17100 1.000 30.92479 157 ASP B C 1
ATOM 5021 O O . ASP B 1 157 ? 22.31700 -4.87300 44.33900 1.000 25.73615 157 ASP B O 1
ATOM 5030 N N . ALA B 1 158 ? 21.70300 -5.49900 42.26300 1.000 26.84560 158 ALA B N 1
ATOM 5031 C CA . ALA B 1 158 ? 20.28500 -5.64100 42.55100 1.000 23.97546 158 ALA B CA 1
ATOM 5032 C C . ALA B 1 158 ? 19.93000 -7.11700 42.49800 1.000 26.43446 158 ALA B C 1
ATOM 5033 O O . ALA B 1 158 ? 20.58000 -7.89000 41.79200 1.000 23.36607 158 ALA B O 1
ATOM 5040 N N . GLU B 1 159 ? 18.88400 -7.51300 43.21900 1.000 19.18856 159 GLU B N 1
ATOM 5041 C CA . GLU B 1 159 ? 18.42200 -8.88700 43.08700 1.000 18.65439 159 GLU B CA 1
ATOM 5042 C C . GLU B 1 159 ? 17.67000 -9.07200 41.77400 1.000 20.63702 159 GLU B C 1
ATOM 5043 O O . GLU B 1 159 ? 17.02200 -8.15100 41.26200 1.000 20.74285 159 GLU B O 1
ATOM 5055 N N . LEU B 1 160 ? 17.75900 -10.28300 41.23500 1.000 20.11093 160 LEU B N 1
ATOM 5056 C CA . LEU B 1 160 ? 16.98000 -10.67600 40.06900 1.000 20.12681 160 LEU B CA 1
ATOM 5057 C C . LEU B 1 160 ? 15.82500 -11.54700 40.52000 1.000 18.33638 160 LEU B C 1
ATOM 5058 O O . LEU B 1 160 ? 16.02700 -12.54900 41.22300 1.000 17.33345 160 LEU B O 1
ATOM 5074 N N . VAL B 1 161 ? 14.59900 -11.16900 40.15700 1.000 17.19969 161 VAL B N 1
ATOM 5075 C CA . VAL B 1 161 ? 13.38400 -11.97900 40.36500 1.000 18.95771 161 VAL B CA 1
ATOM 5076 C C . VAL B 1 161 ? 13.27300 -12.73400 39.04400 1.000 24.85342 161 VAL B C 1
ATOM 5077 O O . VAL B 1 161 ? 13.03000 -12.08100 38.05400 1.000 19.66918 161 VAL B O 1
ATOM 5090 N N . PRO B 1 162 ? 13.46900 -14.15000 38.91400 1.000 23.41623 162 PRO B N 1
ATOM 5091 C CA . PRO B 1 162 ? 13.37700 -15.23700 37.66600 1.000 28.71536 162 PRO B CA 1
ATOM 5092 C C . PRO B 1 162 ? 11.99400 -14.72400 37.20500 1.000 39.11643 162 PRO B C 1
ATOM 5093 O O . PRO B 1 162 ? 11.31100 -14.19100 38.00500 1.000 53.55000 162 PRO B O 1
ATOM 5104 N N . PHE B 1 163 ? 11.65000 -14.97800 35.95800 1.000 29.62173 163 PHE B N 1
ATOM 5105 C CA . PHE B 1 163 ? 10.40000 -14.80100 35.16800 1.000 24.38523 163 PHE B CA 1
ATOM 5106 C C . PHE B 1 163 ? 9.36000 -15.13400 36.22700 1.000 22.61450 163 PHE B C 1
ATOM 5107 O O . PHE B 1 163 ? 9.39500 -16.21500 36.74100 1.000 39.67630 163 PHE B O 1
ATOM 5124 N N . PHE B 1 164 ? 8.47100 -14.20200 36.52900 1.000 18.95835 164 PHE B N 1
ATOM 5125 C CA . PHE B 1 164 ? 7.54000 -14.32000 37.66700 1.000 19.27313 164 PHE B CA 1
ATOM 5126 C C . PHE B 1 164 ? 6.23400 -14.77000 37.11100 1.000 21.08450 164 PHE B C 1
ATOM 5127 O O . PHE B 1 164 ? 5.41800 -15.19300 37.88200 1.000 23.79434 164 PHE B O 1
ATOM 5144 N N . ILE B 1 165 ? 6.04400 -14.69400 35.80600 1.000 19.64620 165 ILE B N 1
ATOM 5145 C CA . ILE B 1 165 ? 4.84000 -15.25100 35.13600 1.000 24.42384 165 ILE B CA 1
ATOM 5146 C C . ILE B 1 165 ? 5.04900 -16.73100 34.74900 1.000 26.21445 165 ILE B C 1
ATOM 5147 O O . ILE B 1 165 ? 4.21500 -17.23100 34.07200 1.000 20.91872 165 ILE B O 1
ATOM 5163 N N . GLU B 1 166 ? 6.12500 -17.38700 35.17500 1.000 23.91228 166 GLU B N 1
ATOM 5164 C CA . GLU B 1 166 ? 6.28300 -18.80700 34.86100 1.000 22.22590 166 GLU B CA 1
ATOM 5165 C C . GLU B 1 166 ? 5.05900 -19.66900 35.18700 1.000 20.76556 166 GLU B C 1
ATOM 5166 O O . GLU B 1 166 ? 4.72300 -20.55100 34.37100 1.000 23.93262 166 GLU B O 1
ATOM 5178 N N . PRO B 1 167 ? 4.32600 -19.45600 36.29600 1.000 21.81409 167 PRO B N 1
ATOM 5179 C CA . PRO B 1 167 ? 3.10300 -20.26200 36.50800 1.000 22.51122 167 PRO B CA 1
ATOM 5180 C C . PRO B 1 167 ? 2.13100 -20.15600 35.35400 1.000 25.21676 167 PRO B C 1
ATOM 5181 O O . PRO B 1 167 ? 1.38800 -21.11800 35.09200 1.000 19.98219 167 PRO B O 1
ATOM 5192 N N . LEU B 1 168 ? 2.10200 -19.00700 34.66500 1.000 19.61631 1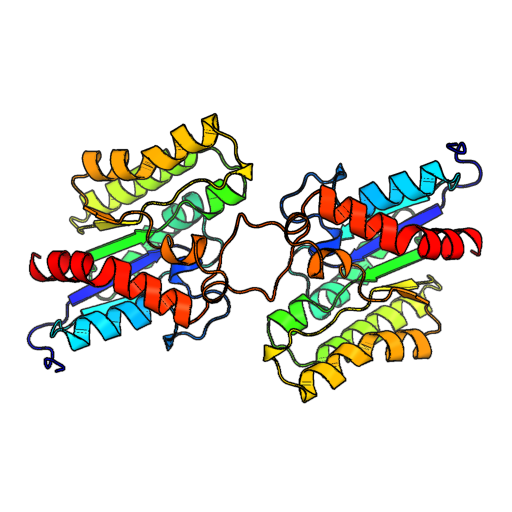68 LEU B N 1
ATOM 5193 C CA . LEU B 1 168 ? 1.15100 -18.84200 33.56400 1.000 22.26356 168 LEU B CA 1
ATOM 5194 C C . LEU B 1 168 ? 1.47400 -19.74900 32.38400 1.000 24.79540 168 LEU B C 1
ATOM 5195 O O . LEU B 1 168 ? 0.56100 -20.16900 31.65800 1.000 28.40393 168 LEU B O 1
ATOM 5211 N N . ILE B 1 169 ? 2.75600 -20.01100 32.14400 1.000 22.10247 169 ILE B N 1
ATOM 5212 C CA . ILE B 1 169 ? 3.18800 -20.90000 31.07200 1.000 24.15368 169 ILE B CA 1
ATOM 5213 C C . ILE B 1 169 ? 2.61800 -22.29400 31.26600 1.000 28.26444 169 ILE B C 1
ATOM 5214 O O . ILE B 1 169 ? 2.27200 -22.98200 30.29800 1.000 28.11486 169 ILE B O 1
ATOM 5230 N N . PHE B 1 170 ? 2.55800 -22.75700 32.50800 1.000 27.70532 170 PHE B N 1
ATOM 5231 C CA . PHE B 1 170 ? 2.23100 -24.14800 32.78700 1.000 33.66432 170 PHE B CA 1
ATOM 5232 C C . PHE B 1 170 ? 0.78100 -24.38700 33.16200 1.000 34.32591 170 PHE B C 1
ATOM 5233 O O . PHE B 1 170 ? 0.37900 -25.54800 33.27400 1.000 37.38686 170 PHE B O 1
ATOM 5250 N N . ASP B 1 171 ? -0.02900 -23.34100 33.32000 1.000 29.62438 171 ASP B N 1
ATOM 5251 C CA . ASP B 1 171 ? -1.44800 -23.53600 33.61300 1.000 31.21536 171 ASP B CA 1
ATOM 5252 C C . ASP B 1 171 ? -2.24300 -22.47000 32.86000 1.000 36.30554 171 ASP B C 1
ATOM 5253 O O . ASP B 1 171 ? -2.44900 -21.36500 33.36800 1.000 26.77491 171 ASP B O 1
ATOM 5262 N N . ARG B 1 172 ? -2.69600 -22.82000 31.65000 1.000 32.22406 172 ARG B N 1
ATOM 5263 C CA . ARG B 1 172 ? -3.46100 -21.88700 30.82900 1.000 29.49493 172 ARG B CA 1
ATOM 5264 C C . ARG B 1 172 ? -4.72100 -21.39500 31.52800 1.000 30.22517 172 ARG B C 1
ATOM 5265 O O . ARG B 1 172 ? -5.25700 -20.34200 31.16100 1.000 28.99217 172 ARG B O 1
ATOM 5267 N N . SER B 1 173 ? -5.20300 -22.11500 32.54300 1.000 32.90417 173 SER B N 1
ATOM 5268 C CA . SER B 1 173 ? -6.37900 -21.63200 33.25200 1.000 31.55692 173 SER B CA 1
ATOM 5269 C C . SER B 1 173 ? -6.09300 -20.35100 34.02600 1.000 33.84550 173 SER B C 1
ATOM 5270 O O . SER B 1 173 ? -7.04100 -19.66200 34.42400 1.000 33.06530 173 SER B O 1
ATOM 5278 N N . LEU B 1 174 ? -4.81500 -20.02500 34.23200 1.000 24.79687 174 LEU B N 1
ATOM 5279 C CA . LEU B 1 174 ? -4.37200 -18.84100 34.95500 1.000 28.38285 174 LEU B CA 1
ATOM 5280 C C . LEU B 1 174 ? -4.21500 -17.62400 34.05000 1.000 26.31601 174 LEU B C 1
ATOM 5281 O O . LEU B 1 174 ? -3.79000 -16.56200 34.52400 1.000 23.15113 174 LEU B O 1
ATOM 5297 N N . VAL B 1 175 ? -4.52700 -17.75900 32.76400 1.000 24.67476 175 VAL B N 1
ATOM 5298 C CA . VAL B 1 175 ? -4.26000 -16.73300 31.76400 1.000 24.93425 175 VAL B CA 1
ATOM 5299 C C . VAL B 1 175 ? -5.60100 -16.31200 31.19200 1.000 29.05561 175 VAL B C 1
ATOM 5300 O O . VAL B 1 175 ? -6.47200 -17.16200 30.97100 1.000 24.76448 175 VAL B O 1
ATOM 5313 N N . GLN B 1 176 ? -5.76900 -15.00300 30.98100 1.000 21.75273 176 GLN B N 1
ATOM 5314 C CA . GLN B 1 176 ? -6.99800 -14.47000 30.41200 1.000 22.04528 176 GLN B CA 1
ATOM 5315 C C . GLN B 1 176 ? -7.16100 -14.98600 28.99300 1.000 23.17486 176 GLN B C 1
ATOM 5316 O O . GLN B 1 176 ? -6.22700 -14.92000 28.19100 1.000 24.71141 176 GLN B O 1
ATOM 5330 N N . GLN B 1 177 ? -8.34100 -15.53100 28.71100 1.000 27.07625 177 GLN B N 1
ATOM 5331 C CA . GLN B 1 177 ? -8.63400 -16.10200 27.39900 1.000 27.57393 177 GLN B CA 1
ATOM 5332 C C . GLN B 1 177 ? -9.72700 -15.32700 26.66700 1.000 33.01665 177 GLN B C 1
ATOM 5333 O O . GLN B 1 177 ? -10.25600 -15.82000 25.66500 1.000 36.35392 177 GLN B O 1
ATOM 5347 N N . ASP B 1 178 ? -10.09700 -14.14700 27.16100 1.000 29.94510 178 ASP B N 1
ATOM 5348 C CA . ASP B 1 178 ? -11.25400 -13.42000 26.66100 1.000 35.54620 178 ASP B CA 1
ATOM 5349 C C . ASP B 1 178 ? -10.93800 -12.64400 25.39500 1.000 38.44416 178 ASP B C 1
ATOM 5350 O O . ASP B 1 178 ? -11.85800 -12.29000 24.65000 1.000 33.49425 178 ASP B O 1
ATOM 5359 N N . GLN B 1 179 ? -9.66000 -12.37500 25.14100 1.000 33.62413 179 GLN B N 1
ATOM 5360 C CA . GLN B 1 179 ? -9.21300 -11.45700 24.10100 1.000 31.00584 179 GLN B CA 1
ATOM 5361 C C . GLN B 1 179 ? -8.34400 -12.25000 23.13700 1.000 37.64636 179 GLN B C 1
ATOM 5362 O O . GLN B 1 179 ? -7.25200 -12.68800 23.50300 1.000 38.46407 179 GLN B O 1
ATOM 5376 N N . LEU B 1 180 ? -8.82800 -12.43500 21.91400 1.000 26.09533 180 LEU B N 1
ATOM 5377 C CA . LEU B 1 180 ? -8.17600 -13.26600 20.90900 1.000 32.61623 180 LEU B CA 1
ATOM 5378 C C . LEU B 1 180 ? -7.66900 -12.40400 19.75300 1.000 33.94671 180 LEU B C 1
ATOM 5379 O O . LEU B 1 180 ? -8.44400 -11.69100 19.11100 1.000 31.90386 180 LEU B O 1
ATOM 5395 N N . HIS B 1 181 ? -6.38200 -12.48200 19.47600 1.000 23.20333 181 HIS B N 1
ATOM 5396 C CA . HIS B 1 181 ? -5.83700 -11.78800 18.31700 1.000 20.79317 181 HIS B CA 1
ATOM 5397 C C . HIS B 1 181 ? -5.33800 -12.79600 17.31200 1.000 24.00679 181 HIS B C 1
ATOM 5398 O O . HIS B 1 181 ? -4.52700 -13.66100 17.68000 1.000 22.42819 181 HIS B O 1
ATOM 5412 N N . PRO B 1 182 ? -5.79700 -12.74500 16.05800 1.000 20.25087 182 PRO B N 1
ATOM 5413 C CA . PRO B 1 182 ? -5.35600 -13.75900 15.09400 1.000 22.13460 182 PRO B CA 1
ATOM 5414 C C . PRO B 1 182 ? -3.88800 -13.62500 14.71300 1.000 20.47586 182 PRO B C 1
ATOM 5415 O O . PRO B 1 182 ? -3.33600 -12.52500 14.60900 1.000 21.13734 182 PRO B O 1
ATOM 5426 N N . THR B 1 183 ? -3.27300 -14.77800 14.47100 1.000 22.39572 183 THR B N 1
ATOM 5427 C CA . THR B 1 183 ? -2.07400 -14.84600 13.65700 1.000 21.89504 183 THR B CA 1
ATOM 5428 C C . THR B 1 183 ? -2.44200 -14.61700 12.18700 1.000 23.68727 183 THR B C 1
ATOM 5429 O O . THR B 1 183 ? -3.62300 -14.55100 11.81500 1.000 22.77852 183 THR B O 1
ATOM 5440 N N . ALA B 1 184 ? -1.41600 -14.55200 11.33500 1.000 23.58170 184 ALA B N 1
ATOM 5441 C CA . ALA B 1 184 ? -1.65900 -14.48500 9.89400 1.000 21.29443 184 ALA B CA 1
ATOM 5442 C C . ALA B 1 184 ? -2.54600 -15.63300 9.42100 1.000 28.52458 184 ALA B C 1
ATOM 5443 O O . ALA B 1 184 ? -3.43300 -15.43700 8.58100 1.000 22.15397 184 ALA B O 1
ATOM 5450 N N . GLN B 1 185 ? -2.29800 -16.84300 9.92400 1.000 26.12497 185 GLN B N 1
ATOM 5451 C CA . GLN B 1 185 ? -3.12200 -17.98900 9.56700 1.000 27.21427 185 GLN B CA 1
ATOM 5452 C C . GLN B 1 185 ? -4.51900 -17.87300 10.15000 1.000 27.51460 185 GLN B C 1
ATOM 5453 O O . GLN B 1 185 ? -5.48600 -18.31800 9.52800 1.000 24.77344 185 GLN B O 1
ATOM 5467 N N . GLY B 1 186 ? -4.64800 -17.3040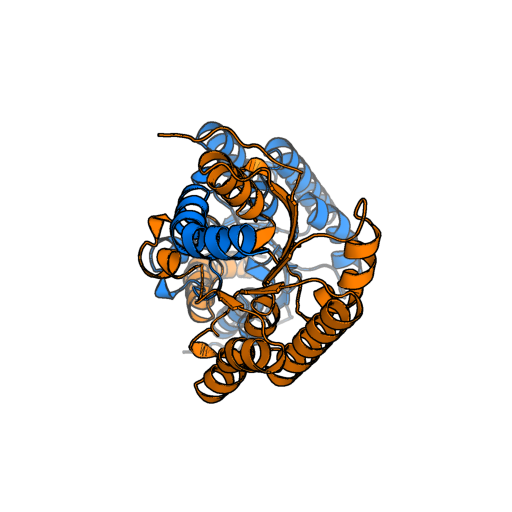0 11.33800 1.000 20.06778 186 GLY B N 1
ATOM 5468 C CA . GLY B 1 186 ? -5.96900 -17.01300 11.86400 1.000 23.40424 186 GLY B CA 1
ATOM 5469 C C . GLY B 1 186 ? -6.74500 -16.06300 10.97300 1.000 21.50616 186 GLY B C 1
ATOM 5470 O O . GLY B 1 186 ? -7.95100 -16.22700 10.77600 1.000 22.03635 186 GLY B O 1
ATOM 5474 N N . VAL B 1 187 ? -6.07200 -15.04400 10.43300 1.000 20.19858 187 VAL B N 1
ATOM 5475 C CA . VAL B 1 187 ? -6.74100 -14.13500 9.50400 1.000 21.74659 187 VAL B CA 1
ATOM 5476 C C . VAL B 1 187 ? -7.25600 -14.90800 8.29500 1.000 24.00645 187 VAL B C 1
ATOM 5477 O O . VAL B 1 187 ? -8.39300 -14.71100 7.83200 1.000 23.83250 187 VAL B O 1
ATOM 5490 N N . ASP B 1 188 ? -6.44000 -15.82300 7.77900 1.000 21.31895 188 ASP B N 1
ATOM 5491 C CA . ASP B 1 188 ? -6.85800 -16.58300 6.61100 1.000 19.81501 188 ASP B CA 1
ATOM 5492 C C . ASP B 1 188 ? -8.11900 -17.36900 6.90800 1.000 21.14646 188 ASP B C 1
ATOM 5493 O O . ASP B 1 188 ? -9.02800 -17.42600 6.07400 1.000 24.23005 188 ASP B O 1
ATOM 5502 N N . ALA B 1 189 ? -8.20500 -17.96000 8.10600 1.000 23.74189 189 ALA B N 1
ATOM 5503 C CA . ALA B 1 189 ? -9.41200 -18.68400 8.50800 1.000 24.61551 189 ALA B CA 1
ATOM 5504 C C . ALA B 1 189 ? -10.62700 -17.76300 8.58100 1.000 22.34234 189 ALA B C 1
ATOM 5505 O O . ALA B 1 189 ? -11.74300 -18.15300 8.20400 1.000 22.76286 189 ALA B O 1
ATOM 5512 N N . MET B 1 190 ? -10.43500 -16.54600 9.09800 1.000 21.01591 190 MET B N 1
ATOM 5513 C CA . MET B 1 190 ? -11.50400 -15.55100 9.13600 1.000 19.63407 190 MET B CA 1
ATOM 5514 C C . MET B 1 190 ? -11.97800 -15.19200 7.72700 1.000 19.54444 190 MET B C 1
ATOM 5515 O O . MET B 1 190 ? -13.17400 -14.94900 7.49300 1.000 20.11348 190 MET B O 1
ATOM 5529 N N . VAL B 1 191 ? -11.05000 -15.14400 6.78800 1.000 17.29309 191 VAL B N 1
ATOM 5530 C CA . VAL B 1 191 ? -11.40700 -14.88200 5.40200 1.000 19.79340 191 VAL B CA 1
ATOM 5531 C C . VAL B 1 191 ? -12.15500 -16.07800 4.82100 1.000 21.31530 191 VAL B C 1
ATOM 5532 O O . VAL B 1 191 ? -13.19900 -15.92300 4.18000 1.000 24.76612 191 VAL B O 1
ATOM 5545 N N . GLU B 1 192 ? -11.62400 -17.28900 4.99900 1.000 21.59385 192 GLU B N 1
ATOM 5546 C CA . GLU B 1 192 ? -12.35700 -18.44200 4.47300 1.000 31.51671 192 GLU B CA 1
ATOM 5547 C C . GLU B 1 192 ? -13.77700 -18.49500 5.02900 1.000 30.28424 192 GLU B C 1
ATOM 5548 O O . GLU B 1 192 ? -14.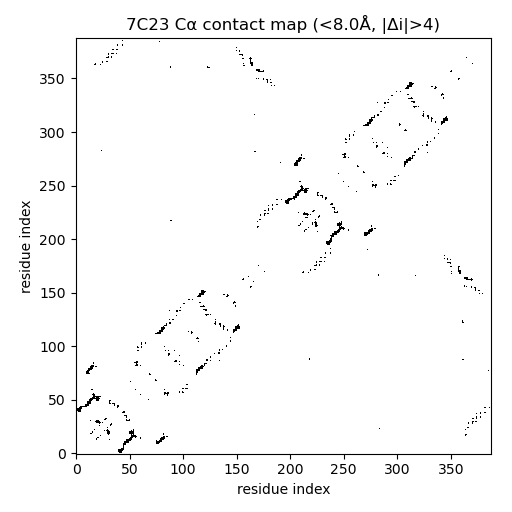70300 -18.91700 4.33000 1.000 27.20556 192 GLU B O 1
ATOM 5560 N N . GLN B 1 193 ? -13.97400 -18.06500 6.27000 1.000 23.34469 193 GLN B N 1
ATOM 5561 C CA . GLN B 1 193 ? -15.31200 -18.12200 6.86200 1.000 25.70535 193 GLN B CA 1
ATOM 5562 C C . GLN B 1 193 ? -16.26400 -17.05500 6.32700 1.000 22.11527 193 GLN B C 1
ATOM 5563 O O . GLN B 1 193 ? -17.48700 -17.25700 6.37200 1.000 24.21626 193 GLN B O 1
ATOM 5577 N N . THR B 1 194 ? -15.75000 -15.94700 5.79700 1.000 21.16263 194 THR B N 1
ATOM 5578 C CA . THR B 1 194 ? -16.60700 -14.83300 5.38300 1.000 20.86315 194 THR B CA 1
ATOM 5579 C C . THR B 1 194 ? -16.60500 -14.50700 3.88300 1.000 17.68923 194 THR B C 1
ATOM 5580 O O . THR B 1 194 ? -17.45500 -13.72600 3.44200 1.000 16.92816 194 THR B O 1
ATOM 5591 N N . VAL B 1 195 ? -15.69900 -15.06200 3.08100 1.000 17.21048 195 VAL B N 1
ATOM 5592 C CA . VAL B 1 195 ? -15.52600 -14.51700 1.73300 1.000 22.83557 195 VAL B CA 1
ATOM 5593 C C . VAL B 1 195 ? -16.74800 -14.79000 0.85100 1.000 18.91260 195 VAL B C 1
ATOM 5594 O O . VAL B 1 195 ? -17.08000 -13.98800 -0.02500 1.000 19.97735 195 VAL B O 1
ATOM 5607 N N . GLU B 1 196 ? -17.43300 -15.90300 1.06300 1.000 24.35602 196 GLU B N 1
ATOM 5608 C CA . GLU B 1 196 ? -18.58600 -16.23600 0.23100 1.000 23.45409 196 GLU B CA 1
ATOM 5609 C C . GLU B 1 196 ? -19.70700 -15.23100 0.42300 1.000 20.32380 196 GLU B C 1
ATOM 5610 O O . GLU B 1 196 ? -20.35000 -14.79000 -0.54700 1.000 18.28715 196 GLU B O 1
ATOM 5622 N N . GLN B 1 197 ? -19.96300 -14.87100 1.67900 1.000 19.48717 197 GLN B N 1
ATOM 5623 C CA . GLN B 1 197 ? -20.99500 -13.89900 1.99300 1.000 17.58290 197 GLN B CA 1
ATOM 5624 C C . GLN B 1 197 ? -20.62200 -12.52600 1.45200 1.000 15.97215 197 GLN B C 1
ATOM 5625 O O . GLN B 1 197 ? -21.45700 -11.83100 0.86400 1.000 17.34442 197 GLN B O 1
ATOM 5639 N N . VAL B 1 198 ? -19.37300 -12.09600 1.67200 1.000 21.28203 198 VAL B N 1
ATOM 5640 C CA . VAL B 1 198 ? -18.94200 -10.78500 1.17900 1.000 16.80346 198 VAL B CA 1
ATOM 5641 C C . VAL B 1 198 ? -18.94000 -10.75000 -0.35800 1.000 16.62441 198 VAL B C 1
ATOM 5642 O O . VAL B 1 198 ? -19.32000 -9.75100 -0.97700 1.000 17.23299 198 VAL B O 1
ATOM 5655 N N . GLU B 1 199 ? -18.53000 -11.84400 -0.99000 1.000 18.86387 199 GLU B N 1
ATOM 5656 C CA . GLU B 1 199 ? -18.57200 -11.92400 -2.44600 1.000 20.29018 199 GLU B CA 1
ATOM 5657 C C . GLU B 1 199 ? -19.99500 -11.73300 -2.96500 1.000 18.83758 199 GLU B C 1
ATOM 5658 O O . GLU B 1 199 ? -20.24000 -10.94200 -3.88400 1.000 20.09947 199 GLU B O 1
ATOM 5670 N N . ASP B 1 200 ? -20.94800 -12.46000 -2.37900 1.000 18.91247 200 ASP B N 1
ATOM 5671 C CA . ASP B 1 200 ? -22.34500 -12.31100 -2.75600 1.000 19.68493 200 ASP B CA 1
ATOM 5672 C C . ASP B 1 200 ? -22.81100 -10.87800 -2.56900 1.000 18.91519 200 ASP B C 1
ATOM 5673 O O . ASP B 1 200 ? -23.44000 -10.29900 -3.46400 1.000 20.00887 200 ASP B O 1
ATOM 5682 N N . ARG B 1 201 ? -22.46000 -10.25900 -1.43400 1.000 16.78112 201 ARG B N 1
ATOM 5683 C CA . ARG B 1 201 ? -22.94000 -8.90900 -1.18500 1.000 15.77823 201 ARG B CA 1
ATOM 5684 C C . ARG B 1 201 ? -22.42100 -7.93200 -2.22300 1.000 19.94644 201 ARG B C 1
ATOM 5685 O O . ARG B 1 201 ? -23.15000 -7.02600 -2.66500 1.000 19.71021 201 ARG B O 1
ATOM 5706 N N . ILE B 1 202 ? -21.14500 -8.04000 -2.56200 1.000 18.20458 202 ILE B N 1
ATOM 5707 C CA . ILE B 1 202 ? -20.57200 -7.12400 -3.55000 1.000 17.35625 202 ILE B CA 1
ATOM 5708 C C . ILE B 1 202 ? -21.13100 -7.39800 -4.93900 1.000 19.90233 202 ILE B C 1
ATOM 5709 O O . ILE B 1 202 ? -21.45500 -6.46200 -5.68800 1.000 23.37414 202 ILE B O 1
ATOM 5725 N N . ASP B 1 203 ? -21.21400 -8.67500 -5.31900 1.000 23.21286 203 ASP B N 1
ATOM 5726 C CA . ASP B 1 203 ? -21.80100 -9.01800 -6.61300 1.000 23.26670 203 ASP B CA 1
ATOM 5727 C C . ASP B 1 203 ? -23.22400 -8.48700 -6.74800 1.000 31.67726 203 ASP B C 1
ATOM 5728 O O . ASP B 1 203 ? -23.69200 -8.23800 -7.87400 1.000 25.35568 203 ASP B O 1
ATOM 5737 N N . ASP B 1 204 ? -23.92800 -8.31600 -5.62400 1.000 23.52550 204 ASP B N 1
ATOM 5738 C CA . ASP B 1 204 ? -25.32900 -7.92400 -5.62500 1.000 22.04551 204 ASP B CA 1
ATOM 5739 C C . ASP B 1 204 ? -25.52600 -6.41500 -5.57500 1.000 25.61586 204 ASP B C 1
ATOM 5740 O O . ASP B 1 204 ? -26.66800 -5.94700 -5.62800 1.000 25.90996 204 ASP B O 1
ATOM 5749 N N . LEU B 1 205 ? -24.45600 -5.63100 -5.50200 1.000 24.91216 205 LEU B N 1
ATOM 5750 C CA . LEU B 1 205 ? -24.60500 -4.18200 -5.40300 1.000 30.12281 205 LEU B CA 1
ATOM 5751 C C . LEU B 1 205 ? -25.23800 -3.56400 -6.67000 1.000 37.35746 205 LEU B C 1
ATOM 5752 O O . LEU B 1 205 ? -25.03800 -4.07500 -7.78400 1.000 34.10425 205 LEU B O 1
#

Solvent-accessible surface area: 17512 Å² total; per-residue (Å²): 156,86,86,79,45,111,52,118,55,36,44,0,0,0,0,0,2,13,10,0,32,10,62,87,37,94,89,101,54,1,1,0,35,93,0,54,47,25,0,76,52,104,16,25,28,0,60,18,60,62,12,14,63,52,43,12,12,0,40,29,0,30,143,42,0,48,150,19,4,105,79,38,110,51,86,6,58,0,0,0,2,1,3,0,11,18,4,6,18,154,46,59,65,8,71,105,0,70,55,27,4,26,41,0,5,106,81,0,85,154,64,126,8,42,14,0,4,1,6,11,109,20,10,127,100,39,41,45,115,39,11,155,50,0,53,37,0,2,60,69,8,5,114,124,44,138,20,60,57,1,80,14,0,12,42,32,3,86,156,59,68,84,25,13,30,98,39,56,38,28,6,34,35,122,0,2,46,17,0,8,122,89,2,5,122,57,0,51,74,49,4,102,92,94,156,75,85,157,42,101,49,119,57,33,43,0,0,0,0,0,2,13,13,0,28,10,64,57,35,101,76,116,64,0,1,0,30,96,0,53,43,19,0,72,108,106,14,23,32,0,63,18,60,60,12,15,60,51,42,12,11,0,54,27,0,32,155,42,0,45,147,21,1,95,75,32,108,50,84,5,57,0,0,0,2,1,3,0,11,17,2,8,20,155,46,60,78,2,98,27,0,68,147,26,3,19,31,0,3,86,87,0,91,146,49,128,8,43,13,0,5,2,7,13,114,17,11,121,115,60,34,42,110,39,13,161,34,0,52,35,0,2,58,68,8,6,120,132,47,140,15,58,53,2,91,21,0,11,55,24,4,87,162,62,68,78,20,12,28,108,29,56,32,27,5,30,30,114,0,1,46,18,0,10,135,80,1,8,127,53,0,45,74,50,6,105,93,92